Protein AF-A0A2M7KJL7-F1 (afdb_monomer)

Radius of gyration: 21.88 Å; Cα contacts (8 Å, |Δi|>4): 1008; chains: 1; bounding box: 49×42×66 Å

Sequence (367 aa):
MRLNDFRRVYSQQRVRSVSAILPTFFGYYDENDKYQGLMPAAVVFRETGPFLIEYAVAAATPDGAVSGAVHVWQVAHEDMTRVFTEVELEVTADLTLSTKRPAPLFFLRHHAFNPMAFMRFAYTGQDGKPVEGELTYKRTVVVNGVPLGEHPFACLYRASNALDQGLPCSDITGNAGFVLLDWDVKFGDPVIRPGCYAFCTGADDEPDGAYARDVALVPREPVSVLPAGSQINYSAVQMVWGDNSSDATVMEQERRRWALDPFAVVASIGEVESTAPPHVIAADGRVECEVSGGADWVPIRVSALDPGLPLHVRQFDAEGFHDLGPGALGEPWYNAWPTDDEEGKCGFTFLVKMPADGAPVKLAVWQ

Mean predicted aligned error: 9.24 Å

Foldseek 3Di:
DFDDDDWDDPPPPPFGPDWRQTKFQWWFQAQVRDIWGKDFDDKDWFDDDPAKTWIKTWIATPVRQKTDIKIWIWGDFDFWTKIKIKDKMFGAAKTFGHPVDLFRIFGIKGKTWGQFPLQKKWKQAQVRDIDIDGADLAWDWPFGLHAHHPQMKMWRAQGCSCVVVVDDDPQQWFTKMKTWADWAWFQDPDGFGWGWTWTWRHQPPPPDRITMTMITTGGSDDDRMRHGGTIGITMMMMIGGRDNVDDVVVRSVQSCQDHVFDFDKDWPAFDFPDSVQTEGEGDPQKTKMKTWGDAFKGKHKYKPHAPPDWKWKWKQDPVGIDTPDTDDDPDPFKDKGDDPPDDRMIMMIGIDTQDPVRDMMMMMMGD

Structure (mmCIF, N/CA/C/O backbone):
data_AF-A0A2M7KJL7-F1
#
_entry.id   AF-A0A2M7KJL7-F1
#
loop_
_atom_site.group_PDB
_atom_site.id
_atom_site.type_symbol
_atom_site.label_atom_id
_atom_site.label_alt_id
_atom_site.label_comp_id
_atom_site.label_asym_id
_atom_site.label_entity_id
_atom_site.label_seq_id
_atom_site.pdbx_PDB_ins_code
_atom_site.Cartn_x
_atom_site.Cartn_y
_atom_site.Cartn_z
_atom_site.occupancy
_atom_site.B_iso_or_equiv
_atom_site.auth_seq_id
_atom_site.auth_comp_id
_atom_site.auth_asym_id
_atom_site.auth_atom_id
_atom_site.pdbx_PDB_model_num
ATOM 1 N N . MET A 1 1 ? -0.261 -10.260 9.752 1.00 32.41 1 MET A N 1
ATOM 2 C CA . MET A 1 1 ? 1.026 -10.246 9.028 1.00 32.41 1 MET A CA 1
ATOM 3 C C . MET A 1 1 ? 1.769 -8.963 9.375 1.00 32.41 1 MET A C 1
ATOM 5 O O . MET A 1 1 ? 1.104 -7.975 9.650 1.00 32.41 1 MET A O 1
ATOM 9 N N . ARG A 1 2 ? 3.103 -9.001 9.470 1.00 40.16 2 ARG A N 1
ATOM 10 C CA . ARG A 1 2 ? 3.957 -7.902 9.947 1.00 40.16 2 ARG A CA 1
ATOM 11 C C . ARG A 1 2 ? 5.205 -7.854 9.060 1.00 40.16 2 ARG A C 1
ATOM 13 O O . ARG A 1 2 ? 5.932 -8.839 9.010 1.00 40.16 2 ARG A O 1
ATOM 20 N N . LEU A 1 3 ? 5.405 -6.753 8.345 1.00 36.97 3 LEU A N 1
ATOM 21 C CA . LEU A 1 3 ? 6.585 -6.488 7.523 1.00 36.97 3 LEU A CA 1
ATOM 22 C C . LEU A 1 3 ? 7.678 -5.887 8.416 1.00 36.97 3 LEU A C 1
ATOM 24 O O . LEU A 1 3 ? 7.476 -4.792 8.922 1.00 36.97 3 LEU A O 1
ATOM 28 N N . ASN A 1 4 ? 8.799 -6.590 8.605 1.00 36.66 4 ASN A N 1
ATOM 29 C CA . ASN A 1 4 ? 9.970 -6.215 9.426 1.00 36.66 4 ASN A CA 1
ATOM 30 C C . ASN A 1 4 ? 9.874 -6.542 10.932 1.00 36.66 4 ASN A C 1
ATOM 32 O O . ASN A 1 4 ? 9.482 -5.716 11.752 1.00 36.66 4 ASN A O 1
ATOM 36 N N . ASP A 1 5 ? 10.313 -7.747 11.319 1.00 32.62 5 ASP A N 1
ATOM 37 C CA . ASP A 1 5 ? 10.577 -8.119 12.720 1.00 32.62 5 ASP A CA 1
ATOM 38 C C . ASP A 1 5 ? 12.099 -8.195 12.945 1.00 32.62 5 ASP A C 1
ATOM 40 O O . ASP A 1 5 ? 12.723 -9.233 12.732 1.00 32.62 5 ASP A O 1
ATOM 44 N N . PHE A 1 6 ? 12.721 -7.086 13.354 1.00 33.91 6 PHE A N 1
ATOM 45 C CA . PHE A 1 6 ? 14.115 -7.078 13.813 1.00 33.91 6 PHE A CA 1
ATOM 46 C C . PHE A 1 6 ? 14.138 -6.955 15.335 1.00 33.91 6 PHE A C 1
ATOM 48 O O . PHE A 1 6 ? 14.008 -5.866 15.888 1.00 33.91 6 PHE A O 1
ATOM 55 N N . ARG A 1 7 ? 14.301 -8.078 16.043 1.00 32.88 7 ARG A N 1
ATOM 56 C CA . ARG A 1 7 ? 14.400 -8.080 17.511 1.00 32.88 7 ARG A CA 1
ATOM 57 C C . ARG A 1 7 ? 15.853 -8.028 17.959 1.00 32.88 7 ARG A C 1
ATOM 59 O O . ARG A 1 7 ? 16.608 -8.965 17.710 1.00 32.88 7 ARG A O 1
ATOM 66 N N . ARG A 1 8 ? 16.227 -7.000 18.725 1.00 36.25 8 ARG A N 1
ATOM 67 C CA . ARG A 1 8 ? 17.420 -7.031 19.585 1.00 36.25 8 ARG A CA 1
ATOM 68 C C . ARG A 1 8 ? 17.008 -6.914 21.048 1.00 36.25 8 ARG A C 1
ATOM 70 O O . ARG A 1 8 ? 16.233 -6.047 21.434 1.00 36.25 8 ARG A O 1
ATOM 77 N N . VAL A 1 9 ? 17.526 -7.823 21.870 1.00 32.59 9 VAL A N 1
ATOM 78 C CA . VAL A 1 9 ? 17.295 -7.847 23.317 1.00 32.59 9 VAL A CA 1
ATOM 79 C C . VAL A 1 9 ? 18.489 -7.188 24.000 1.00 32.59 9 VAL A C 1
ATOM 81 O O . VAL A 1 9 ? 19.568 -7.772 24.038 1.00 32.59 9 VAL A O 1
ATOM 84 N N . TYR A 1 10 ? 18.303 -6.001 24.580 1.00 37.19 10 TYR A N 1
ATOM 85 C CA . TYR A 1 10 ? 19.274 -5.432 25.516 1.00 37.19 10 TYR A CA 1
ATOM 86 C C . TYR A 1 10 ? 18.928 -5.893 26.934 1.00 37.19 10 TYR A C 1
ATOM 88 O O . TYR A 1 10 ? 18.092 -5.311 27.623 1.00 37.19 10 TYR A O 1
ATOM 96 N N . SER A 1 11 ? 19.577 -6.971 27.377 1.00 35.03 11 SER A N 1
ATOM 97 C CA . SER A 1 11 ? 19.323 -7.622 28.671 1.00 35.03 11 SER A CA 1
ATOM 98 C C . SER A 1 11 ? 19.628 -6.751 29.899 1.00 35.03 11 SER A C 1
ATOM 100 O O . SER A 1 11 ? 19.228 -7.109 31.003 1.00 35.03 11 SER A O 1
ATOM 102 N N . GLN A 1 12 ? 20.303 -5.609 29.729 1.00 36.19 12 GLN A N 1
ATOM 103 C CA . GLN A 1 12 ? 20.775 -4.775 30.839 1.00 36.19 12 GLN A CA 1
ATOM 104 C C . GLN A 1 12 ? 20.020 -3.452 31.030 1.00 36.19 12 GLN A C 1
ATOM 106 O O . GLN A 1 12 ? 20.094 -2.886 32.116 1.00 36.19 12 GLN A O 1
ATOM 111 N N . GLN A 1 13 ? 19.263 -2.968 30.038 1.00 40.38 13 GLN A N 1
ATOM 112 C CA . GLN A 1 13 ? 18.567 -1.672 30.133 1.00 40.38 13 GLN A CA 1
ATOM 113 C C . GLN A 1 13 ? 17.043 -1.783 30.262 1.00 40.38 13 GLN A C 1
ATOM 115 O O . GLN A 1 13 ? 16.384 -0.762 30.400 1.00 40.38 13 GLN A O 1
ATOM 120 N N . ARG A 1 14 ? 16.461 -2.994 30.230 1.00 40.56 14 ARG A N 1
ATOM 121 C CA . ARG A 1 14 ? 14.998 -3.249 30.232 1.00 40.56 14 ARG A CA 1
ATOM 122 C C . ARG A 1 14 ? 14.196 -2.547 29.118 1.00 40.56 14 ARG A C 1
ATOM 124 O O . ARG A 1 14 ? 13.014 -2.830 28.970 1.00 40.56 14 ARG A O 1
ATOM 131 N N . VAL A 1 15 ? 14.826 -1.723 28.283 1.00 37.09 15 VAL A N 1
ATOM 132 C CA . VAL A 1 15 ? 14.238 -1.131 27.081 1.00 37.09 15 VAL A CA 1
ATOM 133 C C . VAL A 1 15 ? 14.302 -2.157 25.952 1.00 37.09 15 VAL A C 1
ATOM 135 O O . VAL A 1 15 ? 15.378 -2.562 25.505 1.00 37.09 15 VAL A O 1
ATOM 138 N N . ARG A 1 16 ? 13.136 -2.604 25.485 1.00 36.91 16 ARG A N 1
ATOM 139 C CA . ARG A 1 16 ? 13.022 -3.412 24.268 1.00 36.91 16 ARG A CA 1
ATOM 140 C C . ARG A 1 16 ? 13.125 -2.481 23.059 1.00 36.91 16 ARG A C 1
ATOM 142 O O . ARG A 1 16 ? 12.100 -2.069 22.555 1.00 36.91 16 ARG A O 1
ATOM 149 N N . SER A 1 17 ? 14.322 -2.130 22.584 1.00 36.66 17 SER A N 1
ATOM 150 C CA . SER A 1 17 ? 14.453 -1.352 21.335 1.00 36.66 17 SER A CA 1
ATOM 151 C C . SER A 1 17 ? 14.037 -2.202 20.128 1.00 36.66 17 SER A C 1
ATOM 153 O O . SER A 1 17 ? 14.840 -2.957 19.586 1.00 36.66 17 SER A O 1
ATOM 155 N N . VAL A 1 18 ? 12.753 -2.142 19.768 1.00 41.00 18 VAL A N 1
ATOM 156 C CA . VAL A 1 18 ? 12.191 -2.649 18.514 1.00 41.00 18 VAL A CA 1
ATOM 157 C C . VAL A 1 18 ? 11.054 -1.709 18.125 1.00 41.00 18 VAL A C 1
ATOM 159 O O . VAL A 1 18 ? 9.926 -1.860 18.590 1.00 41.00 18 VAL A O 1
ATOM 162 N N . SER A 1 19 ? 11.335 -0.721 17.286 1.00 42.19 19 SER A N 1
ATOM 163 C CA . SER A 1 19 ? 10.278 0.054 16.638 1.00 42.19 19 SER A CA 1
ATOM 164 C C . SER A 1 19 ? 9.929 -0.638 15.329 1.00 42.19 19 SER A C 1
ATOM 166 O O . SER A 1 19 ? 10.406 -0.283 14.257 1.00 42.19 19 SER A O 1
ATOM 168 N N . ALA A 1 20 ? 9.131 -1.692 15.423 1.00 45.91 20 ALA A N 1
ATOM 169 C CA . ALA A 1 20 ? 8.477 -2.229 14.250 1.00 45.91 20 ALA A CA 1
ATOM 170 C C . ALA A 1 20 ? 7.174 -1.432 14.097 1.00 45.91 20 ALA A C 1
ATOM 172 O O . ALA A 1 20 ? 6.198 -1.719 14.794 1.00 45.91 20 ALA A O 1
ATOM 173 N N . ILE A 1 21 ? 7.161 -0.397 13.246 1.00 53.34 21 ILE A N 1
ATOM 174 C CA . ILE A 1 21 ? 5.886 0.164 12.791 1.00 53.34 21 ILE A CA 1
ATOM 175 C C . ILE A 1 21 ? 5.355 -0.808 11.759 1.00 53.34 21 ILE A C 1
ATOM 177 O O . ILE A 1 21 ? 5.734 -0.806 10.592 1.00 53.34 21 ILE A O 1
ATOM 181 N N . LEU A 1 22 ? 4.538 -1.719 12.258 1.00 59.78 22 LEU A N 1
ATOM 182 C CA . LEU A 1 22 ? 4.078 -2.848 11.487 1.00 59.78 22 LEU A CA 1
ATOM 183 C C . LEU A 1 22 ? 2.731 -2.483 10.899 1.00 59.78 22 LEU A C 1
ATOM 185 O O . LEU A 1 22 ? 1.774 -2.327 11.668 1.00 59.78 22 LEU A O 1
ATOM 189 N N . PRO A 1 23 ? 2.615 -2.375 9.572 1.00 69.25 23 PRO A N 1
ATOM 190 C CA . PRO A 1 23 ? 1.296 -2.359 8.988 1.00 69.25 23 PRO A CA 1
ATOM 191 C C . PRO A 1 23 ? 0.573 -3.641 9.361 1.00 69.25 23 PRO A C 1
ATOM 193 O O . PRO A 1 23 ? 1.055 -4.758 9.162 1.00 69.25 23 PRO A O 1
ATOM 196 N N . THR A 1 24 ? -0.592 -3.466 9.961 1.00 80.06 24 THR A N 1
ATOM 197 C CA . THR A 1 24 ? -1.596 -4.514 10.007 1.00 80.06 24 THR A CA 1
ATOM 198 C C . THR A 1 24 ? -2.547 -4.254 8.848 1.00 80.06 24 THR A C 1
ATOM 200 O O . THR A 1 24 ? -3.040 -3.141 8.731 1.00 80.06 24 THR A O 1
ATOM 203 N N . PHE A 1 25 ? -2.759 -5.262 8.006 1.00 87.19 25 PHE A N 1
ATOM 204 C CA . PHE A 1 25 ? -3.560 -5.167 6.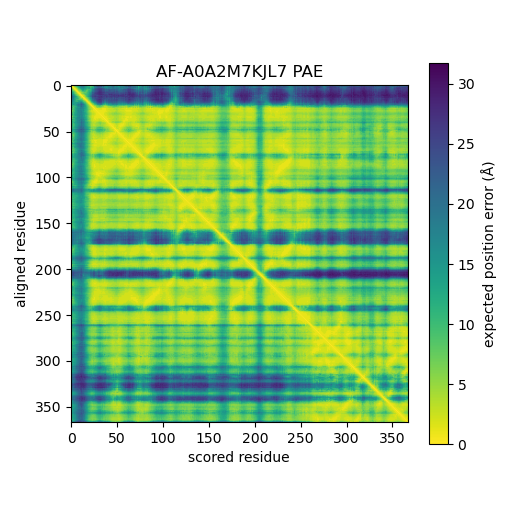776 1.00 87.19 25 PHE A CA 1
ATOM 205 C C . PHE A 1 25 ? -5.060 -5.324 6.989 1.00 87.19 25 PHE A C 1
ATOM 207 O O . PHE A 1 25 ? -5.865 -4.875 6.188 1.00 87.19 25 PHE A O 1
ATOM 214 N N . PHE A 1 26 ? -5.444 -6.014 8.055 1.00 92.56 26 PHE A N 1
ATOM 215 C CA . PHE A 1 26 ? -6.837 -6.160 8.425 1.00 92.56 26 PHE A CA 1
ATOM 216 C C . PHE A 1 26 ? -6.924 -6.735 9.832 1.00 92.56 26 PHE A C 1
ATOM 218 O O . PHE A 1 26 ? -6.102 -7.576 10.238 1.00 92.56 26 PHE A O 1
ATOM 225 N N . GLY A 1 27 ? -7.932 -6.299 10.571 1.00 92.31 27 GLY A N 1
ATOM 226 C CA . GLY A 1 27 ? -8.298 -6.927 11.822 1.00 92.31 27 GLY A CA 1
ATOM 227 C C . GLY A 1 27 ? -9.589 -6.378 12.396 1.00 92.31 27 GLY A C 1
ATOM 228 O O . GLY A 1 27 ? -10.032 -5.274 12.075 1.00 92.31 27 GLY A O 1
ATOM 229 N N . TYR A 1 28 ? -10.177 -7.163 13.287 1.00 93.75 28 TYR A N 1
ATOM 230 C CA . TYR A 1 28 ? -11.365 -6.766 14.015 1.00 93.75 28 TYR A CA 1
ATOM 231 C C . TYR A 1 28 ? -11.379 -7.287 15.447 1.00 93.75 28 TYR A C 1
ATOM 233 O O . TYR A 1 28 ? -10.589 -8.146 15.836 1.00 93.75 28 TYR A O 1
ATOM 241 N N . TYR A 1 29 ? -12.283 -6.737 16.245 1.00 93.94 29 TYR A N 1
ATOM 242 C CA . TYR A 1 29 ? -12.689 -7.276 17.531 1.00 93.94 29 TYR A CA 1
ATOM 243 C C . TYR A 1 29 ? -14.055 -7.932 17.363 1.00 93.94 29 TYR A C 1
ATOM 245 O O . TYR A 1 29 ? -15.008 -7.267 16.953 1.00 93.94 29 TYR A O 1
ATOM 253 N N . ASP A 1 30 ? -14.143 -9.222 17.673 1.00 94.88 30 ASP A N 1
ATOM 254 C CA . ASP A 1 30 ? -15.400 -9.972 17.617 1.00 94.88 30 ASP A CA 1
ATOM 255 C C . ASP A 1 30 ? -16.375 -9.553 18.735 1.00 94.88 30 ASP A C 1
ATOM 257 O O . ASP A 1 30 ? -16.053 -8.740 19.604 1.00 94.88 30 ASP A O 1
ATOM 261 N N . GLU A 1 31 ? -17.588 -10.106 18.737 1.00 95.38 31 GLU A N 1
ATOM 262 C CA . GLU A 1 31 ? -18.620 -9.839 19.752 1.00 95.38 31 GLU A CA 1
ATOM 263 C C . GLU A 1 31 ? -18.159 -10.064 21.207 1.00 95.38 31 GLU A C 1
ATOM 265 O O . GLU A 1 31 ? -18.690 -9.453 22.141 1.00 95.38 31 GLU A O 1
ATOM 270 N N . ASN A 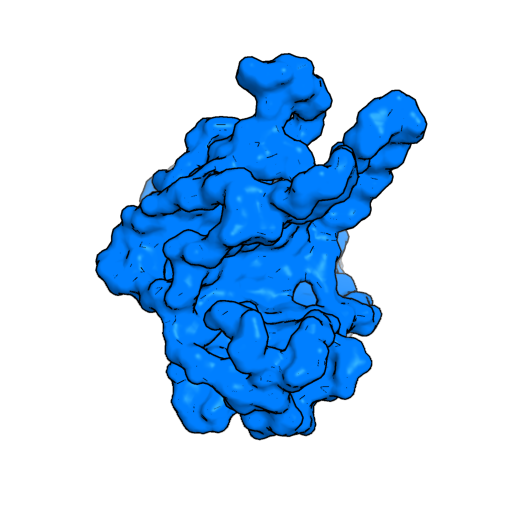1 32 ? -17.130 -10.894 21.409 1.00 94.38 32 ASN A N 1
ATOM 271 C CA . ASN A 1 32 ? -16.542 -11.193 22.712 1.00 94.38 32 ASN A CA 1
ATOM 272 C C . ASN A 1 32 ? -15.387 -10.244 23.074 1.00 94.38 32 ASN A C 1
ATOM 274 O O . ASN A 1 32 ? -14.759 -10.411 24.120 1.00 94.38 32 ASN A O 1
ATOM 278 N N . ASP A 1 33 ? -15.148 -9.211 22.262 1.00 92.56 33 ASP A N 1
ATOM 279 C CA . ASP A 1 33 ? -14.036 -8.263 22.363 1.00 92.56 33 ASP A CA 1
ATOM 280 C C . ASP A 1 33 ? -12.655 -8.919 22.202 1.00 92.56 33 ASP A C 1
ATOM 282 O O . ASP A 1 33 ? -11.641 -8.392 22.673 1.00 92.56 33 ASP A O 1
ATOM 286 N N . LYS A 1 34 ? -12.593 -10.071 21.525 1.00 92.75 34 LYS A N 1
ATOM 287 C CA . LYS A 1 34 ? -11.336 -10.737 21.197 1.00 92.75 34 LYS A CA 1
ATOM 288 C C . LYS A 1 34 ? -10.838 -10.249 19.840 1.00 92.75 34 LYS A C 1
ATOM 290 O O . LYS A 1 34 ? -11.580 -10.164 18.867 1.00 92.75 34 LYS A O 1
ATOM 295 N N . TYR A 1 35 ? -9.550 -9.920 19.793 1.00 90.81 35 TYR A N 1
ATOM 296 C CA . TYR A 1 35 ? -8.897 -9.450 18.579 1.00 90.81 35 TYR A CA 1
ATOM 297 C C . TYR A 1 35 ? -8.636 -10.598 17.593 1.00 90.81 35 TYR A C 1
ATOM 299 O O . TYR A 1 35 ? -8.010 -11.598 17.952 1.00 90.81 35 TYR A O 1
ATOM 307 N N . GLN A 1 36 ? -9.054 -10.399 16.347 1.00 93.31 36 GLN A N 1
ATOM 308 C CA . GLN A 1 36 ? -8.877 -11.285 15.203 1.00 93.31 36 GLN A CA 1
ATOM 309 C C . GLN A 1 36 ? -8.136 -10.499 14.116 1.00 93.31 36 GLN A C 1
ATOM 311 O O . GLN A 1 36 ? -8.703 -9.642 13.445 1.00 93.31 36 GLN A O 1
ATOM 316 N N . GLY A 1 37 ? -6.834 -10.734 13.977 1.00 91.12 37 GLY A N 1
ATOM 317 C CA . GLY A 1 37 ? -6.014 -10.111 12.936 1.00 91.12 37 GLY A CA 1
ATOM 318 C C . GLY A 1 37 ? -5.533 -11.143 11.930 1.00 91.12 37 GLY A C 1
ATOM 319 O O . GLY A 1 37 ? -5.339 -12.298 12.300 1.00 91.12 37 GLY A O 1
ATOM 320 N N . LEU A 1 38 ? -5.276 -10.727 10.689 1.00 90.38 38 LEU A N 1
ATOM 321 C CA . LEU A 1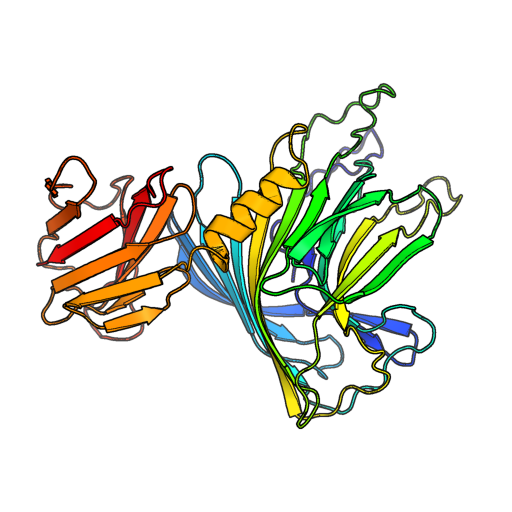 38 ? -4.744 -11.632 9.667 1.00 90.38 38 LEU A CA 1
ATOM 322 C C . LEU A 1 38 ? -3.459 -12.333 10.124 1.00 90.38 38 LEU A C 1
ATOM 324 O O . LEU A 1 38 ? -2.447 -11.688 10.436 1.00 90.38 38 LEU A O 1
ATOM 328 N N . MET A 1 39 ? -3.481 -13.657 10.083 1.00 88.38 39 MET A N 1
ATOM 329 C CA . MET A 1 39 ? -2.338 -14.528 10.305 1.00 88.38 39 MET A CA 1
ATOM 330 C C . MET A 1 39 ? -1.808 -15.005 8.950 1.00 88.38 39 MET A C 1
ATOM 332 O O . MET A 1 39 ? -2.604 -15.436 8.117 1.00 88.38 39 MET A O 1
ATOM 336 N N . PRO A 1 40 ? -0.490 -14.912 8.702 1.00 86.69 40 PRO A N 1
ATOM 337 C CA . PRO A 1 40 ? 0.087 -15.451 7.479 1.00 86.69 40 PRO A CA 1
ATOM 338 C C . PRO A 1 40 ? 0.007 -16.983 7.494 1.00 86.69 40 PRO A C 1
ATOM 340 O O . PRO A 1 40 ? 0.220 -17.606 8.537 1.00 86.69 40 PRO A O 1
ATOM 343 N N . ALA A 1 41 ? -0.272 -17.570 6.336 1.00 84.81 41 ALA A N 1
ATOM 344 C CA . ALA A 1 41 ? -0.237 -19.004 6.094 1.00 84.81 41 ALA A CA 1
ATOM 345 C C . ALA A 1 41 ? 0.932 -19.337 5.152 1.00 84.81 41 ALA A C 1
ATOM 347 O O . ALA A 1 41 ? 2.069 -19.456 5.606 1.00 84.81 41 ALA A O 1
ATOM 348 N N . ALA A 1 42 ? 0.671 -19.462 3.849 1.00 88.56 42 ALA A N 1
ATOM 349 C CA . ALA A 1 42 ? 1.696 -19.685 2.834 1.00 88.56 42 ALA A CA 1
ATOM 350 C C . ALA A 1 42 ? 2.261 -18.356 2.314 1.00 88.56 42 ALA A C 1
ATOM 352 O O . ALA A 1 42 ? 1.523 -17.385 2.153 1.00 88.56 42 ALA A O 1
ATOM 353 N N . VAL A 1 43 ? 3.562 -18.335 2.022 1.00 89.00 43 VAL A N 1
ATOM 354 C CA . VAL A 1 43 ? 4.249 -17.212 1.371 1.00 89.00 43 VAL A CA 1
ATOM 355 C C . VAL A 1 43 ? 4.826 -17.712 0.056 1.00 89.00 43 VAL A C 1
ATOM 357 O O . VAL A 1 43 ? 5.529 -18.724 0.044 1.00 89.00 43 VAL A O 1
ATOM 360 N N . VAL A 1 44 ? 4.538 -17.002 -1.030 1.00 87.69 44 VAL A N 1
ATOM 361 C CA . VAL A 1 44 ? 5.062 -17.286 -2.368 1.00 87.69 44 VAL A CA 1
ATOM 362 C C . VAL A 1 44 ? 5.873 -16.082 -2.817 1.00 87.69 44 VAL A C 1
ATOM 364 O O . VAL A 1 44 ? 5.322 -14.997 -2.981 1.00 87.69 44 VAL A O 1
ATOM 367 N N . PHE A 1 45 ? 7.178 -16.271 -2.993 1.00 84.56 45 PHE A N 1
ATOM 368 C CA . PHE A 1 45 ? 8.060 -15.261 -3.572 1.00 84.56 45 PHE A CA 1
ATOM 369 C C . PHE A 1 45 ? 8.053 -15.415 -5.088 1.00 84.56 45 PHE A C 1
ATOM 371 O O . PHE A 1 45 ? 8.347 -16.501 -5.583 1.00 84.56 45 PHE A O 1
ATOM 378 N N . ARG A 1 46 ? 7.719 -14.337 -5.797 1.00 80.31 46 ARG A N 1
ATOM 379 C CA . ARG A 1 46 ? 7.745 -14.283 -7.266 1.00 80.31 46 ARG A CA 1
ATOM 380 C C . ARG A 1 46 ? 9.047 -13.676 -7.769 1.00 80.31 46 ARG A C 1
ATOM 382 O O . ARG A 1 46 ? 9.634 -14.166 -8.724 1.00 80.31 46 ARG A O 1
ATOM 389 N N . GLU A 1 47 ? 9.544 -12.662 -7.066 1.00 78.12 47 GLU A N 1
ATOM 390 C CA . GLU A 1 47 ? 10.821 -12.033 -7.372 1.00 78.12 47 GLU A CA 1
ATOM 391 C C . GLU A 1 47 ? 11.586 -11.721 -6.086 1.00 78.12 47 GLU A C 1
ATOM 393 O O . GLU A 1 47 ? 11.044 -11.161 -5.133 1.00 78.12 47 GLU A O 1
ATOM 398 N N . THR A 1 48 ? 12.872 -12.068 -6.065 1.00 78.06 48 THR A N 1
ATOM 399 C CA . THR A 1 48 ? 13.800 -11.653 -5.011 1.00 78.06 48 THR A CA 1
ATOM 400 C C . THR A 1 48 ? 15.066 -11.120 -5.660 1.00 78.06 48 THR A C 1
ATOM 402 O O . THR A 1 48 ? 15.929 -11.894 -6.078 1.00 78.06 48 THR A O 1
ATOM 405 N N . GLY A 1 49 ? 15.164 -9.800 -5.759 1.00 70.38 49 GLY A N 1
ATOM 406 C CA . GLY A 1 49 ? 16.298 -9.112 -6.355 1.00 70.38 49 GLY A CA 1
ATOM 407 C C . GLY A 1 49 ? 16.782 -7.934 -5.512 1.00 70.38 49 GLY A C 1
ATOM 408 O O . GLY A 1 49 ? 16.165 -7.579 -4.509 1.00 70.38 49 GLY A O 1
ATOM 409 N N . PRO A 1 50 ? 17.891 -7.300 -5.920 1.00 67.81 50 PRO A N 1
ATOM 410 C CA . PRO A 1 50 ? 18.407 -6.104 -5.257 1.00 67.81 50 PRO A CA 1
ATOM 411 C C . PRO A 1 50 ? 17.480 -4.878 -5.378 1.00 67.81 50 PRO A C 1
ATOM 413 O O . PRO A 1 50 ? 17.600 -3.967 -4.564 1.00 67.81 50 PRO A O 1
ATOM 416 N N . PHE A 1 51 ? 16.568 -4.846 -6.361 1.00 73.69 51 PHE A N 1
ATOM 417 C CA . PHE A 1 51 ? 15.695 -3.689 -6.642 1.00 73.69 51 PHE A CA 1
ATOM 418 C C . PHE A 1 51 ? 14.244 -3.884 -6.218 1.00 73.69 51 PHE A C 1
ATOM 420 O O . PHE A 1 51 ? 13.547 -2.912 -5.928 1.00 73.69 51 PHE A O 1
ATOM 427 N N . LEU A 1 52 ? 13.796 -5.137 -6.213 1.00 79.44 52 LEU A N 1
ATOM 428 C CA . LEU A 1 52 ? 12.419 -5.507 -5.961 1.00 79.44 52 LEU A CA 1
ATOM 429 C C . LEU A 1 52 ? 12.375 -6.840 -5.219 1.00 79.44 52 LEU A C 1
ATOM 431 O O . LEU A 1 52 ? 13.041 -7.810 -5.591 1.00 79.44 52 LEU A O 1
ATOM 435 N N . ILE A 1 53 ? 11.550 -6.882 -4.181 1.00 83.38 53 ILE A N 1
ATOM 436 C CA . ILE A 1 53 ? 11.062 -8.128 -3.603 1.00 83.38 53 ILE A CA 1
ATOM 437 C C . ILE A 1 53 ? 9.554 -8.154 -3.822 1.00 83.38 53 ILE A C 1
ATOM 439 O O . ILE A 1 53 ? 8.845 -7.314 -3.269 1.00 83.38 53 ILE A O 1
ATOM 443 N N . GLU A 1 54 ? 9.078 -9.125 -4.596 1.00 86.12 54 GLU A N 1
ATOM 444 C CA . GLU A 1 54 ? 7.656 -9.396 -4.802 1.00 86.12 54 GLU A CA 1
ATOM 445 C C . GLU A 1 54 ? 7.281 -10.717 -4.143 1.00 86.12 54 GLU A C 1
ATOM 447 O O . GLU A 1 54 ? 7.877 -11.769 -4.408 1.00 86.12 54 GLU A O 1
ATOM 452 N N . TYR A 1 55 ? 6.245 -10.677 -3.314 1.00 87.94 55 TYR A N 1
ATOM 453 C CA . TYR A 1 55 ? 5.672 -11.881 -2.744 1.00 87.94 55 TYR A CA 1
ATOM 454 C C . TYR A 1 55 ? 4.194 -11.714 -2.417 1.00 87.94 55 TYR A C 1
ATOM 456 O O . TYR A 1 55 ? 3.723 -10.635 -2.064 1.00 87.94 55 TYR A O 1
ATOM 464 N N . ALA A 1 56 ? 3.476 -12.828 -2.483 1.00 89.94 56 ALA A N 1
ATOM 465 C CA . ALA A 1 56 ? 2.102 -12.937 -2.029 1.00 89.94 56 ALA A CA 1
ATOM 466 C C . ALA A 1 56 ? 2.054 -13.756 -0.740 1.00 89.94 56 ALA A C 1
ATOM 468 O O . ALA A 1 56 ? 2.751 -14.767 -0.590 1.00 89.94 56 ALA A O 1
ATOM 469 N N . VAL A 1 57 ? 1.217 -13.329 0.199 1.00 91.88 57 VAL A N 1
ATOM 470 C CA . VAL A 1 57 ? 0.982 -14.043 1.450 1.00 91.88 57 VAL A CA 1
ATOM 471 C C . VAL A 1 57 ? -0.480 -14.414 1.545 1.00 91.88 57 VAL A C 1
ATOM 473 O O . VAL A 1 57 ? -1.333 -13.546 1.722 1.00 91.88 57 VAL A O 1
ATOM 476 N N . ALA A 1 58 ? -0.760 -15.713 1.492 1.00 91.94 58 ALA A N 1
ATOM 477 C CA . ALA A 1 58 ? -2.065 -16.223 1.870 1.00 91.94 58 ALA A CA 1
ATOM 478 C C . ALA A 1 58 ? -2.287 -15.925 3.356 1.00 91.94 58 ALA A C 1
ATOM 480 O O . ALA A 1 58 ? -1.414 -16.192 4.191 1.00 91.94 58 ALA A O 1
ATOM 481 N N . ALA A 1 59 ? -3.440 -15.366 3.697 1.00 92.56 59 ALA A N 1
ATOM 482 C CA . ALA A 1 59 ? -3.736 -14.929 5.048 1.00 92.56 59 ALA A CA 1
ATOM 483 C C . ALA A 1 59 ? -5.167 -15.280 5.447 1.00 92.56 59 ALA A C 1
ATOM 485 O O . ALA A 1 59 ? -6.079 -15.267 4.626 1.00 92.56 59 ALA A O 1
ATOM 486 N N . ALA A 1 60 ? -5.359 -15.573 6.731 1.00 94.50 60 ALA A N 1
ATOM 487 C CA . ALA A 1 60 ? -6.677 -15.798 7.310 1.00 94.50 60 ALA A CA 1
ATOM 488 C C . ALA A 1 60 ? -6.732 -15.298 8.753 1.00 94.50 60 ALA A C 1
ATOM 490 O O . ALA A 1 60 ? -5.708 -15.233 9.441 1.00 94.50 60 ALA A O 1
ATOM 491 N N . THR A 1 61 ? -7.916 -14.940 9.235 1.00 94.56 61 THR A N 1
ATOM 492 C CA . THR A 1 61 ? -8.120 -14.676 10.661 1.00 94.56 61 THR A CA 1
ATOM 493 C C . THR A 1 61 ? -8.106 -15.984 11.463 1.00 94.56 61 THR A C 1
ATOM 495 O O . THR A 1 61 ? -8.415 -17.045 10.921 1.00 94.56 61 THR A O 1
ATOM 498 N N . PRO A 1 62 ? -7.732 -15.960 12.758 1.00 93.12 62 PRO A N 1
ATOM 499 C CA . PRO A 1 62 ? -7.625 -17.174 13.573 1.00 93.12 62 PRO A CA 1
ATOM 500 C C . PRO A 1 62 ? -8.931 -17.963 13.726 1.00 93.12 62 PRO A C 1
ATOM 502 O O . PRO A 1 62 ? -8.895 -19.158 14.002 1.00 93.12 62 PRO A O 1
ATOM 505 N N . ASP A 1 63 ? -10.070 -17.290 13.599 1.00 93.94 63 ASP A N 1
ATOM 506 C CA . ASP A 1 63 ? -11.409 -17.882 13.611 1.00 93.94 63 ASP A CA 1
ATOM 507 C C . ASP A 1 63 ? -11.865 -18.390 12.230 1.00 93.94 63 ASP A C 1
ATOM 509 O O . ASP A 1 63 ? -12.922 -19.008 12.134 1.00 93.94 63 ASP A O 1
ATOM 513 N N . GLY A 1 64 ? -11.070 -18.170 11.177 1.00 93.62 64 GLY A N 1
ATOM 514 C CA . GLY A 1 64 ? -11.348 -18.605 9.809 1.00 93.62 64 GLY A CA 1
ATOM 515 C C . GLY A 1 64 ? -12.436 -17.809 9.087 1.00 93.62 64 GLY A C 1
ATOM 516 O O . GLY A 1 64 ? -12.827 -18.208 7.993 1.00 93.62 64 GLY A O 1
ATOM 517 N N . ALA A 1 65 ? -12.925 -16.714 9.674 1.00 95.56 65 ALA A N 1
ATOM 518 C CA . ALA A 1 65 ? -14.058 -15.961 9.141 1.00 95.56 65 ALA A CA 1
ATOM 519 C C . ALA A 1 65 ? -13.684 -14.953 8.043 1.00 95.56 65 ALA A C 1
ATOM 521 O O . ALA A 1 65 ? -14.557 -14.479 7.321 1.00 95.56 65 ALA A O 1
ATOM 522 N N . VAL A 1 66 ? -12.398 -14.623 7.902 1.00 96.25 66 VAL A N 1
ATOM 523 C CA . VAL A 1 66 ? -11.873 -13.823 6.791 1.00 96.25 66 VAL A CA 1
ATOM 524 C C . VAL A 1 66 ? -10.612 -14.482 6.257 1.00 96.25 66 VAL A C 1
ATOM 526 O O . VAL A 1 66 ? -9.737 -14.870 7.035 1.00 96.25 66 VAL A O 1
ATOM 529 N N . SER A 1 67 ? -10.496 -14.591 4.937 1.00 96.38 67 SER A N 1
ATOM 530 C CA . SER A 1 67 ? -9.314 -15.152 4.278 1.00 96.38 67 SER A CA 1
ATOM 531 C C . SER A 1 67 ? -9.075 -14.547 2.903 1.00 96.38 67 SER A C 1
ATOM 533 O O . SER A 1 67 ? -10.001 -14.038 2.285 1.00 96.38 67 SER A O 1
ATOM 535 N N . GLY A 1 68 ? -7.845 -14.646 2.414 1.00 95.81 68 GLY A N 1
ATOM 536 C CA . GLY A 1 68 ? -7.476 -14.207 1.075 1.00 95.81 68 GLY A CA 1
ATOM 537 C C . GLY A 1 68 ? -5.967 -14.073 0.938 1.00 95.81 68 GLY A C 1
ATOM 538 O O . GLY A 1 68 ? -5.218 -14.883 1.498 1.00 95.81 68 GLY A O 1
ATOM 539 N N . ALA A 1 69 ? -5.522 -13.045 0.226 1.00 94.44 69 ALA A N 1
ATOM 540 C CA . ALA A 1 69 ? -4.118 -12.790 -0.040 1.00 94.44 69 ALA A CA 1
ATOM 541 C C . ALA A 1 69 ? -3.738 -11.331 0.224 1.00 94.44 69 ALA A C 1
ATOM 543 O O . ALA A 1 69 ? -4.537 -10.402 0.120 1.00 94.44 69 ALA A O 1
ATOM 544 N N . VAL A 1 70 ? -2.473 -11.140 0.582 1.00 93.19 70 VAL A N 1
ATOM 545 C CA . VAL A 1 70 ? -1.829 -9.832 0.592 1.00 93.19 70 VAL A CA 1
ATOM 546 C C . VAL A 1 70 ? -0.615 -9.912 -0.313 1.00 93.19 70 VAL A C 1
ATOM 548 O O . VAL A 1 70 ? 0.326 -10.658 -0.026 1.00 93.19 70 VAL A O 1
ATOM 551 N N . HIS A 1 71 ? -0.646 -9.148 -1.391 1.00 91.69 71 HIS A N 1
ATOM 552 C CA . HIS A 1 71 ? 0.450 -9.000 -2.331 1.00 91.69 71 HIS A CA 1
ATOM 553 C C . HIS A 1 71 ? 1.314 -7.827 -1.897 1.00 91.69 71 HIS A C 1
ATOM 555 O O . HIS A 1 71 ? 0.811 -6.801 -1.435 1.00 91.69 71 HIS A O 1
ATOM 561 N N . VAL A 1 72 ? 2.628 -8.012 -1.962 1.00 89.50 72 VAL A N 1
ATOM 562 C CA . VAL A 1 72 ? 3.595 -7.055 -1.444 1.00 89.50 72 VAL A CA 1
ATOM 563 C C . VAL A 1 72 ? 4.737 -6.890 -2.427 1.00 89.50 72 VAL A C 1
ATOM 565 O O . VAL A 1 72 ? 5.386 -7.866 -2.802 1.00 89.50 72 VAL A O 1
ATOM 568 N N . TRP A 1 73 ? 5.038 -5.632 -2.735 1.00 87.31 73 TRP A N 1
ATOM 569 C CA . TRP A 1 73 ? 6.221 -5.221 -3.475 1.00 87.31 73 TRP A CA 1
ATOM 570 C C . TRP A 1 73 ? 7.045 -4.276 -2.608 1.00 87.31 73 TRP A C 1
ATOM 572 O O . TRP A 1 73 ? 6.594 -3.193 -2.228 1.00 87.31 73 TRP A O 1
ATOM 582 N N . GLN A 1 74 ? 8.261 -4.694 -2.274 1.00 84.88 74 GLN A N 1
ATOM 583 C CA . GLN A 1 74 ? 9.239 -3.852 -1.594 1.00 84.88 74 GLN A CA 1
ATOM 584 C C . GLN A 1 74 ? 10.231 -3.333 -2.622 1.00 84.88 74 GLN A C 1
ATOM 586 O O . GLN A 1 74 ? 10.937 -4.122 -3.249 1.00 84.88 74 GLN A O 1
ATOM 591 N N . VAL A 1 75 ? 10.270 -2.015 -2.777 1.00 77.12 75 VAL A N 1
ATOM 592 C CA . VAL A 1 75 ? 11.063 -1.345 -3.805 1.00 77.12 75 VAL A CA 1
ATOM 593 C C . VAL A 1 75 ? 12.280 -0.680 -3.172 1.00 77.12 75 VAL A C 1
ATOM 595 O O . VAL A 1 75 ? 12.194 -0.108 -2.081 1.00 77.12 75 VAL A O 1
ATOM 598 N N . ALA A 1 76 ? 13.425 -0.760 -3.850 1.00 69.62 76 ALA A N 1
ATOM 599 C CA . ALA A 1 76 ? 14.622 -0.029 -3.459 1.00 69.62 76 ALA A CA 1
ATOM 600 C C . ALA A 1 76 ? 14.453 1.479 -3.709 1.00 69.62 76 ALA A C 1
ATOM 602 O O . ALA A 1 76 ? 14.104 1.901 -4.806 1.00 69.62 76 ALA A O 1
ATOM 603 N N . HIS A 1 77 ? 14.754 2.284 -2.696 1.00 67.75 77 HIS A N 1
ATOM 604 C CA . HIS A 1 77 ? 14.667 3.743 -2.733 1.00 67.75 77 HIS A CA 1
ATOM 605 C C . HIS A 1 77 ? 15.823 4.348 -1.934 1.00 67.75 77 HIS A C 1
ATOM 607 O O . HIS A 1 77 ? 16.285 3.748 -0.958 1.00 67.75 77 HIS A O 1
ATOM 613 N N . GLU A 1 78 ? 16.296 5.523 -2.348 1.00 67.56 78 GLU A N 1
ATOM 614 C CA . GLU A 1 78 ? 17.450 6.192 -1.728 1.00 67.56 78 GLU A CA 1
ATOM 615 C C . GLU A 1 78 ? 17.081 6.899 -0.415 1.00 67.56 78 GLU A C 1
ATOM 617 O O . GLU A 1 78 ? 17.926 7.055 0.468 1.00 67.56 78 GLU A O 1
ATOM 622 N N . ASP A 1 79 ? 15.827 7.337 -0.292 1.00 66.81 79 ASP A N 1
ATOM 623 C CA . ASP A 1 79 ? 15.361 8.279 0.728 1.00 66.81 79 ASP A CA 1
ATOM 624 C C . ASP A 1 79 ? 14.463 7.648 1.806 1.00 66.81 79 ASP A C 1
ATOM 626 O O . ASP A 1 79 ? 14.597 7.945 2.995 1.00 66.81 79 ASP A O 1
ATOM 630 N N . MET A 1 80 ? 13.538 6.780 1.407 1.00 73.50 80 MET A N 1
ATOM 631 C CA . MET A 1 80 ? 12.553 6.154 2.288 1.00 73.50 80 MET A CA 1
ATOM 632 C C . MET A 1 80 ? 12.203 4.757 1.797 1.00 73.50 80 MET A C 1
ATOM 634 O O . MET A 1 80 ? 12.146 4.504 0.601 1.00 73.50 80 MET A O 1
ATOM 638 N N . THR A 1 81 ? 11.881 3.841 2.705 1.00 78.19 81 THR A N 1
ATOM 639 C CA . THR A 1 81 ? 11.347 2.542 2.284 1.00 78.19 81 THR A CA 1
ATOM 640 C C . THR A 1 81 ? 9.907 2.722 1.822 1.00 78.19 81 THR A C 1
ATOM 642 O O . THR A 1 81 ? 9.077 3.152 2.623 1.00 78.19 81 THR A O 1
ATOM 645 N N . ARG A 1 82 ? 9.610 2.359 0.569 1.00 82.31 82 ARG A N 1
ATOM 646 C CA . ARG A 1 82 ? 8.242 2.269 0.045 1.00 82.31 82 ARG A CA 1
ATOM 647 C C . ARG A 1 82 ? 7.862 0.803 -0.141 1.00 82.31 82 ARG A C 1
ATOM 649 O O . ARG A 1 82 ? 8.628 0.008 -0.687 1.00 82.31 82 ARG A O 1
ATOM 656 N N . VAL A 1 83 ? 6.682 0.445 0.348 1.00 86.81 83 VAL A N 1
ATOM 657 C CA . VAL A 1 83 ? 6.109 -0.896 0.246 1.00 86.81 83 VAL A CA 1
ATOM 658 C C . VAL A 1 83 ? 4.725 -0.766 -0.365 1.00 86.81 83 VAL A C 1
ATOM 660 O O . VAL A 1 83 ? 3.814 -0.236 0.270 1.00 86.81 83 VAL A O 1
ATOM 663 N N . PHE A 1 84 ? 4.574 -1.244 -1.593 1.00 88.19 84 PHE A N 1
ATOM 664 C CA . PHE A 1 84 ? 3.280 -1.323 -2.256 1.00 88.19 84 PHE A CA 1
ATOM 665 C C . PHE A 1 84 ? 2.593 -2.591 -1.795 1.00 88.19 84 PHE A C 1
ATOM 667 O O . PHE A 1 84 ? 3.226 -3.645 -1.676 1.00 88.19 84 PHE A O 1
ATOM 674 N N . THR A 1 85 ? 1.309 -2.480 -1.497 1.00 90.81 85 THR A N 1
ATOM 675 C CA . THR A 1 85 ? 0.528 -3.609 -1.021 1.00 90.81 85 THR A CA 1
ATOM 676 C C . THR A 1 85 ? -0.844 -3.605 -1.641 1.00 90.81 85 THR A C 1
ATOM 678 O O . THR A 1 85 ? -1.525 -2.585 -1.572 1.00 90.81 85 THR A O 1
ATOM 681 N N . GLU A 1 86 ? -1.253 -4.759 -2.143 1.00 92.94 86 GLU A N 1
ATOM 682 C CA . GLU A 1 86 ? -2.626 -5.045 -2.535 1.00 92.94 86 GLU A CA 1
ATOM 683 C C . GLU A 1 86 ? -3.187 -6.092 -1.584 1.00 92.94 86 GLU A C 1
ATOM 685 O O . GLU A 1 86 ? -2.517 -7.059 -1.211 1.00 92.94 86 GLU A O 1
ATOM 690 N N . VAL A 1 87 ? -4.405 -5.856 -1.126 1.00 94.44 87 VAL A N 1
ATOM 691 C CA . VAL A 1 87 ? -5.102 -6.724 -0.188 1.00 94.44 87 VAL A CA 1
ATOM 692 C C . VAL A 1 87 ? -6.390 -7.158 -0.839 1.00 94.44 87 VAL A C 1
ATOM 694 O O . VAL A 1 87 ? -7.189 -6.306 -1.208 1.00 94.44 87 VAL A O 1
ATOM 697 N N . GLU A 1 88 ? -6.581 -8.470 -0.918 1.00 96.31 88 GLU A N 1
ATOM 698 C CA . GLU A 1 88 ? -7.783 -9.106 -1.441 1.00 96.31 88 GLU A CA 1
ATOM 699 C C . GLU A 1 88 ? -8.265 -10.123 -0.415 1.00 96.31 88 GLU A C 1
ATOM 701 O O . GLU A 1 88 ? -7.612 -11.144 -0.176 1.00 96.31 88 GLU A O 1
ATOM 706 N N . LEU A 1 89 ? -9.382 -9.834 0.249 1.00 96.81 89 LEU A N 1
ATOM 707 C CA . LEU A 1 89 ? -9.950 -10.717 1.265 1.00 96.81 89 LEU A CA 1
ATOM 708 C C . LEU A 1 89 ? -11.444 -10.905 1.045 1.00 96.81 89 LEU A C 1
ATOM 710 O O . LEU A 1 89 ? -12.165 -9.976 0.681 1.00 96.81 89 LEU A O 1
ATOM 714 N N . GLU A 1 90 ? -11.913 -12.090 1.404 1.00 96.81 90 GLU A N 1
ATOM 715 C CA . GLU A 1 90 ? -13.322 -12.438 1.461 1.00 96.81 90 GLU A CA 1
ATOM 716 C C . GLU A 1 90 ? -13.716 -12.799 2.893 1.00 96.81 90 GLU A C 1
ATOM 718 O O . GLU A 1 90 ? -12.986 -13.476 3.627 1.00 96.81 90 GLU A O 1
ATOM 723 N N . VAL A 1 91 ? -14.906 -12.350 3.282 1.00 96.56 91 VAL A N 1
ATOM 724 C CA . VAL A 1 91 ? -15.555 -12.754 4.527 1.00 96.56 91 VAL A CA 1
ATOM 725 C C . VAL A 1 91 ? -16.316 -14.051 4.284 1.00 96.56 91 VAL A C 1
ATOM 727 O O . VAL A 1 91 ? -17.286 -14.086 3.534 1.00 96.56 91 VAL A O 1
ATOM 730 N N . THR A 1 92 ? -15.901 -15.127 4.936 1.00 95.62 92 THR A N 1
ATOM 731 C CA . THR A 1 92 ? -16.417 -16.483 4.696 1.00 95.62 92 THR A CA 1
ATOM 732 C C . THR A 1 92 ? -17.636 -16.822 5.559 1.00 95.62 92 THR A C 1
ATOM 734 O O . THR A 1 92 ? -18.361 -17.771 5.259 1.00 95.62 92 THR A O 1
ATOM 737 N N . ALA A 1 93 ? -17.881 -16.055 6.625 1.00 93.75 93 ALA A N 1
ATOM 738 C CA . ALA A 1 93 ? -19.001 -16.237 7.544 1.00 93.75 93 ALA A CA 1
ATOM 739 C C . ALA A 1 93 ? -19.489 -14.895 8.108 1.00 93.75 93 ALA A C 1
ATOM 741 O O . ALA A 1 93 ? -18.699 -13.968 8.263 1.00 93.75 93 ALA A O 1
ATOM 742 N N . ASP A 1 94 ? -20.777 -14.806 8.457 1.00 94.25 94 ASP A N 1
ATOM 743 C CA . ASP A 1 94 ? -21.330 -13.621 9.119 1.00 94.25 94 ASP A CA 1
ATOM 744 C C . ASP A 1 94 ? -20.600 -13.354 10.442 1.00 94.25 94 ASP A C 1
ATOM 746 O O . ASP A 1 94 ? -20.484 -14.230 11.304 1.00 94.25 94 ASP A O 1
ATOM 750 N N . LEU A 1 95 ? -20.139 -12.118 10.612 1.00 94.62 95 LEU A N 1
ATOM 751 C CA . LEU A 1 95 ? -19.331 -11.690 11.745 1.00 94.62 95 LEU A CA 1
ATOM 752 C C . LEU A 1 95 ? -20.033 -10.596 12.538 1.00 94.62 95 LEU A C 1
ATOM 754 O O . LEU A 1 95 ? -20.257 -9.499 12.031 1.00 94.62 95 LEU A O 1
ATOM 758 N N . THR A 1 96 ? -20.306 -10.854 13.814 1.00 95.88 96 THR A N 1
ATOM 759 C CA . THR A 1 96 ? -20.741 -9.818 14.759 1.00 95.88 96 THR A CA 1
ATOM 760 C C . THR A 1 96 ? -19.520 -9.137 15.374 1.00 95.88 96 THR A C 1
ATOM 762 O O . THR A 1 96 ? -18.640 -9.794 15.935 1.00 95.88 96 THR A O 1
ATOM 765 N N . LEU A 1 97 ? -19.472 -7.808 15.292 1.00 95.56 97 LEU A N 1
ATOM 766 C CA . LEU A 1 97 ? -18.358 -6.993 15.775 1.00 95.56 97 LEU A CA 1
ATOM 767 C C . LEU A 1 97 ? -18.593 -6.478 17.202 1.00 95.56 97 LEU A C 1
ATOM 769 O O . LEU A 1 97 ? -19.727 -6.252 17.631 1.00 95.56 97 LEU A O 1
ATOM 773 N N . SER A 1 98 ? -17.502 -6.250 17.938 1.00 94.50 98 SER A N 1
ATOM 774 C CA . SER A 1 98 ? -17.538 -5.702 19.299 1.00 94.50 98 SER A CA 1
ATOM 775 C C . SER A 1 98 ? -18.250 -4.350 19.338 1.00 94.50 98 SER A C 1
ATOM 777 O O . SER A 1 98 ? -17.852 -3.395 18.675 1.00 94.50 98 SER A O 1
ATOM 779 N N . THR A 1 99 ? -19.241 -4.218 20.216 1.00 90.38 99 THR A N 1
ATOM 780 C CA . THR A 1 99 ? -19.889 -2.932 20.528 1.00 90.38 99 THR A CA 1
ATOM 781 C C . THR A 1 99 ? -19.167 -2.157 21.634 1.00 90.38 99 THR A C 1
ATOM 783 O O . THR A 1 99 ? -19.540 -1.031 21.959 1.00 90.38 99 THR A O 1
ATOM 786 N N . LYS A 1 100 ? -18.118 -2.744 22.230 1.00 88.06 100 LYS A N 1
ATOM 787 C CA . LYS A 1 100 ? -17.348 -2.152 23.338 1.00 88.06 100 LYS A CA 1
ATOM 788 C C . LYS A 1 100 ? -16.214 -1.245 22.852 1.00 88.06 100 LYS A C 1
ATOM 790 O O . LYS A 1 100 ? -15.582 -0.564 23.662 1.00 88.06 100 LYS A O 1
ATOM 795 N N . ARG A 1 101 ? -15.917 -1.260 21.548 1.00 83.12 101 ARG A N 1
ATOM 796 C CA . ARG A 1 101 ? -14.792 -0.545 20.935 1.00 83.12 101 ARG A CA 1
ATOM 797 C C . ARG A 1 101 ? -15.306 0.564 20.016 1.00 83.12 101 ARG A C 1
ATOM 799 O O . ARG A 1 101 ? -16.219 0.316 19.240 1.00 83.12 101 ARG A O 1
ATOM 806 N N . PRO A 1 102 ? -14.701 1.764 20.048 1.00 81.94 102 PRO A N 1
ATOM 807 C CA . PRO A 1 102 ? -15.077 2.854 19.145 1.00 81.94 102 PRO A CA 1
ATOM 808 C C . PRO A 1 102 ? -14.856 2.547 17.656 1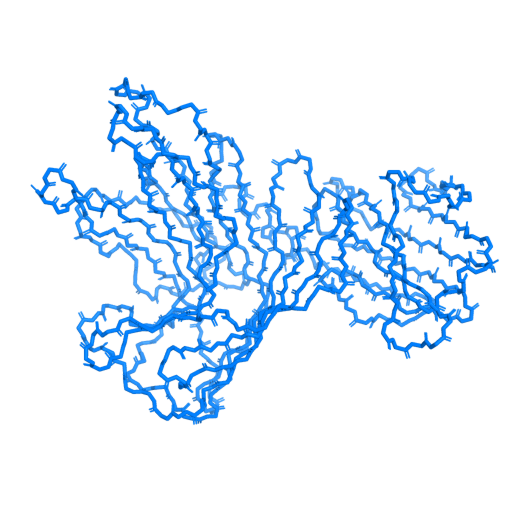.00 81.94 102 PRO A C 1
ATOM 810 O O . PRO A 1 102 ? -15.629 3.028 16.834 1.00 81.94 102 PRO A O 1
ATOM 813 N N . ALA A 1 103 ? -13.836 1.742 17.334 1.00 86.12 103 ALA A N 1
ATOM 814 C CA . ALA A 1 103 ? -13.548 1.234 15.994 1.00 86.12 103 ALA A CA 1
ATOM 815 C C . ALA A 1 103 ? -13.197 -0.264 16.083 1.00 86.12 103 ALA A C 1
ATOM 817 O O . ALA A 1 103 ? -12.036 -0.615 16.311 1.00 86.12 103 ALA A O 1
ATOM 818 N N . PRO A 1 104 ? -14.192 -1.164 15.998 1.00 89.38 104 PRO A N 1
ATOM 819 C CA . PRO A 1 104 ? -13.970 -2.599 16.134 1.00 89.38 104 PRO A CA 1
ATOM 820 C C . PRO A 1 104 ? -13.421 -3.246 14.860 1.00 89.38 104 PRO A C 1
ATOM 822 O O . PRO A 1 104 ? -13.016 -4.394 14.937 1.00 89.38 104 PRO A O 1
ATOM 825 N N . LEU A 1 105 ? -13.401 -2.546 13.723 1.00 92.69 105 LEU A N 1
ATOM 826 C CA . LEU A 1 105 ? -12.927 -3.034 12.428 1.00 92.69 105 LEU A CA 1
ATOM 827 C C . LEU A 1 105 ? -11.937 -2.035 11.832 1.00 92.69 105 LEU A C 1
ATOM 829 O O . LEU A 1 105 ? -12.206 -0.833 11.824 1.00 92.69 105 LEU A O 1
ATOM 833 N N . PHE A 1 106 ? -10.822 -2.534 11.313 1.00 92.31 106 PHE A N 1
ATOM 834 C CA . PHE A 1 106 ? -9.829 -1.735 10.610 1.00 92.31 106 PHE A CA 1
ATOM 835 C C . PHE A 1 106 ? -9.203 -2.514 9.455 1.00 92.31 106 PHE A C 1
ATOM 837 O O . PHE A 1 106 ? -9.103 -3.742 9.482 1.00 92.31 106 PHE A O 1
ATOM 844 N N . PHE A 1 107 ? -8.753 -1.766 8.457 1.00 92.12 107 PHE A N 1
ATOM 845 C CA . PHE A 1 107 ? -8.136 -2.285 7.244 1.00 92.12 107 PHE A CA 1
ATOM 846 C C . PHE A 1 107 ? -6.630 -2.086 7.380 1.00 92.12 107 PHE A C 1
ATOM 848 O O . PHE A 1 107 ? -5.975 -2.870 8.055 1.00 92.12 107 PHE A O 1
ATOM 855 N N . LEU A 1 108 ? -6.087 -0.958 6.935 1.00 90.00 108 LEU A N 1
ATOM 856 C CA . LEU A 1 108 ? -4.685 -0.628 7.165 1.00 90.00 108 LEU A CA 1
ATOM 857 C C . LEU A 1 108 ? -4.480 0.092 8.503 1.00 90.00 108 LEU A C 1
ATOM 859 O O . LEU A 1 108 ? -5.120 1.105 8.773 1.00 90.00 108 LEU A O 1
ATOM 863 N N . ARG A 1 109 ? -3.557 -0.394 9.334 1.00 86.75 109 ARG A N 1
ATOM 864 C CA . ARG A 1 109 ? -3.185 0.232 10.611 1.00 86.75 109 ARG A CA 1
ATOM 865 C C . ARG A 1 109 ? -1.676 0.276 10.782 1.00 86.75 109 ARG A C 1
ATOM 867 O O . ARG A 1 109 ? -1.049 -0.782 10.855 1.00 86.75 109 ARG A O 1
ATOM 874 N N . HIS A 1 110 ? -1.122 1.470 10.978 1.00 84.56 110 HIS A N 1
ATOM 875 C CA . HIS A 1 110 ? 0.210 1.620 11.558 1.00 84.56 110 HIS A CA 1
ATOM 876 C C . HIS A 1 110 ? 0.086 1.682 13.072 1.00 84.56 110 HIS A C 1
ATOM 878 O O . HIS A 1 110 ? -0.519 2.597 13.629 1.00 84.56 110 HIS A O 1
ATOM 884 N N . HIS A 1 111 ? 0.651 0.668 13.717 1.00 77.31 111 HIS A N 1
ATOM 885 C CA . HIS A 1 111 ? 0.671 0.532 15.162 1.00 77.31 111 HIS A CA 1
ATOM 886 C C . HIS A 1 111 ? 2.109 0.705 15.646 1.00 77.31 111 HIS A C 1
ATOM 888 O O . HIS A 1 111 ? 2.983 -0.089 15.284 1.00 77.31 111 HIS A O 1
ATOM 894 N N . ALA A 1 112 ? 2.355 1.737 16.448 1.00 72.75 112 ALA A N 1
ATOM 895 C CA . ALA A 1 112 ? 3.662 2.004 17.031 1.00 72.75 112 ALA A CA 1
ATOM 896 C C . ALA A 1 112 ? 3.696 1.525 18.489 1.00 72.75 112 ALA A C 1
ATOM 898 O O . ALA A 1 112 ? 2.999 2.073 19.340 1.00 72.75 112 ALA A O 1
ATOM 899 N N . PHE A 1 113 ? 4.528 0.517 18.763 1.00 63.72 113 PHE A N 1
ATOM 900 C CA . PHE A 1 113 ? 4.967 0.151 20.114 1.00 63.72 113 PHE A CA 1
ATOM 901 C C . PHE A 1 113 ? 6.287 0.897 20.420 1.00 63.72 113 PHE A C 1
ATOM 903 O O . PHE A 1 113 ? 6.978 1.245 19.463 1.00 63.72 113 PHE A O 1
ATOM 910 N N . ASN A 1 114 ? 6.699 1.029 21.698 1.00 58.78 114 ASN A N 1
ATOM 911 C CA . ASN A 1 114 ? 8.062 1.442 22.154 1.00 58.78 114 ASN A CA 1
ATOM 912 C C . ASN A 1 114 ? 8.239 2.958 22.530 1.00 58.78 114 ASN A C 1
ATOM 914 O O . ASN A 1 114 ? 7.270 3.699 22.385 1.00 58.78 114 ASN A O 1
ATOM 918 N N . PRO A 1 115 ? 9.390 3.471 23.076 1.00 51.06 115 PRO A N 1
ATOM 919 C CA . PRO A 1 115 ? 9.484 4.797 23.714 1.00 51.06 115 PRO A CA 1
ATOM 920 C C . PRO A 1 115 ? 9.449 5.965 22.722 1.00 51.06 115 PRO A C 1
ATOM 922 O O . PRO A 1 115 ? 9.568 7.117 23.135 1.00 51.06 115 PRO A O 1
ATOM 925 N N . MET A 1 116 ? 9.304 5.690 21.423 1.00 56.78 116 MET A N 1
ATOM 926 C CA . MET A 1 116 ? 9.045 6.722 20.430 1.00 56.78 116 MET A CA 1
ATOM 927 C C . MET A 1 116 ? 7.617 7.223 20.618 1.00 56.78 116 MET A C 1
ATOM 929 O O . MET A 1 116 ? 6.645 6.624 20.155 1.00 56.78 116 MET A O 1
ATOM 933 N N . ALA A 1 117 ? 7.486 8.337 21.330 1.00 67.19 117 ALA A N 1
ATOM 934 C CA . ALA A 1 117 ? 6.206 8.989 21.515 1.00 67.19 117 ALA A CA 1
ATOM 935 C C . ALA A 1 117 ? 5.855 9.736 20.222 1.00 67.19 117 ALA A C 1
ATOM 937 O O . ALA A 1 117 ? 6.190 10.912 20.065 1.00 67.19 117 ALA A O 1
ATOM 938 N N . PHE A 1 118 ? 5.202 9.048 19.280 1.00 75.88 118 PHE A N 1
ATOM 939 C CA . PHE A 1 118 ? 4.543 9.686 18.139 1.00 75.88 118 PHE A CA 1
ATOM 940 C C . PHE A 1 118 ? 3.421 10.575 18.657 1.00 75.88 118 PHE A C 1
ATOM 942 O O . PHE A 1 118 ? 2.302 10.121 18.918 1.00 75.88 118 PHE A O 1
ATOM 949 N N . MET A 1 119 ? 3.753 11.843 18.882 1.00 79.44 119 MET A N 1
ATOM 950 C CA . MET A 1 119 ? 2.828 12.814 19.455 1.00 79.44 119 MET A CA 1
ATOM 951 C C . MET A 1 119 ? 1.957 13.451 18.390 1.00 79.44 119 MET A C 1
ATOM 953 O O . MET A 1 119 ? 0.840 13.833 18.707 1.00 79.44 119 MET A O 1
ATOM 957 N N . ARG A 1 120 ? 2.423 13.535 17.143 1.00 86.25 120 ARG A N 1
ATOM 958 C CA . ARG A 1 120 ? 1.652 14.128 16.055 1.00 86.25 120 ARG A CA 1
ATOM 959 C C . ARG A 1 120 ? 1.240 13.079 15.042 1.00 86.25 120 ARG A C 1
ATOM 961 O O . ARG A 1 120 ? 1.905 12.066 14.837 1.00 86.25 120 ARG A O 1
ATOM 968 N N . PHE A 1 121 ? 0.114 13.356 14.417 1.00 90.81 121 PHE A N 1
ATOM 969 C CA . PHE A 1 121 ? -0.381 12.594 13.291 1.00 90.81 121 PHE A CA 1
ATOM 970 C C . PHE A 1 121 ? -1.025 13.551 12.299 1.00 90.81 121 PHE A C 1
ATOM 972 O O . PHE A 1 121 ? -1.454 14.648 12.669 1.00 90.81 121 PHE A O 1
ATOM 979 N N . ALA A 1 122 ? -1.076 13.140 11.042 1.00 93.88 122 ALA A N 1
ATOM 980 C CA . ALA A 1 122 ? -1.803 13.854 10.010 1.00 93.88 122 ALA A CA 1
ATOM 981 C C . ALA A 1 122 ? -2.559 12.879 9.120 1.00 93.88 122 ALA A C 1
ATOM 983 O O . ALA A 1 122 ? -2.208 11.703 9.031 1.00 93.88 122 ALA A O 1
ATOM 984 N N . TYR A 1 123 ? -3.607 13.378 8.479 1.00 95.44 123 TYR A N 1
ATOM 985 C CA . TYR A 1 123 ? -4.386 12.641 7.494 1.00 95.44 123 TYR A CA 1
ATOM 986 C C . TYR A 1 123 ? -4.994 13.590 6.459 1.00 95.44 123 TYR A C 1
ATOM 988 O O . TYR A 1 123 ? -5.105 14.793 6.698 1.00 95.44 123 TYR A O 1
ATOM 996 N N . THR A 1 124 ? -5.418 13.059 5.315 1.00 96.25 124 THR A N 1
ATOM 997 C CA . THR A 1 124 ? -6.167 13.830 4.311 1.00 96.25 124 THR A CA 1
ATOM 998 C C . THR A 1 124 ? -7.631 13.974 4.725 1.00 96.25 124 THR A C 1
ATOM 1000 O O . THR A 1 124 ? -8.378 12.998 4.739 1.00 96.25 124 THR A O 1
ATOM 1003 N N . GLY A 1 125 ? -8.073 15.188 5.041 1.00 95.12 125 GLY A N 1
ATOM 1004 C CA . GLY A 1 125 ? -9.475 15.474 5.333 1.00 95.12 125 GLY A CA 1
ATOM 1005 C C . GLY A 1 125 ? -10.396 15.257 4.127 1.00 95.12 125 GLY A C 1
ATOM 1006 O O . GLY A 1 125 ? -9.952 15.130 2.986 1.00 95.12 125 GLY A O 1
ATOM 1007 N N . GLN A 1 126 ? -11.709 15.254 4.373 1.00 94.56 126 GLN A N 1
ATOM 1008 C CA . GLN A 1 126 ? -12.727 15.099 3.324 1.00 94.56 126 GLN A CA 1
ATOM 1009 C C . GLN A 1 126 ? -12.642 16.170 2.221 1.00 94.56 126 GLN A C 1
ATOM 1011 O O . GLN A 1 126 ? -13.043 15.921 1.089 1.00 94.56 126 GLN A O 1
ATOM 1016 N N . ASP A 1 127 ? -12.128 17.360 2.537 1.00 94.12 127 ASP A N 1
ATOM 1017 C CA . ASP A 1 127 ? -11.906 18.445 1.575 1.00 94.12 127 ASP A CA 1
ATOM 1018 C C . ASP A 1 127 ? -10.596 18.294 0.777 1.00 94.12 127 ASP A C 1
ATOM 1020 O O . ASP A 1 127 ? -10.221 19.197 0.029 1.00 94.12 127 ASP A O 1
ATOM 1024 N N . GLY A 1 128 ? -9.893 17.170 0.947 1.00 91.88 128 GLY A N 1
ATOM 1025 C CA . GLY A 1 128 ? -8.630 16.868 0.287 1.00 91.88 128 GLY A CA 1
ATOM 1026 C C . GLY A 1 128 ? -7.418 17.568 0.900 1.00 91.88 128 GLY A C 1
ATOM 1027 O O . GLY A 1 128 ? -6.334 17.464 0.330 1.00 91.88 128 GLY A O 1
ATOM 1028 N N . LYS A 1 129 ? -7.569 18.288 2.023 1.00 93.69 129 LYS A N 1
ATOM 1029 C CA . LYS A 1 129 ? -6.466 19.018 2.664 1.00 93.69 129 LYS A CA 1
ATOM 1030 C C . LYS A 1 129 ? -5.871 18.246 3.842 1.00 93.69 129 LYS A C 1
ATOM 1032 O O . LYS A 1 129 ? -6.601 17.535 4.534 1.00 93.69 129 LYS A O 1
ATOM 1037 N N . PRO A 1 130 ? -4.568 18.416 4.128 1.00 94.56 130 PRO A N 1
ATOM 1038 C CA . PRO A 1 130 ? -3.963 17.870 5.335 1.00 94.56 130 PRO A CA 1
ATOM 1039 C C . PRO A 1 130 ? -4.635 18.411 6.602 1.00 94.56 130 PRO A C 1
ATOM 1041 O O . PRO A 1 130 ? -4.770 19.623 6.782 1.00 94.56 130 PRO A O 1
ATOM 1044 N N . VAL A 1 131 ? -5.015 17.505 7.499 1.00 95.88 131 VAL A N 1
ATOM 1045 C CA . VAL A 1 131 ? -5.443 17.807 8.864 1.00 95.88 131 VAL A CA 1
ATOM 1046 C C . VAL A 1 131 ? -4.423 17.211 9.813 1.00 95.88 131 VAL A C 1
ATOM 1048 O O . VAL A 1 131 ? -4.089 16.033 9.714 1.00 95.88 131 VAL A O 1
ATOM 1051 N N . GLU A 1 132 ? -3.952 18.021 10.752 1.00 94.38 132 GLU A N 1
ATOM 1052 C CA . GLU A 1 132 ? -2.996 17.601 11.768 1.00 94.38 132 GLU A CA 1
ATOM 1053 C C . GLU A 1 132 ? -3.661 17.509 13.139 1.00 94.38 132 GLU A C 1
ATOM 1055 O O . GLU A 1 132 ? -4.579 18.267 13.462 1.00 94.38 132 GLU A O 1
ATOM 1060 N N . GLY A 1 133 ? -3.163 16.604 13.972 1.00 91.62 133 GLY A N 1
ATOM 1061 C CA . GLY A 1 133 ? -3.603 16.471 15.350 1.00 91.62 133 GLY A CA 1
ATOM 1062 C C . GLY A 1 133 ? -2.486 16.019 16.275 1.00 91.62 133 GLY A C 1
ATOM 1063 O O . GLY A 1 133 ? -1.384 15.660 15.852 1.00 91.62 133 GLY A O 1
ATOM 1064 N N . GLU A 1 134 ? -2.797 16.036 17.567 1.00 87.81 134 GLU A N 1
ATOM 1065 C CA . GLU A 1 134 ? -1.899 15.579 18.616 1.00 87.81 134 GLU A CA 1
ATOM 1066 C C . GLU A 1 134 ? -2.535 14.421 19.386 1.00 87.81 134 GLU A C 1
ATOM 1068 O O . GLU A 1 134 ? -3.700 14.461 19.784 1.00 87.81 134 GLU A O 1
ATOM 1073 N N . LEU A 1 135 ? -1.755 13.370 19.594 1.00 81.88 135 LEU A N 1
ATOM 1074 C CA . LEU A 1 135 ? -2.088 12.249 20.450 1.00 81.88 135 LEU A CA 1
ATOM 1075 C C . LEU A 1 135 ? -1.466 12.513 21.834 1.00 81.88 135 LEU A C 1
ATOM 1077 O O . LEU A 1 135 ? -0.298 12.883 21.953 1.00 81.88 135 LEU A O 1
ATOM 1081 N N . THR A 1 136 ? -2.234 12.307 22.904 1.00 75.62 136 THR A N 1
ATOM 1082 C CA . THR A 1 136 ? -1.775 12.543 24.289 1.00 75.62 136 THR A CA 1
ATOM 1083 C C . THR A 1 136 ? -1.316 11.253 24.966 1.00 75.62 136 THR A C 1
ATOM 1085 O O . THR A 1 136 ? -1.664 10.160 24.530 1.00 75.62 136 THR A O 1
ATOM 1088 N N . TYR A 1 137 ? -0.577 11.343 26.073 1.00 73.50 137 TYR A N 1
ATOM 1089 C CA . TYR A 1 137 ? -0.187 10.169 26.874 1.00 73.50 137 TYR A CA 1
ATOM 1090 C C . TYR A 1 137 ? -1.358 9.464 27.577 1.00 73.50 137 TYR A C 1
ATOM 1092 O O . TYR A 1 137 ? -1.170 8.394 28.149 1.00 73.50 137 TYR A O 1
ATOM 1100 N N . LYS A 1 138 ? -2.564 10.040 27.542 1.00 74.06 138 LYS A N 1
ATOM 1101 C CA . LYS A 1 138 ? -3.763 9.437 28.123 1.00 74.06 138 LYS A CA 1
ATOM 1102 C C . LYS A 1 138 ? -4.451 8.536 27.115 1.00 74.06 138 LYS A C 1
ATOM 1104 O O . LYS A 1 138 ? -4.515 8.867 25.929 1.00 74.06 138 LYS A O 1
ATOM 1109 N N . ARG A 1 139 ? -5.078 7.473 27.618 1.00 77.19 139 ARG A N 1
ATOM 1110 C CA . ARG A 1 139 ? -5.946 6.610 26.820 1.00 77.19 139 ARG A CA 1
ATOM 1111 C C . ARG A 1 139 ? -7.078 7.423 26.198 1.00 77.19 139 ARG A C 1
ATOM 1113 O O . ARG A 1 139 ? -8.003 7.824 26.897 1.00 77.19 139 ARG A O 1
ATOM 1120 N N . THR A 1 140 ? -6.983 7.694 24.901 1.00 81.50 140 THR A N 1
ATOM 1121 C CA . THR A 1 140 ? -7.893 8.608 24.199 1.00 81.50 140 THR A CA 1
ATOM 1122 C C . THR A 1 140 ? -8.029 8.200 22.744 1.00 81.50 140 THR A C 1
ATOM 1124 O O . THR A 1 140 ? -7.028 7.954 22.072 1.00 81.50 140 THR A O 1
ATOM 1127 N N . VAL A 1 141 ? -9.265 8.182 22.247 1.00 86.12 141 VAL A N 1
ATOM 1128 C CA . VAL A 1 141 ? -9.551 8.220 20.809 1.00 86.12 141 VAL A CA 1
ATOM 1129 C C . VAL A 1 141 ? -9.671 9.687 20.414 1.00 86.12 141 VAL A C 1
ATOM 1131 O O . VAL A 1 141 ? -10.566 10.373 20.903 1.00 86.12 141 VAL A O 1
ATOM 1134 N N . VAL A 1 142 ? -8.750 10.174 19.586 1.00 89.19 142 VAL A N 1
ATOM 1135 C CA . VAL A 1 142 ? -8.726 11.578 19.137 1.00 89.19 142 VAL A CA 1
ATOM 1136 C C . VAL A 1 142 ? -9.522 11.743 17.845 1.00 89.19 142 VAL A C 1
ATOM 1138 O O . VAL A 1 142 ? -10.197 12.751 17.659 1.00 89.19 142 VAL A O 1
ATOM 1141 N N . VAL A 1 143 ? -9.489 10.731 16.976 1.00 91.81 143 VAL A N 1
ATOM 1142 C CA . VAL A 1 143 ? -10.235 10.688 15.712 1.00 91.81 143 VAL A CA 1
ATOM 1143 C C . VAL A 1 143 ? -10.925 9.333 15.608 1.00 91.81 143 VAL A C 1
ATOM 1145 O O . VAL A 1 143 ? -10.289 8.309 15.855 1.00 91.81 143 VAL A O 1
ATOM 1148 N N . ASN A 1 144 ? -12.215 9.322 15.260 1.00 91.56 144 ASN A N 1
ATOM 1149 C CA . ASN A 1 144 ? -12.988 8.094 15.083 1.00 91.56 144 ASN A CA 1
ATOM 1150 C C . ASN A 1 144 ? -13.912 8.172 13.865 1.00 91.56 144 ASN A C 1
ATOM 1152 O O . ASN A 1 144 ? -14.901 8.903 13.906 1.00 91.56 144 ASN A O 1
ATOM 1156 N N . GLY A 1 145 ? -13.595 7.429 12.803 1.00 89.69 145 GLY A N 1
ATOM 1157 C CA . GLY A 1 145 ? -14.429 7.342 11.601 1.00 89.69 145 GLY A CA 1
ATOM 1158 C C . GLY A 1 145 ? -14.567 8.665 10.843 1.00 89.69 145 GLY A C 1
ATOM 1159 O O . GLY A 1 145 ? -15.553 8.865 10.136 1.00 89.69 145 GLY A O 1
ATOM 1160 N N . VAL A 1 146 ? -13.615 9.598 10.994 1.00 93.88 146 VAL A N 1
ATOM 1161 C CA . VAL A 1 146 ? -13.697 10.892 10.296 1.00 93.88 146 VAL A CA 1
ATOM 1162 C C . VAL A 1 146 ? -13.568 10.659 8.789 1.00 93.88 146 VAL A C 1
ATOM 1164 O O . VAL A 1 146 ? -12.626 9.976 8.385 1.00 93.88 146 VAL A O 1
ATOM 1167 N N . PRO A 1 147 ? -14.471 11.213 7.956 1.00 93.44 147 PRO A N 1
ATOM 1168 C CA . PRO A 1 147 ? -14.425 11.010 6.516 1.00 93.44 147 PRO A CA 1
ATOM 1169 C C . PRO A 1 147 ? -13.111 11.480 5.896 1.00 93.44 147 PRO A C 1
ATOM 1171 O O . PRO A 1 147 ? -12.620 12.572 6.192 1.00 93.44 147 PRO A O 1
ATOM 1174 N N . LEU A 1 148 ? -12.598 10.659 4.991 1.00 95.12 148 LEU A N 1
ATOM 1175 C CA . LEU A 1 148 ? -11.403 10.927 4.208 1.00 95.12 148 LEU A CA 1
ATOM 1176 C C . LEU A 1 148 ? -11.768 11.423 2.798 1.00 95.12 148 LEU A C 1
ATOM 1178 O O . LEU A 1 148 ? -12.889 11.203 2.327 1.00 95.12 148 LEU A O 1
ATOM 1182 N N . GLY A 1 149 ? -10.843 12.143 2.160 1.00 90.50 149 GLY A N 1
ATOM 1183 C CA . GLY A 1 149 ? -10.952 12.567 0.758 1.00 90.50 149 GLY A CA 1
ATOM 1184 C C . GLY A 1 149 ? -10.604 11.447 -0.231 1.00 90.50 149 GLY A C 1
ATOM 1185 O O . GLY A 1 149 ? -10.454 10.291 0.159 1.00 90.50 149 GLY A O 1
ATOM 1186 N N . GLU A 1 150 ? -10.457 11.796 -1.509 1.00 90.69 150 GLU A N 1
ATOM 1187 C CA . GLU A 1 150 ? -9.941 10.878 -2.535 1.00 90.69 150 GLU A CA 1
ATOM 1188 C C . GLU A 1 150 ? -8.446 10.595 -2.322 1.00 90.69 150 GLU A C 1
ATOM 1190 O O . GLU A 1 150 ? -7.676 11.493 -1.957 1.00 90.69 150 GLU A O 1
ATOM 1195 N N . HIS A 1 151 ? -8.061 9.333 -2.538 1.00 91.88 151 HIS A N 1
ATOM 1196 C CA . HIS A 1 151 ? -6.710 8.801 -2.336 1.00 91.88 151 HIS A CA 1
ATOM 1197 C C . HIS A 1 151 ? -6.052 9.226 -1.012 1.00 91.88 151 HIS A C 1
ATOM 1199 O O . HIS A 1 151 ? -4.998 9.865 -1.011 1.00 91.88 151 HIS A O 1
ATOM 1205 N N . PRO A 1 152 ? -6.688 8.977 0.142 1.00 94.69 152 PRO A N 1
ATOM 1206 C CA . PRO A 1 152 ? -6.262 9.589 1.387 1.00 94.69 152 PRO A CA 1
ATOM 1207 C C . PRO A 1 152 ? -4.901 9.086 1.856 1.00 94.69 152 PRO A C 1
ATOM 1209 O O . PRO A 1 152 ? -4.566 7.910 1.723 1.00 94.69 152 PRO A O 1
ATOM 1212 N N . PHE A 1 153 ? -4.155 9.976 2.503 1.00 94.25 153 PHE A N 1
ATOM 1213 C CA . PHE A 1 153 ? -2.960 9.627 3.251 1.00 94.25 153 PHE A CA 1
ATOM 1214 C C . PHE A 1 153 ? -3.222 9.677 4.759 1.00 94.25 153 PHE A C 1
ATOM 1216 O O . PHE A 1 153 ? -4.095 10.419 5.224 1.00 94.25 153 PHE A O 1
ATOM 1223 N N . ALA A 1 154 ? -2.423 8.942 5.534 1.00 92.81 154 ALA A N 1
ATOM 1224 C CA . ALA A 1 154 ? -2.252 9.196 6.962 1.00 92.81 154 ALA A CA 1
ATOM 1225 C C . ALA A 1 154 ? -0.816 8.907 7.417 1.00 92.81 154 ALA A C 1
ATOM 1227 O O . ALA A 1 154 ? -0.168 8.009 6.888 1.00 92.81 154 ALA A O 1
ATOM 1228 N N . CYS A 1 155 ? -0.322 9.642 8.414 1.00 89.56 155 CYS A N 1
ATOM 1229 C CA . CYS A 1 155 ? 0.991 9.396 9.006 1.00 89.56 155 CYS A CA 1
ATOM 1230 C C . CYS A 1 155 ? 1.049 9.675 10.503 1.00 89.56 155 CYS A C 1
ATOM 1232 O O . CYS A 1 155 ? 0.328 10.518 11.041 1.00 89.56 155 CYS A O 1
ATOM 1234 N N . LEU A 1 156 ? 1.978 8.980 11.152 1.00 86.19 156 LEU A N 1
ATOM 1235 C CA . LEU A 1 156 ? 2.502 9.300 12.469 1.00 86.19 156 LEU A CA 1
ATOM 1236 C C . LEU A 1 156 ? 3.855 9.969 12.258 1.00 86.19 156 LEU A C 1
ATOM 1238 O O . LEU A 1 156 ? 4.768 9.357 11.705 1.00 86.19 156 LEU A O 1
ATOM 1242 N N . TYR A 1 157 ? 3.982 11.217 12.694 1.00 80.19 157 TYR A N 1
ATOM 1243 C CA . TYR A 1 157 ? 5.213 11.981 12.538 1.00 80.19 157 TYR A CA 1
ATOM 1244 C C . TYR A 1 157 ? 5.589 12.670 13.840 1.00 80.19 157 TYR A C 1
ATOM 1246 O O . TYR A 1 157 ? 4.771 12.819 14.754 1.00 80.19 157 TYR A O 1
ATOM 1254 N N . ARG A 1 158 ? 6.853 13.085 13.933 1.00 74.44 158 ARG A N 1
ATOM 1255 C CA . ARG A 1 158 ? 7.441 13.623 15.162 1.00 74.44 158 ARG A CA 1
ATOM 1256 C C . ARG A 1 158 ? 7.369 12.593 16.293 1.00 74.44 158 ARG A C 1
ATOM 1258 O O . ARG A 1 158 ? 6.635 12.750 17.274 1.00 74.44 158 ARG A O 1
ATOM 1265 N N . ALA A 1 159 ? 8.187 11.556 16.164 1.00 68.69 159 ALA A N 1
ATOM 1266 C CA . ALA A 1 159 ? 8.595 10.753 17.302 1.00 68.69 159 ALA A CA 1
ATOM 1267 C C . ALA A 1 159 ? 9.421 11.627 18.259 1.00 68.69 159 ALA A C 1
ATOM 1269 O O . ALA A 1 159 ? 10.538 12.043 17.951 1.00 68.69 159 ALA A O 1
ATOM 1270 N N . SER A 1 160 ? 8.890 11.930 19.446 1.00 58.06 160 SER A N 1
ATOM 1271 C CA . SER A 1 160 ? 9.776 12.324 20.534 1.00 58.06 160 SER A CA 1
ATOM 1272 C C . SER A 1 160 ? 10.492 11.050 20.959 1.00 58.06 160 SER A C 1
ATOM 1274 O O . SER A 1 160 ? 9.934 10.232 21.684 1.00 58.06 160 SER A O 1
ATOM 1276 N N . ASN A 1 161 ? 11.737 10.876 20.521 1.00 56.31 161 ASN A N 1
ATOM 1277 C CA . ASN A 1 161 ? 12.615 9.806 21.013 1.00 56.31 161 ASN A CA 1
ATOM 1278 C C . ASN A 1 161 ? 12.971 9.993 22.501 1.00 56.31 161 ASN A C 1
ATOM 1280 O O . ASN A 1 161 ? 13.911 9.373 22.990 1.00 56.31 161 ASN A O 1
ATOM 1284 N N . ALA A 1 162 ? 12.306 10.932 23.190 1.00 51.00 162 ALA A N 1
ATOM 1285 C CA . ALA A 1 162 ? 12.666 11.446 24.498 1.00 51.00 162 ALA A CA 1
ATOM 1286 C C . ALA A 1 162 ? 14.157 11.845 24.595 1.00 51.00 162 ALA A C 1
ATOM 1288 O O . ALA A 1 162 ? 14.714 11.918 25.688 1.00 51.00 162 ALA A O 1
ATOM 1289 N N . LEU A 1 163 ? 14.791 12.168 23.457 1.00 49.81 163 LEU A N 1
ATOM 1290 C CA . LEU A 1 163 ? 16.158 12.699 23.384 1.00 49.81 163 LEU A CA 1
ATOM 1291 C C . LEU A 1 163 ? 16.255 14.026 24.143 1.00 49.81 163 LEU A C 1
ATOM 1293 O O . LEU A 1 163 ? 17.179 14.219 24.928 1.00 49.81 163 LEU A O 1
ATOM 1297 N N . ASP A 1 164 ? 15.232 14.876 24.010 1.00 48.78 164 ASP A N 1
ATOM 1298 C CA . ASP A 1 164 ? 15.070 16.111 24.792 1.00 48.78 164 ASP A CA 1
ATOM 1299 C C . ASP A 1 164 ? 14.918 15.846 26.304 1.00 48.78 164 ASP A C 1
ATOM 1301 O O . ASP A 1 164 ? 15.082 16.748 27.121 1.00 48.78 164 ASP A O 1
ATOM 1305 N N . GLN A 1 165 ? 14.605 14.604 26.686 1.00 48.94 165 GLN A N 1
ATOM 1306 C CA . GLN A 1 165 ? 14.486 14.131 28.067 1.00 48.94 165 GLN A CA 1
ATOM 1307 C C . GLN A 1 165 ? 15.679 13.243 28.480 1.00 48.94 165 GLN A C 1
ATOM 1309 O O . GLN A 1 165 ? 15.653 12.633 29.547 1.00 48.94 165 GLN A O 1
ATOM 1314 N N . GLY A 1 166 ? 16.735 13.172 27.657 1.00 47.94 166 GLY A N 1
ATOM 1315 C CA . GLY A 1 166 ? 17.972 12.447 27.954 1.00 47.94 166 GLY A CA 1
ATOM 1316 C C . GLY A 1 166 ? 17.890 10.924 27.823 1.00 47.94 166 GLY A C 1
ATOM 1317 O O . GLY A 1 166 ? 18.803 10.239 28.285 1.00 47.94 166 GLY A O 1
ATOM 1318 N N . LEU A 1 167 ? 16.832 10.375 27.214 1.00 48.94 167 LEU A N 1
ATOM 1319 C CA . LEU A 1 167 ? 16.741 8.939 26.949 1.00 48.94 167 LEU A CA 1
ATOM 1320 C C . LEU A 1 167 ? 17.546 8.590 25.683 1.00 48.94 167 LEU A C 1
ATOM 1322 O O . LEU A 1 167 ? 17.246 9.106 24.604 1.00 48.94 167 LEU A O 1
ATOM 1326 N N . PRO A 1 168 ? 18.584 7.735 25.780 1.00 44.25 168 PRO A N 1
ATOM 1327 C CA . PRO A 1 168 ? 19.366 7.337 24.621 1.00 44.25 168 PRO A CA 1
ATOM 1328 C C . PRO A 1 168 ? 18.534 6.389 23.756 1.00 44.25 168 PRO A C 1
ATOM 1330 O O . PRO A 1 168 ? 18.333 5.227 24.101 1.00 44.25 168 PRO A O 1
ATOM 1333 N N . CYS A 1 169 ? 18.065 6.878 22.613 1.00 48.78 169 CYS A N 1
ATOM 1334 C CA . CYS A 1 169 ? 17.549 6.035 21.544 1.00 48.78 169 CYS A CA 1
ATOM 1335 C C . CYS A 1 169 ? 18.479 6.203 20.339 1.00 48.78 169 CYS A C 1
ATOM 1337 O O . CYS A 1 169 ? 18.434 7.218 19.647 1.00 48.78 169 CYS A O 1
ATOM 1339 N N . SER A 1 170 ? 19.384 5.241 20.146 1.00 43.34 170 SER A N 1
ATOM 1340 C CA . SER A 1 170 ? 20.322 5.204 19.013 1.00 43.34 170 SER A CA 1
ATOM 1341 C C . SER A 1 170 ? 19.664 4.787 17.699 1.00 43.34 170 SER A C 1
ATOM 1343 O O . SER A 1 170 ? 20.280 4.911 16.645 1.00 43.34 170 SER A O 1
ATOM 1345 N N . ASP A 1 171 ? 18.427 4.297 17.766 1.00 47.47 171 ASP A N 1
ATOM 1346 C CA . ASP A 1 171 ? 17.735 3.660 16.656 1.00 47.47 171 ASP A CA 1
ATOM 1347 C C . ASP A 1 171 ? 16.607 4.595 16.197 1.00 47.47 171 ASP A C 1
ATOM 1349 O O . ASP A 1 171 ? 15.430 4.380 16.500 1.00 47.47 171 ASP A O 1
ATOM 1353 N N . ILE A 1 172 ? 16.969 5.684 15.504 1.00 50.66 172 ILE A N 1
ATOM 1354 C CA . ILE A 1 172 ? 15.981 6.501 14.786 1.00 50.66 172 ILE A CA 1
ATOM 1355 C C . ILE A 1 172 ? 15.306 5.564 13.788 1.00 50.66 172 ILE A C 1
ATOM 1357 O O . ILE A 1 172 ? 15.926 5.052 12.859 1.00 50.66 172 ILE A O 1
ATOM 1361 N N . THR A 1 173 ? 14.042 5.278 14.047 1.00 56.12 173 THR A N 1
ATOM 1362 C CA . THR A 1 173 ? 13.214 4.373 13.259 1.00 56.12 173 THR A CA 1
ATOM 1363 C C . THR A 1 173 ? 12.099 5.221 12.692 1.00 56.12 173 THR A C 1
ATOM 1365 O O . THR A 1 173 ? 11.531 6.059 13.391 1.00 56.12 173 THR A O 1
ATOM 1368 N N . GLY A 1 174 ? 11.905 5.110 11.384 1.00 66.69 174 GLY A N 1
ATOM 1369 C CA . GLY A 1 174 ? 11.310 6.199 10.640 1.00 66.69 174 GLY A CA 1
ATOM 1370 C C . GLY A 1 174 ? 9.863 6.534 10.993 1.00 66.69 174 GLY A C 1
ATOM 1371 O O . GLY A 1 174 ? 9.133 5.711 11.542 1.00 66.69 174 GLY A O 1
ATOM 1372 N N . ASN A 1 175 ? 9.439 7.750 10.660 1.00 77.88 175 ASN A N 1
ATOM 1373 C CA . ASN A 1 175 ? 8.039 8.154 10.744 1.00 77.88 175 ASN A CA 1
ATOM 1374 C C . ASN A 1 175 ? 7.246 7.343 9.718 1.00 77.88 175 ASN A C 1
ATOM 1376 O O . ASN A 1 175 ? 7.680 7.231 8.578 1.00 77.88 175 ASN A O 1
ATOM 1380 N N . ALA A 1 176 ? 6.139 6.721 10.116 1.00 82.50 176 ALA A N 1
ATOM 1381 C CA . ALA A 1 176 ? 5.377 5.861 9.216 1.00 82.50 176 ALA A CA 1
ATOM 1382 C C . ALA A 1 176 ? 4.159 6.578 8.660 1.00 82.50 176 ALA A C 1
ATOM 1384 O O . ALA A 1 176 ? 3.491 7.343 9.362 1.00 82.50 176 ALA A O 1
ATOM 1385 N N . GLY A 1 177 ? 3.811 6.239 7.431 1.00 88.19 177 GLY A N 1
ATOM 1386 C CA . GLY A 1 177 ? 2.560 6.647 6.831 1.00 88.19 177 GLY A CA 1
ATOM 1387 C C . GLY A 1 177 ? 2.186 5.776 5.651 1.00 88.19 177 GLY A C 1
ATOM 1388 O O . GLY A 1 177 ? 2.952 4.922 5.212 1.00 88.19 177 GLY A O 1
ATOM 1389 N N . PHE A 1 178 ? 0.988 6.006 5.144 1.00 91.94 178 PHE A N 1
ATOM 1390 C CA . PHE A 1 178 ? 0.497 5.356 3.944 1.00 91.94 178 PHE A CA 1
ATOM 1391 C C . PHE A 1 178 ? -0.271 6.340 3.076 1.00 91.94 178 PHE A C 1
ATOM 1393 O O . PHE A 1 178 ? -0.864 7.296 3.581 1.00 91.94 178 PHE A O 1
ATOM 1400 N N . VAL A 1 179 ? -0.304 6.050 1.782 1.00 93.12 179 VAL A N 1
ATOM 1401 C CA . VAL A 1 179 ? -1.235 6.606 0.803 1.00 93.12 179 VAL A CA 1
ATOM 1402 C C . VAL A 1 179 ? -2.116 5.459 0.326 1.00 93.12 179 VAL A C 1
ATOM 1404 O O . VAL A 1 179 ? -1.605 4.428 -0.110 1.00 93.12 179 VAL A O 1
ATOM 1407 N N . LEU A 1 180 ? -3.432 5.621 0.430 1.00 93.81 180 LEU A N 1
ATOM 1408 C CA . LEU A 1 180 ? -4.395 4.680 -0.129 1.00 93.81 180 LEU A CA 1
ATOM 1409 C C . LEU A 1 180 ? -4.563 4.984 -1.621 1.00 93.81 180 LEU A C 1
ATOM 1411 O O . LEU A 1 180 ? -4.951 6.099 -1.975 1.00 93.81 180 LEU A O 1
ATOM 1415 N N . LEU A 1 181 ? -4.244 4.010 -2.470 1.00 91.12 181 LEU A N 1
ATOM 1416 C CA . LEU A 1 181 ? -4.309 4.151 -3.922 1.00 91.12 181 LEU A CA 1
ATOM 1417 C C . LEU A 1 181 ? -5.702 3.770 -4.414 1.00 91.12 181 LEU A C 1
ATOM 1419 O O . LEU A 1 181 ? -6.412 4.633 -4.910 1.00 91.12 181 LEU A O 1
ATOM 1423 N N . ASP A 1 182 ? -6.146 2.545 -4.148 1.00 91.00 182 ASP A N 1
ATOM 1424 C CA . ASP A 1 182 ? -7.471 2.068 -4.539 1.00 91.00 182 ASP A CA 1
ATOM 1425 C C . ASP A 1 182 ? -8.257 1.542 -3.348 1.00 91.00 182 ASP A C 1
ATOM 1427 O O . ASP A 1 182 ? -7.709 1.096 -2.335 1.00 91.00 182 ASP A O 1
ATOM 1431 N N . TRP A 1 183 ? -9.580 1.597 -3.478 1.00 93.25 183 TRP A N 1
ATOM 1432 C CA . TRP A 1 183 ? -10.496 1.167 -2.437 1.00 93.25 183 TRP A CA 1
ATOM 1433 C C . TRP A 1 183 ? -11.792 0.611 -3.021 1.00 93.25 183 TRP A C 1
ATOM 1435 O O . TRP A 1 183 ? -12.629 1.350 -3.542 1.00 93.25 183 TRP A O 1
ATOM 1445 N N . ASP A 1 184 ? -11.984 -0.692 -2.850 1.00 94.19 184 ASP A N 1
ATOM 1446 C CA . ASP A 1 184 ? -13.203 -1.417 -3.183 1.00 94.19 184 ASP A CA 1
ATOM 1447 C C . ASP A 1 184 ? -13.563 -2.391 -2.051 1.00 94.19 184 ASP A C 1
ATOM 1449 O O . ASP A 1 184 ? -13.398 -3.608 -2.134 1.00 94.19 184 ASP A O 1
ATOM 1453 N N . VAL A 1 185 ? -14.044 -1.828 -0.942 1.00 93.06 185 VAL A N 1
ATOM 1454 C CA . VAL A 1 185 ? -14.539 -2.601 0.202 1.00 93.06 185 VAL A CA 1
ATOM 1455 C C . VAL A 1 185 ? -16.062 -2.596 0.203 1.00 93.06 185 VAL A C 1
ATOM 1457 O O . VAL A 1 185 ? -16.677 -1.535 0.317 1.00 93.06 185 VAL A O 1
ATOM 1460 N N . LYS A 1 186 ? -16.677 -3.778 0.124 1.00 92.19 186 LYS A N 1
ATOM 1461 C CA . LYS A 1 186 ? -18.125 -3.969 -0.030 1.00 92.19 186 LYS A CA 1
ATOM 1462 C C . LYS A 1 186 ? -18.696 -4.884 1.046 1.00 92.19 186 LYS A C 1
ATOM 1464 O O . LYS A 1 186 ? -18.232 -6.012 1.199 1.00 92.19 186 LYS A O 1
ATOM 1469 N N . PHE A 1 187 ? -19.744 -4.428 1.738 1.00 88.81 187 PHE A N 1
ATOM 1470 C CA . PHE A 1 187 ? -20.500 -5.238 2.708 1.00 88.81 187 PHE A CA 1
ATOM 1471 C C . PHE A 1 187 ? -21.887 -5.552 2.147 1.00 88.81 187 PHE A C 1
ATOM 1473 O O . PHE A 1 187 ? -22.853 -4.841 2.421 1.00 88.81 187 PHE A O 1
ATOM 1480 N N . GLY A 1 188 ? -21.972 -6.589 1.311 1.00 79.81 188 GLY A N 1
ATOM 1481 C CA . GLY A 1 188 ? -23.103 -6.786 0.399 1.00 79.81 188 GLY A CA 1
ATOM 1482 C C . GLY A 1 188 ? -23.006 -5.834 -0.800 1.00 79.81 188 GLY A C 1
ATOM 1483 O O . GLY A 1 188 ? -21.940 -5.702 -1.394 1.00 79.81 188 GLY A O 1
ATOM 1484 N N . ASP A 1 189 ? -24.099 -5.147 -1.136 1.00 72.19 189 ASP A N 1
ATOM 1485 C CA . ASP A 1 189 ? -24.154 -4.212 -2.272 1.00 72.19 189 ASP A CA 1
ATOM 1486 C C . ASP A 1 189 ? -23.434 -2.851 -2.072 1.00 72.19 189 ASP A C 1
ATOM 1488 O O . ASP A 1 189 ? -22.910 -2.316 -3.055 1.00 72.19 189 ASP A O 1
ATOM 1492 N N . PRO A 1 190 ? -23.396 -2.219 -0.875 1.00 84.25 190 PRO A N 1
ATOM 1493 C CA . PRO A 1 190 ? -22.772 -0.904 -0.722 1.00 84.25 190 PRO A CA 1
ATOM 1494 C C . PRO A 1 190 ? -21.245 -0.968 -0.577 1.00 84.25 190 PRO A C 1
ATOM 1496 O O . PRO A 1 190 ? -20.709 -1.740 0.221 1.00 84.25 190 PRO A O 1
ATOM 1499 N N . VAL A 1 191 ? -20.556 -0.049 -1.267 1.00 83.12 191 VAL A N 1
ATOM 1500 C CA . VAL A 1 191 ? -19.148 0.279 -0.997 1.00 83.12 191 VAL A CA 1
ATOM 1501 C C . VAL A 1 191 ? -19.060 1.081 0.302 1.00 83.12 191 VAL A C 1
ATOM 1503 O O . VAL A 1 191 ? -19.689 2.133 0.453 1.00 83.12 191 VAL A O 1
ATOM 1506 N N . ILE A 1 192 ? -18.258 0.591 1.239 1.00 90.00 192 ILE A N 1
ATOM 1507 C CA . ILE A 1 192 ? -17.964 1.240 2.515 1.00 90.00 192 ILE A CA 1
ATOM 1508 C C . ILE A 1 192 ? -16.962 2.350 2.276 1.00 90.00 192 ILE A C 1
ATOM 1510 O O . ILE A 1 192 ? -15.996 2.151 1.558 1.00 90.00 192 ILE A O 1
ATOM 1514 N N . ARG A 1 193 ? -17.151 3.525 2.875 1.00 91.31 193 ARG A N 1
ATOM 1515 C CA . ARG A 1 193 ? -16.184 4.618 2.718 1.00 91.31 193 ARG A CA 1
ATOM 1516 C C . ARG A 1 193 ? -15.101 4.541 3.793 1.00 91.31 193 ARG A C 1
ATOM 1518 O O . ARG A 1 193 ? -15.434 4.275 4.953 1.00 91.31 193 ARG A O 1
ATOM 1525 N N . PRO A 1 194 ? -13.833 4.817 3.450 1.00 94.19 194 PRO A N 1
ATOM 1526 C CA . PRO A 1 194 ? -12.766 4.838 4.433 1.00 94.19 194 PRO A CA 1
ATOM 1527 C C . PRO A 1 194 ? -12.899 6.070 5.339 1.00 94.19 194 PRO A C 1
ATOM 1529 O O . PRO A 1 194 ? -13.251 7.174 4.910 1.00 94.19 194 PRO A O 1
ATOM 1532 N N . GLY A 1 195 ? -12.607 5.866 6.616 1.00 95.12 195 GLY A N 1
ATOM 1533 C CA . GLY A 1 195 ? -12.500 6.893 7.637 1.00 95.12 195 GLY A CA 1
ATOM 1534 C C . GLY A 1 195 ? -11.171 6.790 8.377 1.00 95.12 195 GLY A C 1
ATOM 1535 O O . GLY A 1 195 ? -10.546 5.731 8.432 1.00 95.12 195 GLY A O 1
ATOM 1536 N N . CYS A 1 196 ? -10.741 7.905 8.959 1.00 95.19 196 CYS A N 1
ATOM 1537 C CA . CYS A 1 196 ? -9.550 7.958 9.795 1.00 95.19 196 CYS A CA 1
ATOM 1538 C C . CYS A 1 196 ? -9.879 7.552 11.233 1.00 95.19 196 CYS A C 1
ATOM 1540 O O . CYS A 1 196 ? -10.904 7.953 11.796 1.00 95.19 196 CYS A O 1
ATOM 1542 N N . TYR A 1 197 ? -8.966 6.814 11.849 1.00 92.69 197 TYR A N 1
ATOM 1543 C CA . TYR A 1 197 ? -8.949 6.532 13.273 1.00 92.69 197 TYR A CA 1
ATOM 1544 C C . TYR A 1 197 ? -7.575 6.864 13.841 1.00 92.69 197 TYR A C 1
ATOM 1546 O O . TYR A 1 197 ? -6.562 6.426 13.300 1.00 92.69 197 TYR A O 1
ATOM 1554 N N . ALA A 1 198 ? -7.546 7.620 14.938 1.00 90.62 198 ALA A N 1
ATOM 1555 C CA . ALA A 1 198 ? -6.322 7.971 15.648 1.00 90.62 198 ALA A CA 1
ATOM 1556 C C . ALA A 1 198 ? -6.519 7.762 17.152 1.00 90.62 198 ALA A C 1
ATOM 1558 O O . ALA A 1 198 ? -7.421 8.350 17.764 1.00 90.62 198 ALA A O 1
ATOM 1559 N N . PHE A 1 199 ? -5.679 6.921 17.752 1.00 84.50 199 PHE A N 1
ATOM 1560 C CA . PHE A 1 199 ? -5.858 6.454 19.125 1.00 84.50 199 PHE A CA 1
ATOM 1561 C C . PHE A 1 199 ? -4.539 6.300 19.880 1.00 84.50 199 PHE A C 1
ATOM 1563 O O . PHE A 1 199 ? -3.490 6.019 19.305 1.00 84.50 199 PHE A O 1
ATOM 1570 N N . CYS A 1 200 ? -4.620 6.472 21.198 1.00 79.12 200 CYS A N 1
ATOM 1571 C CA . CYS A 1 200 ? -3.570 6.152 22.153 1.00 79.12 200 CYS A CA 1
ATOM 1572 C C . CYS A 1 200 ? -4.128 5.198 23.217 1.00 79.12 200 CYS A C 1
ATOM 1574 O O . CYS A 1 200 ? -5.157 5.510 23.825 1.00 79.12 200 CYS A O 1
ATOM 1576 N N . THR A 1 201 ? -3.440 4.085 23.498 1.00 63.75 201 THR A N 1
ATOM 1577 C CA . THR A 1 201 ? -3.810 3.157 24.590 1.00 63.75 201 THR A CA 1
ATOM 1578 C C . THR A 1 201 ? -3.631 3.755 25.980 1.00 63.75 201 THR A C 1
ATOM 1580 O O . THR A 1 201 ? -4.263 3.275 26.915 1.00 63.75 201 THR A O 1
ATOM 1583 N N . GLY A 1 202 ? -2.862 4.842 26.094 1.00 54.41 202 GLY A N 1
ATOM 1584 C CA . GLY A 1 202 ? -2.422 5.423 27.357 1.00 54.41 202 GLY A CA 1
ATOM 1585 C C . GLY A 1 202 ? -1.214 4.689 27.941 1.00 54.41 202 GLY A C 1
ATOM 1586 O O . GLY A 1 202 ? -0.961 3.537 27.598 1.00 54.41 202 GLY A O 1
ATOM 1587 N N . ALA A 1 203 ? -0.470 5.358 28.824 1.00 47.66 203 ALA A N 1
ATOM 1588 C CA . ALA A 1 203 ? 0.271 4.626 29.844 1.00 47.66 203 ALA A CA 1
ATOM 1589 C C . ALA A 1 203 ? -0.787 3.980 30.739 1.00 47.66 203 ALA A C 1
ATOM 1591 O O . ALA A 1 203 ? -1.527 4.707 31.402 1.00 47.66 203 ALA A O 1
ATOM 1592 N N . ASP A 1 204 ? -0.916 2.657 30.757 1.00 43.44 204 ASP A N 1
ATOM 1593 C CA . ASP A 1 204 ? -1.447 2.072 31.983 1.00 43.44 204 ASP A CA 1
ATOM 1594 C C . ASP A 1 204 ? -0.447 2.476 33.078 1.00 43.44 204 ASP A C 1
ATOM 1596 O O . ASP A 1 204 ? 0.756 2.321 32.870 1.00 43.44 204 ASP A O 1
ATOM 1600 N N . ASP A 1 205 ? -0.910 3.040 34.200 1.00 39.16 205 ASP A N 1
ATOM 1601 C CA . ASP A 1 205 ? -0.081 3.513 35.332 1.00 39.16 205 ASP A CA 1
ATOM 1602 C C . ASP A 1 205 ? 0.765 2.390 35.988 1.00 39.16 205 ASP A C 1
ATOM 1604 O O . ASP A 1 205 ? 1.332 2.552 37.071 1.00 39.16 205 ASP A O 1
ATOM 1608 N N . GLU A 1 206 ? 0.852 1.223 35.351 1.00 40.62 206 GLU A N 1
ATOM 1609 C CA . GLU A 1 206 ? 1.797 0.184 35.693 1.00 40.62 206 GLU A CA 1
ATOM 1610 C C . GLU A 1 206 ? 3.221 0.604 35.283 1.00 40.62 206 GLU A C 1
ATOM 1612 O O . GLU A 1 206 ? 3.422 1.166 34.203 1.00 40.62 206 GLU A O 1
ATOM 1617 N N . PRO A 1 207 ? 4.245 0.286 36.097 1.00 38.88 207 PRO A N 1
ATOM 1618 C CA . PRO A 1 207 ? 5.654 0.580 35.807 1.00 38.88 207 PRO A CA 1
ATOM 1619 C C . PRO A 1 207 ? 6.180 0.065 34.450 1.00 38.88 207 PRO A C 1
ATOM 1621 O O . PRO A 1 207 ? 7.283 0.436 34.057 1.00 38.88 207 PRO A O 1
ATOM 1624 N N . ASP A 1 208 ? 5.390 -0.757 33.748 1.00 43.34 208 ASP A N 1
ATOM 1625 C CA . ASP A 1 208 ? 5.671 -1.414 32.469 1.00 43.34 208 ASP A CA 1
ATOM 1626 C C . ASP A 1 208 ? 4.569 -1.163 31.400 1.00 43.34 208 ASP A C 1
ATOM 1628 O O . ASP A 1 208 ? 4.438 -1.938 30.449 1.00 43.34 208 ASP A O 1
ATOM 1632 N N . GLY A 1 209 ? 3.749 -0.110 31.547 1.00 45.03 209 GLY A N 1
ATOM 1633 C CA . GLY A 1 209 ? 2.595 0.169 30.681 1.00 45.03 209 GLY A CA 1
ATOM 1634 C C . GLY A 1 209 ? 2.922 0.188 29.179 1.00 45.03 209 GLY A C 1
ATOM 1635 O O . GLY A 1 209 ? 3.832 0.882 28.720 1.00 45.03 209 GLY A O 1
ATOM 1636 N N . ALA A 1 210 ? 2.163 -0.576 28.389 1.00 52.62 210 ALA A N 1
ATOM 1637 C CA . ALA A 1 210 ? 2.324 -0.644 26.940 1.00 52.62 210 ALA A CA 1
ATOM 1638 C C . ALA A 1 210 ? 1.785 0.632 26.267 1.00 52.62 210 ALA A C 1
ATOM 1640 O O . ALA A 1 210 ? 0.584 0.773 26.027 1.00 52.62 210 ALA A O 1
ATOM 1641 N N . TYR A 1 211 ? 2.686 1.554 25.926 1.00 62.34 211 TYR A N 1
ATOM 1642 C CA . TYR A 1 211 ? 2.369 2.701 25.078 1.00 62.34 211 TYR A CA 1
ATOM 1643 C C . TYR A 1 211 ? 2.149 2.230 23.641 1.00 62.34 211 TYR A C 1
ATOM 1645 O O . TYR A 1 211 ? 3.069 1.700 23.013 1.00 62.34 211 TYR A O 1
ATOM 1653 N N . ALA A 1 212 ? 0.942 2.443 23.127 1.00 71.81 212 ALA A N 1
ATOM 1654 C CA . ALA A 1 212 ? 0.629 2.249 21.725 1.00 71.81 212 ALA A CA 1
ATOM 1655 C C . ALA A 1 212 ? -0.087 3.467 21.142 1.00 71.81 212 ALA A C 1
ATOM 1657 O O . ALA A 1 212 ? -0.978 4.057 21.767 1.00 71.81 212 ALA A O 1
ATOM 1658 N N . ARG A 1 213 ? 0.340 3.838 19.936 1.00 80.81 213 ARG A N 1
ATOM 1659 C CA . ARG A 1 213 ? -0.218 4.919 19.123 1.00 80.81 213 ARG A CA 1
ATOM 1660 C C . ARG A 1 213 ? -0.580 4.352 17.764 1.00 80.81 213 ARG A C 1
ATOM 1662 O O . ARG A 1 213 ? 0.266 3.741 17.107 1.00 80.81 213 ARG A O 1
ATOM 1669 N N . ASP A 1 214 ? -1.814 4.614 17.356 1.00 83.50 214 ASP A N 1
ATOM 1670 C CA . ASP A 1 214 ? -2.389 4.035 16.152 1.00 83.50 214 ASP A CA 1
ATOM 1671 C C . ASP A 1 214 ? -2.893 5.146 15.246 1.00 83.50 214 ASP A C 1
ATOM 1673 O O . ASP A 1 214 ? -3.609 6.044 15.700 1.00 83.50 214 ASP A O 1
ATOM 1677 N N . VAL A 1 215 ? -2.573 5.024 13.961 1.00 89.62 215 VAL A N 1
ATOM 1678 C CA . VAL A 1 215 ? -3.366 5.615 12.885 1.00 89.62 215 VAL A CA 1
ATOM 1679 C C . VAL A 1 215 ? -3.858 4.487 11.985 1.00 89.62 215 VAL A C 1
ATOM 1681 O O . VAL A 1 215 ? -3.087 3.594 11.616 1.00 89.62 215 VAL A O 1
ATOM 1684 N N . ALA A 1 216 ? -5.156 4.473 11.694 1.00 91.12 216 ALA A N 1
ATOM 1685 C CA . ALA A 1 216 ? -5.785 3.394 10.947 1.00 91.12 216 ALA A CA 1
ATOM 1686 C C . ALA A 1 216 ? -6.868 3.886 9.988 1.00 91.12 216 ALA A C 1
ATOM 1688 O O . ALA A 1 216 ? -7.532 4.894 10.239 1.00 91.12 216 ALA A O 1
ATOM 1689 N N . LEU A 1 217 ? -7.074 3.102 8.933 1.00 94.00 217 LEU A N 1
ATOM 1690 C CA . LEU A 1 217 ? -8.273 3.119 8.113 1.00 94.00 217 LEU A CA 1
ATOM 1691 C C . LEU A 1 217 ? -9.344 2.253 8.768 1.00 94.00 217 LEU A C 1
ATOM 1693 O O . LEU A 1 217 ? -9.130 1.072 9.050 1.00 94.00 217 LEU A O 1
ATOM 1697 N N . VAL A 1 218 ? -10.508 2.850 8.982 1.00 94.12 218 VAL A N 1
ATOM 1698 C CA . VAL A 1 218 ? -11.696 2.214 9.561 1.00 94.12 218 VAL A CA 1
ATOM 1699 C C . VAL A 1 218 ? -12.907 2.513 8.679 1.00 94.12 218 VAL A C 1
ATOM 1701 O O . VAL A 1 218 ? -12.840 3.421 7.850 1.00 94.12 218 VAL A O 1
ATOM 1704 N N . PRO A 1 219 ? -14.033 1.804 8.833 1.00 93.31 219 PRO A N 1
ATOM 1705 C CA . PRO A 1 219 ? -15.287 2.246 8.241 1.00 93.31 219 PRO A CA 1
ATOM 1706 C C . PRO A 1 219 ? -15.654 3.649 8.739 1.00 93.31 219 PRO A C 1
ATOM 1708 O O . PRO A 1 219 ? -15.597 3.927 9.939 1.00 93.31 219 PRO A O 1
ATOM 1711 N N . ARG A 1 220 ? -16.038 4.540 7.823 1.00 91.50 220 ARG A N 1
ATOM 1712 C CA . ARG A 1 220 ? -16.582 5.858 8.176 1.00 91.50 220 ARG A CA 1
ATOM 1713 C C . ARG A 1 220 ? -17.866 5.714 8.998 1.00 91.50 220 ARG A C 1
ATOM 1715 O O . ARG A 1 220 ? -18.039 6.379 10.017 1.00 91.50 220 ARG A O 1
ATOM 1722 N N . GLU A 1 221 ? -18.775 4.861 8.544 1.00 87.25 221 GLU A N 1
ATOM 1723 C CA . GLU A 1 221 ? -19.999 4.519 9.257 1.00 87.25 221 GLU A CA 1
ATOM 1724 C C . GLU A 1 221 ? -19.764 3.328 10.203 1.00 87.25 221 GLU A C 1
ATOM 1726 O O . GLU A 1 221 ? -19.073 2.384 9.822 1.00 87.25 221 GLU A O 1
ATOM 1731 N N . PRO A 1 222 ? -20.343 3.315 11.420 1.00 85.31 222 PRO A N 1
ATOM 1732 C CA . PRO A 1 222 ? -20.236 2.171 12.318 1.00 85.31 222 PRO A CA 1
ATOM 1733 C C . PRO A 1 222 ? -20.776 0.888 11.687 1.00 85.31 222 PRO A C 1
ATOM 1735 O O . PRO A 1 222 ? -21.869 0.869 11.121 1.00 85.31 222 PRO A O 1
ATOM 1738 N N . VAL A 1 223 ? -20.032 -0.200 11.860 1.00 89.81 223 VAL A N 1
ATOM 1739 C CA . VAL A 1 223 ? -20.388 -1.530 11.361 1.00 89.81 223 VAL A CA 1
ATOM 1740 C C . VAL A 1 223 ? -20.490 -2.447 12.569 1.00 89.81 223 VAL A C 1
ATOM 1742 O O . VAL A 1 223 ? -19.539 -2.574 13.336 1.00 89.81 223 VAL A O 1
ATOM 1745 N N . SER A 1 224 ? -21.661 -3.048 12.771 1.00 90.44 224 SER A N 1
ATOM 1746 C CA . SER A 1 224 ? -21.901 -4.014 13.852 1.00 90.44 224 SER A CA 1
ATOM 1747 C C . SER A 1 224 ? -21.908 -5.456 13.361 1.00 90.44 224 SER A C 1
ATOM 1749 O O . SER A 1 224 ? -21.691 -6.368 14.153 1.00 90.44 224 SER A O 1
ATOM 1751 N N . VAL A 1 225 ? -22.177 -5.656 12.070 1.00 92.38 225 VAL A N 1
ATOM 1752 C CA . VAL A 1 225 ? -22.174 -6.961 11.415 1.00 92.38 225 VAL A CA 1
ATOM 1753 C C . VAL A 1 225 ? -21.448 -6.830 10.086 1.00 92.38 225 VAL A C 1
ATOM 1755 O O . VAL A 1 225 ? -21.715 -5.897 9.330 1.00 92.38 225 VAL A O 1
ATOM 1758 N N . LEU A 1 226 ? -20.547 -7.766 9.823 1.00 92.56 226 LEU A N 1
ATOM 1759 C CA . LEU A 1 226 ? -19.846 -7.930 8.563 1.00 92.56 226 LEU A CA 1
ATOM 1760 C C . LEU A 1 226 ? -20.376 -9.216 7.895 1.00 92.56 226 LEU A C 1
ATOM 1762 O O . LEU A 1 226 ? -20.075 -10.304 8.385 1.00 92.56 226 LEU A O 1
ATOM 1766 N N . PRO A 1 227 ? -21.222 -9.115 6.852 1.00 93.88 227 PRO A N 1
ATOM 1767 C CA . PRO A 1 227 ? -21.867 -10.280 6.245 1.00 93.88 227 PRO A CA 1
ATOM 1768 C C . PRO A 1 227 ? -20.892 -11.197 5.500 1.00 93.88 227 PRO A C 1
ATOM 1770 O O . PRO A 1 227 ? -19.919 -10.720 4.907 1.00 93.88 227 PRO A O 1
ATOM 1773 N N . ALA A 1 228 ? -21.207 -12.488 5.438 1.00 95.31 228 ALA A N 1
ATOM 1774 C CA . ALA A 1 228 ? -20.557 -13.436 4.541 1.00 95.31 228 ALA A CA 1
ATOM 1775 C C . ALA A 1 228 ? -20.664 -12.977 3.074 1.00 95.31 228 ALA A C 1
ATOM 1777 O O . ALA A 1 228 ? -21.664 -12.390 2.656 1.00 95.31 228 ALA A O 1
ATOM 1778 N N . GLY A 1 229 ? -19.620 -13.244 2.292 1.00 94.62 229 GLY A N 1
ATOM 1779 C CA . GLY A 1 229 ? -19.470 -12.803 0.905 1.00 94.62 229 GLY A CA 1
ATOM 1780 C C . GLY A 1 229 ? -19.007 -11.351 0.744 1.00 94.62 229 GLY A C 1
ATOM 1781 O O . GLY A 1 229 ? -18.780 -10.915 -0.385 1.00 94.62 229 GLY A O 1
ATOM 1782 N N . SER A 1 230 ? -18.844 -10.596 1.839 1.00 95.44 230 SER A N 1
ATOM 1783 C CA . SER A 1 230 ? -18.246 -9.257 1.789 1.00 95.44 230 SER A CA 1
ATOM 1784 C C . SER A 1 230 ? -16.831 -9.319 1.215 1.00 95.44 230 SER A C 1
ATOM 1786 O O . SER A 1 230 ? -16.048 -10.199 1.575 1.00 95.44 230 SER A O 1
ATOM 1788 N N . GLN A 1 231 ? -16.513 -8.357 0.353 1.00 95.69 231 GLN A N 1
ATOM 1789 C CA . GLN A 1 231 ? -15.234 -8.263 -0.349 1.00 95.69 231 GLN A CA 1
ATOM 1790 C C . GLN A 1 231 ? -14.435 -7.093 0.213 1.00 95.69 231 GLN A C 1
ATOM 1792 O O . GLN A 1 231 ? -14.977 -6.006 0.428 1.00 95.69 231 GLN A O 1
ATOM 1797 N N . ILE A 1 232 ? -13.153 -7.311 0.474 1.00 95.56 232 ILE A N 1
ATOM 1798 C CA . ILE A 1 232 ? -12.247 -6.304 1.016 1.00 95.56 232 ILE A CA 1
ATOM 1799 C C . ILE A 1 232 ? -11.060 -6.220 0.069 1.00 95.56 232 ILE A C 1
ATOM 1801 O O . ILE A 1 232 ? -10.093 -6.965 0.225 1.00 95.56 232 ILE A O 1
ATOM 1805 N N . ASN A 1 233 ? -11.156 -5.300 -0.890 1.00 95.44 233 ASN A N 1
ATOM 1806 C CA . ASN A 1 233 ? -10.107 -5.053 -1.863 1.00 95.44 233 ASN A CA 1
ATOM 1807 C C . ASN A 1 233 ? -9.585 -3.630 -1.699 1.00 95.44 233 ASN A C 1
ATOM 1809 O O . ASN A 1 233 ? -10.361 -2.670 -1.697 1.00 95.44 233 ASN A O 1
ATOM 1813 N N . TYR A 1 234 ? -8.279 -3.475 -1.526 1.00 94.50 234 TYR A N 1
ATOM 1814 C CA . TYR A 1 234 ? -7.655 -2.158 -1.515 1.00 94.50 234 TYR A CA 1
ATOM 1815 C C . TYR A 1 234 ? -6.167 -2.247 -1.847 1.00 94.50 234 TYR A C 1
ATOM 1817 O O . TYR A 1 234 ? -5.520 -3.263 -1.584 1.00 94.50 234 TYR A O 1
ATOM 1825 N N . SER A 1 235 ? -5.614 -1.149 -2.350 1.00 92.69 235 SER A N 1
ATOM 1826 C CA . SER A 1 235 ? -4.185 -1.005 -2.623 1.00 92.69 235 SER A CA 1
ATOM 1827 C C . SER A 1 235 ? -3.633 0.221 -1.891 1.00 92.69 235 SER A C 1
ATOM 1829 O O . SER A 1 235 ? -4.320 1.224 -1.682 1.00 92.69 235 SER A O 1
ATOM 1831 N N . ALA A 1 236 ? -2.393 0.143 -1.419 1.00 92.25 236 ALA A N 1
ATOM 1832 C CA . ALA A 1 236 ? -1.751 1.234 -0.694 1.00 92.25 236 ALA A CA 1
ATOM 1833 C C . ALA A 1 236 ? -0.240 1.239 -0.911 1.00 92.25 236 ALA A C 1
ATOM 1835 O O . ALA A 1 236 ? 0.378 0.180 -1.030 1.00 92.25 236 ALA A O 1
ATOM 1836 N N . VAL A 1 237 ? 0.357 2.429 -0.859 1.00 89.44 237 VAL A N 1
ATOM 1837 C CA . VAL A 1 237 ? 1.805 2.586 -0.684 1.00 89.44 237 VAL A CA 1
ATOM 1838 C C . VAL A 1 237 ? 2.074 2.957 0.756 1.00 89.44 237 VAL A C 1
ATOM 1840 O O . VAL A 1 237 ? 1.524 3.925 1.278 1.00 89.44 237 VAL A O 1
ATOM 1843 N N . GLN A 1 238 ? 2.925 2.182 1.404 1.00 88.81 238 GLN A N 1
ATOM 1844 C CA . GLN A 1 238 ? 3.320 2.385 2.784 1.00 88.81 238 GLN A CA 1
ATOM 1845 C C . GLN A 1 238 ? 4.757 2.855 2.829 1.00 88.81 238 GLN A C 1
ATOM 1847 O O . GLN A 1 238 ? 5.604 2.359 2.090 1.00 88.81 238 GLN A O 1
ATOM 1852 N N . MET A 1 239 ? 5.029 3.806 3.703 1.00 84.00 239 MET A N 1
ATOM 1853 C CA . MET A 1 239 ? 6.276 4.545 3.714 1.00 84.00 239 MET A CA 1
ATOM 1854 C C . MET A 1 239 ? 6.817 4.655 5.132 1.00 84.00 239 MET A C 1
ATOM 1856 O O . MET A 1 239 ? 6.063 4.830 6.094 1.00 84.00 239 MET A O 1
ATOM 1860 N N . VAL A 1 240 ? 8.140 4.561 5.255 1.00 78.81 240 VAL A N 1
ATOM 1861 C CA . VAL A 1 240 ? 8.863 4.763 6.515 1.00 78.81 240 VAL A CA 1
ATOM 1862 C C . VAL A 1 240 ? 10.023 5.736 6.288 1.00 78.81 240 VAL A C 1
ATOM 1864 O O . VAL A 1 240 ? 10.961 5.429 5.552 1.00 78.81 240 VAL A O 1
ATOM 1867 N N . TRP A 1 241 ? 9.961 6.899 6.943 1.00 74.12 241 TRP A N 1
ATOM 1868 C CA . TRP A 1 241 ? 10.889 8.029 6.793 1.00 74.12 241 TRP A CA 1
ATOM 1869 C C . TRP A 1 241 ? 11.959 8.091 7.865 1.00 74.12 241 TRP A C 1
ATOM 1871 O O . TRP A 1 241 ? 11.645 8.381 9.013 1.00 74.12 241 TRP A O 1
ATOM 1881 N N . GLY A 1 242 ? 13.226 7.927 7.501 1.00 58.81 242 GLY A N 1
ATOM 1882 C CA . GLY A 1 242 ? 14.332 7.781 8.452 1.00 58.81 242 GLY A CA 1
ATOM 1883 C C . GLY A 1 242 ? 14.736 9.001 9.298 1.00 58.81 242 GLY A C 1
ATOM 1884 O O . GLY A 1 242 ? 15.711 8.877 10.036 1.00 58.81 242 GLY A O 1
ATOM 1885 N N . ASP A 1 243 ? 14.059 10.155 9.236 1.00 60.06 243 ASP A N 1
ATOM 1886 C CA . ASP A 1 243 ? 14.483 11.355 9.975 1.00 60.06 243 ASP A CA 1
ATOM 1887 C C . ASP A 1 243 ? 13.357 12.130 10.683 1.00 60.06 243 ASP A C 1
ATOM 1889 O O . ASP A 1 243 ? 12.170 11.951 10.426 1.00 60.06 243 ASP A O 1
ATOM 1893 N N . ASN A 1 244 ? 13.751 13.017 11.604 1.00 58.88 244 ASN A N 1
ATOM 1894 C CA . ASN A 1 244 ? 12.847 13.839 12.418 1.00 58.88 244 ASN A CA 1
ATOM 1895 C C . ASN A 1 244 ? 12.323 15.097 11.701 1.00 58.88 244 ASN A C 1
ATOM 1897 O O . ASN A 1 244 ? 11.597 15.877 12.319 1.00 58.88 244 ASN A O 1
ATOM 1901 N N . SER A 1 245 ? 12.716 15.330 10.446 1.00 60.34 245 SER A N 1
ATOM 1902 C CA . SER A 1 245 ? 12.255 16.475 9.654 1.00 60.34 245 SER A CA 1
ATOM 1903 C C . SER A 1 245 ? 10.905 16.220 8.982 1.00 60.34 245 SER A C 1
ATOM 1905 O O . SER A 1 245 ? 10.270 17.166 8.523 1.00 60.34 245 SER A O 1
ATOM 1907 N N . SER A 1 246 ? 10.432 14.969 8.974 1.00 70.25 246 SER A N 1
ATOM 1908 C CA . SER A 1 246 ? 9.152 14.620 8.365 1.00 70.25 246 SER A CA 1
ATOM 1909 C C . SER A 1 246 ? 7.969 15.308 9.056 1.00 70.25 246 SER A C 1
ATOM 1911 O O . SER A 1 246 ? 7.834 15.273 10.287 1.00 70.25 246 SER A O 1
ATOM 1913 N N . ASP A 1 247 ? 7.060 15.835 8.249 1.00 79.62 247 ASP A N 1
ATOM 1914 C CA . ASP A 1 247 ? 5.763 16.347 8.664 1.00 79.62 247 ASP A CA 1
ATOM 1915 C C . ASP A 1 247 ? 4.669 15.938 7.661 1.00 79.62 247 ASP A C 1
ATOM 1917 O O . ASP A 1 247 ? 4.883 15.106 6.774 1.00 79.62 247 ASP A O 1
ATOM 1921 N N . ALA A 1 248 ? 3.474 16.513 7.802 1.00 87.50 248 ALA A N 1
ATOM 1922 C CA . ALA A 1 248 ? 2.360 16.247 6.899 1.00 87.50 248 ALA A CA 1
ATOM 1923 C C . ALA A 1 248 ? 2.652 16.624 5.433 1.00 87.50 248 ALA A C 1
ATOM 1925 O O . ALA A 1 248 ? 2.021 16.076 4.530 1.00 87.50 248 ALA A O 1
ATOM 1926 N N . THR A 1 249 ? 3.593 17.540 5.172 1.00 89.12 249 THR A N 1
ATOM 1927 C CA . THR A 1 249 ? 3.920 17.977 3.808 1.00 89.12 249 THR A CA 1
ATOM 1928 C C . THR A 1 249 ? 4.604 16.877 3.012 1.00 89.12 249 THR A C 1
ATOM 1930 O O . THR A 1 249 ? 4.336 16.744 1.821 1.00 89.12 249 THR A O 1
ATOM 1933 N N . VAL A 1 250 ? 5.418 16.045 3.665 1.00 85.62 250 VAL A N 1
ATOM 1934 C CA . VAL A 1 250 ? 6.106 14.929 3.007 1.00 85.62 250 VAL A CA 1
ATOM 1935 C C . VAL A 1 250 ? 5.103 13.863 2.562 1.00 85.62 250 VAL A C 1
ATOM 1937 O O . VAL A 1 250 ? 5.146 13.411 1.421 1.00 85.62 250 VAL A O 1
ATOM 1940 N N . MET A 1 251 ? 4.124 13.531 3.410 1.00 87.88 251 MET A N 1
ATOM 1941 C CA . MET A 1 251 ? 3.029 12.639 3.010 1.00 87.88 251 MET A CA 1
ATOM 1942 C C . MET A 1 251 ? 2.172 13.213 1.888 1.00 87.88 251 MET A C 1
ATOM 1944 O O . MET A 1 251 ? 1.757 12.475 1.003 1.00 87.88 251 MET A O 1
ATOM 1948 N N . GLU A 1 252 ? 1.875 14.511 1.925 1.00 91.56 252 GLU A N 1
ATOM 1949 C CA . GLU A 1 252 ? 1.086 15.150 0.872 1.00 91.56 252 GLU A CA 1
ATOM 1950 C C . GLU A 1 252 ? 1.840 15.153 -0.468 1.00 91.56 252 GLU A C 1
ATOM 1952 O O . GLU A 1 252 ? 1.222 14.992 -1.521 1.00 91.56 252 GLU A O 1
ATOM 1957 N N . GLN A 1 253 ? 3.172 15.281 -0.446 1.00 88.81 253 GLN A N 1
ATOM 1958 C CA . GLN A 1 253 ? 4.009 15.117 -1.638 1.00 88.81 253 GLN A CA 1
ATOM 1959 C C . GLN A 1 253 ? 3.934 13.692 -2.182 1.00 88.81 253 GLN A C 1
ATOM 1961 O O . GLN A 1 253 ? 3.732 13.518 -3.381 1.00 88.81 253 GLN A O 1
ATOM 1966 N N . GLU A 1 254 ? 4.040 12.675 -1.328 1.00 88.00 254 GLU A N 1
ATOM 1967 C CA . GLU A 1 254 ? 3.896 11.289 -1.777 1.00 88.00 254 GLU A CA 1
ATOM 1968 C C . GLU A 1 254 ? 2.471 10.988 -2.266 1.00 88.00 254 GLU A C 1
ATOM 1970 O O . GLU A 1 254 ? 2.315 10.358 -3.308 1.00 88.00 254 GLU A O 1
ATOM 1975 N N . ARG A 1 255 ? 1.424 11.501 -1.602 1.00 91.06 255 ARG A N 1
ATOM 1976 C CA . ARG A 1 255 ? 0.040 11.395 -2.097 1.00 91.06 255 ARG A CA 1
ATOM 1977 C C . ARG A 1 255 ? -0.081 11.981 -3.496 1.00 91.06 255 ARG A C 1
ATOM 1979 O O . ARG A 1 255 ? -0.694 11.373 -4.369 1.00 91.06 255 ARG A O 1
ATOM 1986 N N . ARG A 1 256 ? 0.517 13.153 -3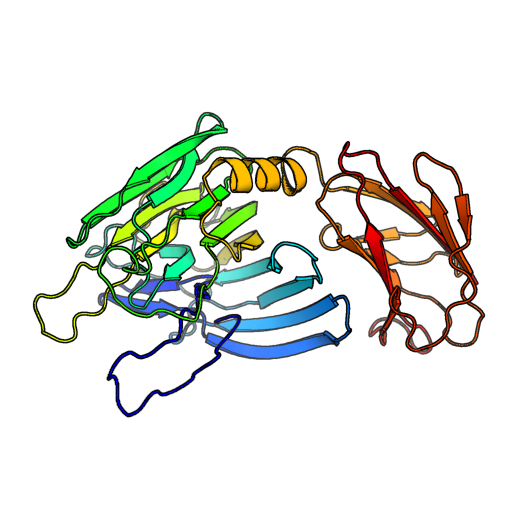.719 1.00 89.69 256 ARG A N 1
ATOM 1987 C CA . ARG A 1 256 ? 0.537 13.776 -5.038 1.00 89.69 256 ARG A CA 1
ATOM 1988 C C . ARG A 1 256 ? 1.228 12.878 -6.063 1.00 89.69 256 ARG A C 1
ATOM 1990 O O . ARG A 1 256 ? 0.613 12.585 -7.074 1.00 89.69 256 ARG A O 1
ATOM 1997 N N . ARG A 1 257 ? 2.437 12.396 -5.773 1.00 85.94 257 ARG A N 1
ATOM 1998 C CA . ARG A 1 257 ? 3.247 11.592 -6.704 1.00 85.94 257 ARG A CA 1
ATOM 1999 C C . ARG A 1 257 ? 2.635 10.241 -7.063 1.00 85.94 257 ARG A C 1
ATOM 2001 O O . ARG A 1 257 ? 2.771 9.812 -8.200 1.00 85.94 257 ARG A O 1
ATOM 2008 N N . TRP A 1 258 ? 2.017 9.557 -6.103 1.00 86.06 258 TRP A N 1
ATOM 2009 C CA . TRP A 1 258 ? 1.526 8.192 -6.316 1.00 86.06 258 TRP A CA 1
ATOM 2010 C C . TRP A 1 258 ? 0.047 8.114 -6.669 1.00 86.06 258 TRP A C 1
ATOM 2012 O O . TRP A 1 258 ? -0.361 7.122 -7.264 1.00 86.06 25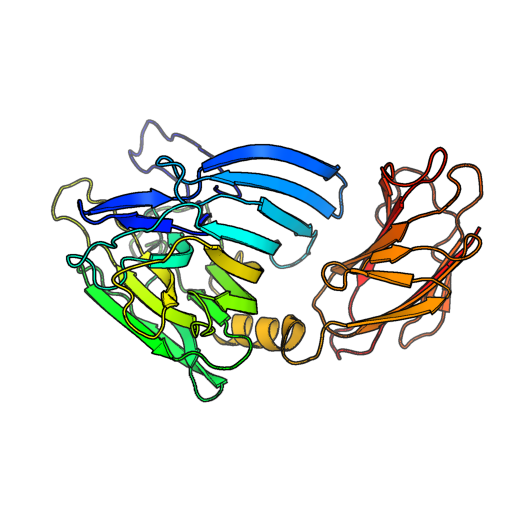8 TRP A O 1
ATOM 2022 N N . ALA A 1 259 ? -0.754 9.117 -6.298 1.00 87.31 259 ALA A N 1
ATOM 2023 C CA . ALA A 1 259 ? -2.204 9.009 -6.408 1.00 87.31 259 ALA A CA 1
ATOM 2024 C C . ALA A 1 259 ? -2.898 10.173 -7.129 1.00 87.31 259 ALA A C 1
ATOM 2026 O O . ALA A 1 259 ? -3.914 9.946 -7.775 1.00 87.31 259 ALA A O 1
ATOM 2027 N N . LEU A 1 260 ? -2.394 11.412 -7.036 1.00 87.06 260 LEU A N 1
ATOM 2028 C CA . LEU A 1 260 ? -3.037 12.554 -7.716 1.00 87.06 260 LEU A CA 1
ATOM 2029 C C . LEU A 1 260 ? -2.464 12.835 -9.100 1.00 87.06 260 LEU A C 1
ATOM 2031 O O . LEU A 1 260 ? -3.217 13.153 -10.018 1.00 87.06 260 LEU A O 1
ATOM 2035 N N . ASP A 1 261 ? -1.146 12.751 -9.231 1.00 82.62 261 ASP A N 1
ATOM 2036 C CA . ASP A 1 261 ? -0.458 12.741 -10.509 1.00 82.62 261 ASP A CA 1
ATOM 2037 C C . ASP A 1 261 ? -0.448 11.264 -10.921 1.00 82.62 261 ASP A C 1
ATOM 2039 O O . ASP A 1 261 ? 0.286 10.485 -10.310 1.00 82.62 261 ASP A O 1
ATOM 2043 N N . PRO A 1 262 ? -1.338 10.835 -11.838 1.00 66.69 262 PRO A N 1
ATOM 2044 C CA . PRO A 1 262 ? -1.650 9.426 -12.013 1.00 66.69 262 PRO A CA 1
ATOM 2045 C C . PRO A 1 262 ? -0.383 8.660 -12.365 1.00 66.69 262 PRO A C 1
ATOM 2047 O O . PRO A 1 262 ? 0.202 8.849 -13.438 1.00 66.69 262 PRO A O 1
ATOM 2050 N N . PHE A 1 263 ? 0.031 7.800 -11.435 1.00 79.50 263 PHE A N 1
ATOM 2051 C CA . PHE A 1 263 ? 1.051 6.817 -11.714 1.00 79.50 263 PHE A CA 1
ATOM 2052 C C . PHE A 1 263 ? 0.498 5.890 -12.790 1.00 79.50 263 PHE A C 1
ATOM 2054 O O . PHE A 1 263 ? -0.506 5.209 -12.580 1.00 79.50 263 PHE A O 1
ATOM 2061 N N . ALA A 1 264 ? 1.090 5.945 -13.975 1.00 85.19 264 ALA A N 1
ATOM 2062 C CA . ALA A 1 264 ? 0.536 5.295 -15.146 1.00 85.19 264 ALA A CA 1
ATOM 2063 C C . ALA A 1 264 ? 1.640 4.668 -15.977 1.00 85.19 264 ALA A C 1
ATOM 2065 O O . ALA A 1 264 ? 2.765 5.164 -16.039 1.00 85.19 264 ALA A O 1
ATOM 2066 N N . VAL A 1 265 ? 1.270 3.577 -16.635 1.00 90.56 265 VAL A N 1
ATOM 2067 C CA . VAL A 1 265 ? 2.123 2.824 -17.544 1.00 90.56 265 VAL A CA 1
ATOM 2068 C C . VAL A 1 265 ? 1.353 2.675 -18.837 1.00 90.56 265 VAL A C 1
ATOM 2070 O O . VAL A 1 265 ? 0.232 2.168 -18.843 1.00 90.56 265 VAL A O 1
ATOM 2073 N N . VAL A 1 266 ? 1.943 3.126 -19.936 1.00 93.50 266 VAL A N 1
ATOM 2074 C CA . VAL A 1 266 ? 1.356 3.000 -21.268 1.00 93.50 266 VAL A CA 1
ATOM 2075 C C . VAL A 1 266 ? 2.347 2.264 -22.149 1.00 93.50 266 VAL A C 1
ATOM 2077 O O . VAL A 1 266 ? 3.443 2.760 -22.389 1.00 93.50 266 VAL A O 1
ATOM 2080 N N . ALA A 1 267 ? 1.969 1.088 -22.644 1.00 95.00 267 ALA A N 1
ATOM 2081 C CA . ALA A 1 267 ? 2.764 0.351 -23.618 1.00 95.00 267 ALA A CA 1
ATOM 2082 C C . ALA A 1 267 ? 2.348 0.735 -25.047 1.00 95.00 267 ALA A C 1
ATOM 2084 O O . ALA A 1 267 ? 1.174 0.649 -25.404 1.00 95.00 267 ALA A O 1
ATOM 2085 N N . SER A 1 268 ? 3.308 1.157 -25.874 1.00 95.75 268 SER A N 1
ATOM 2086 C CA . SER A 1 268 ? 3.133 1.274 -27.329 1.00 95.75 268 SER A CA 1
ATOM 2087 C C . SER A 1 268 ? 3.481 -0.025 -28.057 1.00 95.75 268 SER A C 1
ATOM 2089 O O . SER A 1 268 ? 2.985 -0.254 -29.160 1.00 95.75 268 SER A O 1
ATOM 2091 N N . ILE A 1 269 ? 4.316 -0.874 -27.448 1.00 95.75 269 ILE A N 1
ATOM 2092 C CA . ILE A 1 269 ? 4.601 -2.249 -27.875 1.00 95.75 269 ILE A CA 1
ATOM 2093 C C . ILE A 1 269 ? 4.607 -3.137 -26.626 1.00 95.75 269 ILE A C 1
ATOM 2095 O O . ILE A 1 269 ? 5.299 -2.817 -25.658 1.00 95.75 269 ILE A O 1
ATOM 2099 N N . GLY A 1 270 ? 3.871 -4.249 -26.674 1.00 94.56 270 GLY A N 1
ATOM 2100 C CA . GLY A 1 270 ? 3.605 -5.119 -25.525 1.00 94.56 270 GLY A CA 1
ATOM 2101 C C . GLY A 1 270 ? 2.224 -4.879 -24.905 1.00 94.56 270 GLY A C 1
ATOM 2102 O O . GLY A 1 270 ? 1.450 -4.057 -25.399 1.00 94.56 270 GLY A O 1
ATOM 2103 N N . GLU A 1 271 ? 1.923 -5.600 -23.828 1.00 95.44 271 GLU A N 1
ATOM 2104 C CA . GLU A 1 271 ? 0.670 -5.502 -23.064 1.00 95.44 271 GLU A CA 1
ATOM 2105 C C . GLU A 1 271 ? 0.961 -5.124 -21.608 1.00 95.44 271 GLU A C 1
ATOM 2107 O O . GLU A 1 271 ?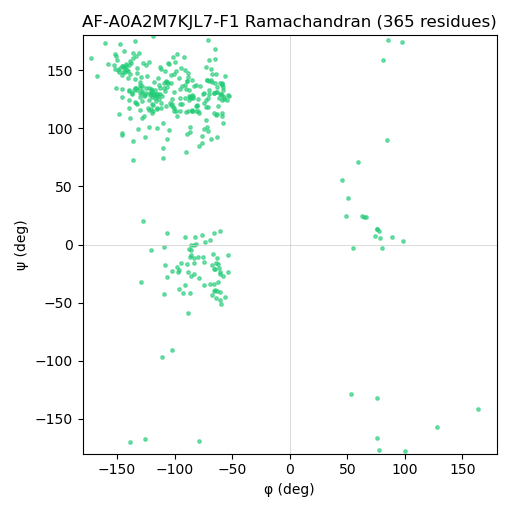 1.875 -5.674 -21.002 1.00 95.44 271 GLU A O 1
ATOM 2112 N N . VAL A 1 272 ? 0.220 -4.166 -21.042 1.00 94.12 272 VAL A N 1
ATOM 2113 C CA . VAL A 1 272 ? 0.368 -3.782 -19.628 1.00 94.12 272 VAL A CA 1
ATOM 2114 C C . VAL A 1 272 ? -0.377 -4.796 -18.761 1.00 94.12 272 VAL A C 1
ATOM 2116 O O . VAL A 1 272 ? -1.600 -4.856 -18.820 1.00 94.12 272 VAL A O 1
ATOM 2119 N N . GLU A 1 273 ? 0.360 -5.542 -17.943 1.00 89.06 273 GLU A N 1
ATOM 2120 C CA . GLU A 1 273 ? -0.175 -6.525 -16.989 1.00 89.06 273 GLU A CA 1
ATOM 2121 C C . GLU A 1 273 ? -0.529 -5.863 -15.648 1.00 89.06 273 GLU A C 1
ATOM 2123 O O . GLU A 1 273 ? -1.562 -6.143 -15.050 1.00 89.06 273 GLU A O 1
ATOM 2128 N N . SER A 1 274 ? 0.325 -4.951 -15.170 1.00 83.50 274 SER A N 1
ATOM 2129 C CA . SER A 1 274 ? 0.146 -4.253 -13.891 1.00 83.50 274 SER A CA 1
ATOM 2130 C C . SER A 1 274 ? 0.660 -2.821 -13.969 1.00 83.50 274 SER A C 1
ATOM 2132 O O . SER A 1 274 ? 1.655 -2.532 -14.639 1.00 83.50 274 SER A O 1
ATOM 2134 N N . THR A 1 275 ? 0.000 -1.916 -13.247 1.00 79.88 275 THR A N 1
ATOM 2135 C CA . THR A 1 275 ? 0.413 -0.515 -13.117 1.00 79.88 275 THR A CA 1
ATOM 2136 C C . THR A 1 275 ? 1.195 -0.231 -11.841 1.00 79.88 275 THR A C 1
ATOM 2138 O O . THR A 1 275 ? 1.895 0.772 -11.818 1.00 79.88 275 THR A O 1
ATOM 2141 N N . ALA A 1 276 ? 1.131 -1.070 -10.799 1.00 74.69 276 ALA A N 1
ATOM 2142 C CA . ALA A 1 276 ? 1.772 -0.798 -9.508 1.00 74.69 276 ALA A CA 1
ATOM 2143 C C . ALA A 1 276 ? 2.306 -2.077 -8.817 1.00 74.69 276 ALA A C 1
ATOM 2145 O O . ALA A 1 276 ? 1.568 -2.725 -8.084 1.00 74.69 276 ALA A O 1
ATOM 2146 N N . PRO A 1 277 ? 3.602 -2.417 -8.974 1.00 78.81 277 PRO A N 1
ATOM 2147 C CA . PRO A 1 277 ? 4.581 -1.774 -9.844 1.00 78.81 277 PRO A CA 1
ATOM 2148 C C . PRO A 1 277 ? 4.295 -2.044 -11.337 1.00 78.81 277 PRO A C 1
ATOM 2150 O O . PRO A 1 277 ? 3.624 -3.028 -11.667 1.00 78.81 277 PRO A O 1
ATOM 2153 N N . PRO A 1 278 ? 4.819 -1.198 -12.243 1.00 86.75 278 PRO A N 1
ATOM 2154 C CA . PRO A 1 278 ? 4.705 -1.367 -13.687 1.00 86.75 278 PRO A CA 1
ATOM 2155 C C . PRO A 1 278 ? 5.174 -2.740 -14.162 1.00 86.75 278 PRO A C 1
ATOM 2157 O O . PRO A 1 278 ? 6.304 -3.143 -13.881 1.00 86.75 278 PRO A O 1
ATOM 2160 N N . HIS A 1 279 ? 4.341 -3.430 -14.937 1.00 89.00 279 HIS A N 1
ATOM 2161 C CA . HIS A 1 279 ? 4.685 -4.686 -15.598 1.00 89.00 279 HIS A CA 1
ATOM 2162 C C . HIS A 1 279 ? 4.114 -4.713 -17.014 1.00 89.00 279 HIS A C 1
ATOM 2164 O O . HIS A 1 279 ? 2.916 -4.526 -17.208 1.00 89.00 279 HIS A O 1
ATOM 2170 N N . VAL A 1 280 ? 4.986 -4.933 -17.999 1.00 93.56 280 VAL A N 1
ATOM 2171 C CA . VAL A 1 280 ? 4.633 -5.060 -19.416 1.00 93.56 280 VAL A CA 1
ATOM 2172 C C . VAL A 1 280 ? 5.081 -6.419 -19.962 1.00 93.56 280 VAL A C 1
ATOM 2174 O O . VAL A 1 280 ? 6.235 -6.813 -19.805 1.00 93.56 280 VAL A O 1
ATOM 2177 N N . ILE A 1 281 ? 4.189 -7.140 -20.631 1.00 93.38 281 ILE A N 1
ATOM 2178 C CA . ILE A 1 281 ? 4.491 -8.384 -21.344 1.00 93.38 281 ILE A CA 1
ATOM 2179 C C . ILE A 1 281 ? 5.024 -8.030 -22.737 1.00 93.38 281 ILE A C 1
ATOM 2181 O O . ILE A 1 281 ? 4.401 -7.254 -23.467 1.00 93.38 281 ILE A O 1
ATOM 2185 N N . ALA A 1 282 ? 6.184 -8.576 -23.111 1.00 93.62 282 ALA A N 1
ATOM 2186 C CA . ALA A 1 282 ? 6.804 -8.307 -24.405 1.00 93.62 282 ALA A CA 1
ATOM 2187 C C . ALA A 1 282 ? 6.002 -8.883 -25.579 1.00 93.62 282 ALA A C 1
ATOM 2189 O O . ALA A 1 282 ? 5.545 -10.023 -25.539 1.00 93.62 282 ALA A O 1
ATOM 2190 N N . ALA A 1 283 ? 5.918 -8.120 -26.671 1.00 94.31 283 ALA A N 1
ATOM 2191 C CA . ALA A 1 283 ? 5.399 -8.585 -27.953 1.00 94.31 283 ALA A CA 1
ATOM 2192 C C . ALA A 1 283 ? 6.573 -8.861 -28.901 1.00 94.31 283 ALA A C 1
ATOM 2194 O O . ALA A 1 283 ? 7.376 -7.966 -29.167 1.00 94.31 283 ALA A O 1
ATOM 2195 N N . ASP A 1 284 ? 6.695 -10.100 -29.385 1.00 91.06 284 ASP A N 1
ATOM 2196 C CA . ASP A 1 284 ? 7.772 -10.539 -30.289 1.00 91.06 284 ASP A CA 1
ATOM 2197 C C . ASP A 1 284 ? 9.187 -10.174 -29.790 1.00 91.06 284 ASP A C 1
ATOM 2199 O O . ASP A 1 284 ? 10.049 -9.744 -30.554 1.00 91.06 284 ASP A O 1
ATOM 2203 N N . GLY A 1 285 ? 9.423 -10.315 -28.480 1.00 90.38 285 GLY A N 1
ATOM 2204 C CA . GLY A 1 285 ? 10.714 -10.000 -27.858 1.00 90.38 285 GLY A CA 1
ATOM 2205 C C . GLY A 1 285 ? 10.988 -8.504 -27.680 1.00 90.38 285 GLY A C 1
ATOM 2206 O O . GLY A 1 285 ? 12.125 -8.134 -27.394 1.00 90.38 285 GLY A O 1
ATOM 2207 N N . ARG A 1 286 ? 9.977 -7.636 -27.840 1.00 93.50 286 ARG A N 1
ATOM 2208 C CA . ARG A 1 286 ? 10.103 -6.179 -27.710 1.00 93.50 286 ARG A CA 1
ATOM 2209 C C . ARG A 1 286 ? 9.060 -5.577 -26.769 1.00 93.50 286 ARG A C 1
ATOM 2211 O O . ARG A 1 286 ? 7.898 -5.975 -26.758 1.00 93.50 286 ARG A O 1
ATOM 2218 N N . VAL A 1 287 ? 9.482 -4.553 -26.034 1.00 94.31 287 VAL A N 1
ATOM 2219 C CA . VAL A 1 287 ? 8.634 -3.636 -25.269 1.00 94.31 287 VAL A CA 1
ATOM 2220 C C . VAL A 1 287 ? 9.007 -2.203 -25.602 1.00 94.31 287 VAL A C 1
ATOM 2222 O O . VAL A 1 287 ? 10.184 -1.860 -25.704 1.00 94.31 287 VAL A O 1
ATOM 2225 N N . GLU A 1 288 ? 7.991 -1.360 -25.721 1.00 94.75 288 GLU A N 1
ATOM 2226 C CA . GLU A 1 288 ? 8.123 0.087 -25.611 1.00 94.75 288 GLU A CA 1
ATOM 2227 C C . GLU A 1 288 ? 7.021 0.585 -24.692 1.00 94.75 288 GLU A C 1
ATOM 2229 O O . GLU A 1 288 ? 5.840 0.371 -24.971 1.00 94.75 288 GLU A O 1
ATOM 2234 N N . CYS A 1 289 ? 7.402 1.235 -23.599 1.00 93.88 289 CYS A N 1
ATOM 2235 C CA . CYS A 1 289 ? 6.455 1.801 -22.657 1.00 93.88 289 CYS A CA 1
ATOM 2236 C C . CYS A 1 289 ? 6.886 3.178 -22.158 1.00 93.88 289 CYS A C 1
ATOM 2238 O O . CYS A 1 289 ? 8.057 3.554 -22.209 1.00 93.88 289 CYS A O 1
ATOM 2240 N N . GLU A 1 290 ? 5.904 3.936 -21.691 1.00 93.00 290 GLU A N 1
ATOM 2241 C CA . GLU A 1 290 ? 6.059 5.204 -20.997 1.00 93.00 290 GLU A CA 1
ATOM 2242 C C . GLU A 1 290 ? 5.503 5.052 -19.579 1.00 93.00 290 GLU A C 1
ATOM 2244 O O . GLU A 1 290 ? 4.412 4.507 -19.398 1.00 93.00 290 GLU A O 1
ATOM 2249 N N . VAL A 1 291 ? 6.257 5.523 -18.587 1.00 90.31 291 VAL A N 1
ATOM 2250 C CA . VAL A 1 291 ? 5.850 5.581 -17.182 1.00 90.31 291 VAL A CA 1
ATOM 2251 C C . VAL A 1 291 ? 5.786 7.038 -16.745 1.00 90.31 291 VAL A C 1
ATOM 2253 O O . VAL A 1 291 ? 6.748 7.786 -16.926 1.00 90.31 291 VAL A O 1
ATOM 2256 N N . SER A 1 292 ? 4.663 7.445 -16.160 1.00 88.75 292 SER A N 1
ATOM 2257 C CA . SER A 1 292 ? 4.449 8.780 -15.590 1.00 88.75 292 SER A CA 1
ATOM 2258 C C . SER A 1 292 ? 4.070 8.693 -14.115 1.00 88.75 292 SER A C 1
ATOM 2260 O O . SER A 1 292 ? 3.531 7.678 -13.684 1.00 88.75 292 SER A O 1
ATOM 2262 N N . GLY A 1 293 ? 4.304 9.767 -13.354 1.00 85.06 293 GLY A N 1
ATOM 2263 C CA . GLY A 1 293 ? 4.051 9.804 -11.908 1.00 85.06 293 GLY A CA 1
ATOM 2264 C C . GLY A 1 293 ? 5.105 9.042 -11.094 1.00 85.06 293 GLY A C 1
ATOM 2265 O O . GLY A 1 293 ? 6.167 8.688 -11.596 1.00 85.06 293 GLY A O 1
ATOM 2266 N N . GLY A 1 294 ? 4.818 8.785 -9.822 1.00 84.19 294 GLY A N 1
ATOM 2267 C CA . GLY A 1 294 ? 5.733 8.100 -8.910 1.00 84.19 294 GLY A CA 1
ATOM 2268 C C . GLY A 1 294 ? 6.864 8.982 -8.369 1.00 84.19 294 GLY A C 1
ATOM 2269 O O . GLY A 1 294 ? 6.909 10.197 -8.577 1.00 84.19 294 GLY A O 1
ATOM 2270 N N . ALA A 1 295 ? 7.759 8.368 -7.594 1.00 80.56 295 ALA A N 1
ATOM 2271 C CA . ALA A 1 295 ? 8.832 9.054 -6.881 1.00 80.56 295 ALA A CA 1
ATOM 2272 C C . ALA A 1 295 ? 10.137 8.252 -6.910 1.00 80.56 295 ALA A C 1
ATOM 2274 O O . ALA A 1 295 ? 10.113 7.036 -6.727 1.00 80.56 295 ALA A O 1
ATOM 2275 N N . ASP A 1 296 ? 11.262 8.965 -7.022 1.00 80.19 296 ASP A N 1
ATOM 2276 C CA . ASP A 1 296 ? 12.614 8.401 -6.946 1.00 80.19 296 ASP A CA 1
ATOM 2277 C C . ASP A 1 296 ? 12.805 7.236 -7.936 1.00 80.19 296 ASP A C 1
ATOM 2279 O O . ASP A 1 296 ? 12.526 7.396 -9.124 1.00 80.19 296 ASP A O 1
ATOM 2283 N N . TRP A 1 297 ? 13.284 6.082 -7.484 1.00 80.06 297 TRP A N 1
ATOM 2284 C CA . TRP A 1 297 ? 13.474 4.910 -8.319 1.00 80.06 297 TRP A CA 1
ATOM 2285 C C . TRP A 1 297 ? 12.201 4.069 -8.430 1.00 80.06 297 TRP A C 1
ATOM 2287 O O . TRP A 1 297 ? 11.633 3.640 -7.429 1.00 80.06 297 TRP A O 1
ATOM 2297 N N . VAL A 1 298 ? 11.777 3.788 -9.660 1.00 82.56 298 VAL A N 1
ATOM 2298 C CA . VAL A 1 298 ? 10.624 2.937 -9.971 1.00 82.56 298 VAL A CA 1
ATOM 2299 C C . VAL A 1 298 ? 11.102 1.668 -10.684 1.00 82.56 298 VAL A C 1
ATOM 2301 O O . VAL A 1 298 ? 11.821 1.768 -11.682 1.00 82.56 298 VAL A O 1
ATOM 2304 N N . PRO A 1 299 ? 10.715 0.469 -10.211 1.00 84.06 299 PRO A N 1
ATOM 2305 C CA . PRO A 1 299 ? 11.001 -0.777 -10.897 1.00 84.06 299 PRO A CA 1
ATOM 2306 C C . PRO A 1 299 ? 9.995 -0.971 -12.033 1.00 84.06 299 PRO A C 1
ATOM 2308 O O . PRO A 1 299 ? 8.787 -0.970 -11.806 1.00 84.06 299 PRO A O 1
ATOM 2311 N N . ILE A 1 300 ? 10.493 -1.168 -13.250 1.00 87.31 300 ILE A N 1
ATOM 2312 C CA . ILE A 1 300 ? 9.692 -1.522 -14.423 1.00 87.31 300 ILE A CA 1
ATOM 2313 C C . ILE A 1 300 ? 9.971 -2.979 -14.768 1.00 87.31 300 ILE A C 1
ATOM 2315 O O . ILE A 1 300 ? 11.108 -3.344 -15.071 1.00 87.31 300 ILE A O 1
ATOM 2319 N N . ARG A 1 301 ? 8.931 -3.810 -14.726 1.00 89.38 301 ARG A N 1
ATOM 2320 C CA . ARG A 1 301 ? 9.004 -5.242 -15.021 1.00 89.38 301 ARG A CA 1
ATOM 2321 C C . ARG A 1 301 ? 8.666 -5.492 -16.487 1.00 89.38 301 ARG A C 1
ATOM 2323 O O . ARG A 1 301 ? 7.693 -4.949 -17.009 1.00 89.38 301 ARG A O 1
ATOM 2330 N N . VAL A 1 302 ? 9.445 -6.347 -17.137 1.00 90.00 302 VAL A N 1
ATOM 2331 C CA . VAL A 1 302 ? 9.204 -6.829 -18.499 1.00 90.00 302 VAL A CA 1
ATOM 2332 C C . VAL A 1 302 ? 9.293 -8.348 -18.524 1.00 90.00 302 VAL A C 1
ATOM 2334 O O . VAL A 1 302 ? 10.299 -8.893 -18.083 1.00 90.00 302 VAL A O 1
ATOM 2337 N N . SER A 1 303 ? 8.279 -9.042 -19.041 1.00 90.75 303 SER A N 1
ATOM 2338 C CA . SER A 1 303 ? 8.266 -10.513 -19.155 1.00 90.75 303 SER A CA 1
ATOM 2339 C C . SER A 1 303 ? 8.151 -11.002 -20.603 1.00 90.75 303 SER A C 1
ATOM 2341 O O . SER A 1 303 ? 8.085 -10.199 -21.533 1.00 90.75 303 SER A O 1
ATOM 2343 N N . ALA A 1 304 ? 8.153 -12.330 -20.789 1.00 89.31 304 ALA A N 1
ATOM 2344 C CA . ALA A 1 304 ? 8.086 -13.028 -22.082 1.00 89.31 304 ALA A CA 1
ATOM 2345 C C . ALA A 1 304 ? 9.318 -12.841 -23.001 1.00 89.31 304 ALA A C 1
ATOM 2347 O O . ALA A 1 304 ? 9.258 -13.049 -24.221 1.00 89.31 304 ALA A O 1
ATOM 2348 N N . LEU A 1 305 ? 10.475 -12.522 -22.413 1.00 87.81 305 LEU A N 1
ATOM 2349 C CA . LEU A 1 305 ? 11.757 -12.396 -23.112 1.00 87.81 305 LEU A CA 1
ATOM 2350 C C . LEU A 1 305 ? 12.525 -13.732 -23.130 1.00 87.81 305 LEU A C 1
ATOM 2352 O O . LEU A 1 305 ? 12.362 -14.567 -22.244 1.00 87.81 305 LEU A O 1
ATOM 2356 N N . ASP A 1 306 ? 13.331 -13.965 -24.168 1.00 84.44 306 ASP A N 1
ATOM 2357 C CA . ASP A 1 306 ? 14.165 -15.163 -24.339 1.00 84.44 306 ASP A CA 1
ATOM 2358 C C . ASP A 1 306 ? 15.514 -14.997 -23.605 1.00 84.44 306 ASP A C 1
ATOM 2360 O O . ASP A 1 306 ? 16.319 -14.149 -23.995 1.00 84.44 306 ASP A O 1
ATOM 2364 N N . PRO A 1 307 ? 15.829 -15.794 -22.571 1.00 76.56 307 PRO A N 1
ATOM 2365 C CA . PRO A 1 307 ? 17.075 -15.657 -21.811 1.00 76.56 307 PRO A CA 1
ATOM 2366 C C . PRO A 1 307 ? 18.347 -15.930 -22.635 1.00 76.56 307 PRO A C 1
ATOM 2368 O O . PRO A 1 307 ? 19.445 -15.603 -22.185 1.00 76.56 307 PRO A O 1
ATOM 2371 N N . GLY A 1 308 ? 18.229 -16.565 -23.807 1.00 75.25 308 GLY A N 1
ATOM 2372 C CA . GLY A 1 308 ? 19.340 -16.888 -24.700 1.00 75.25 308 GLY A CA 1
ATOM 2373 C C . GLY A 1 308 ? 19.725 -15.773 -25.676 1.00 75.25 308 GLY A C 1
ATOM 2374 O O . GLY A 1 308 ? 20.759 -15.894 -26.339 1.00 75.25 308 GLY A O 1
ATOM 2375 N N . LEU A 1 309 ? 18.929 -14.703 -25.775 1.00 77.38 309 LEU A N 1
ATOM 2376 C CA . LEU A 1 309 ? 19.167 -13.581 -26.685 1.00 77.38 309 LEU A CA 1
ATOM 2377 C C . LEU A 1 309 ? 19.739 -12.355 -25.954 1.00 77.38 309 LEU A C 1
ATOM 2379 O O . LEU A 1 309 ? 19.397 -12.104 -24.795 1.00 77.38 309 LEU A O 1
ATOM 2383 N N . PRO A 1 310 ? 20.621 -11.572 -26.608 1.00 78.25 310 PRO A N 1
ATOM 2384 C CA . PRO A 1 310 ? 21.180 -10.368 -26.012 1.00 78.25 310 PRO A CA 1
ATOM 2385 C C . PRO A 1 310 ? 20.082 -9.333 -25.764 1.00 78.25 310 PRO A C 1
ATOM 2387 O O . PRO A 1 310 ? 19.299 -9.008 -26.648 1.00 78.25 310 PRO A O 1
ATOM 2390 N N . LEU A 1 311 ? 20.061 -8.787 -24.554 1.00 82.38 311 LEU A N 1
ATOM 2391 C CA . LEU A 1 311 ? 19.111 -7.757 -24.170 1.00 82.38 311 LEU A CA 1
ATOM 2392 C C . LEU A 1 311 ? 19.643 -6.375 -24.546 1.00 82.38 311 LEU A C 1
ATOM 2394 O O . LEU A 1 311 ? 20.741 -5.998 -24.129 1.00 82.38 311 LEU A O 1
ATOM 2398 N N . HIS A 1 312 ? 18.842 -5.602 -25.266 1.00 83.56 312 HIS A N 1
ATOM 2399 C CA . HIS A 1 312 ? 19.113 -4.203 -25.554 1.00 83.56 312 HIS A CA 1
ATOM 2400 C C . HIS A 1 312 ? 18.097 -3.308 -24.847 1.00 83.56 312 HIS A C 1
ATOM 2402 O O . HIS A 1 312 ? 16.891 -3.525 -24.967 1.00 83.56 312 HIS A O 1
ATOM 2408 N N . VAL A 1 313 ? 18.585 -2.297 -24.121 1.00 81.69 313 VAL A N 1
ATOM 2409 C CA . VAL A 1 313 ? 17.744 -1.399 -23.321 1.00 81.69 313 VAL A CA 1
ATOM 2410 C C . VAL A 1 313 ? 18.078 0.057 -23.616 1.00 81.69 313 VAL A C 1
ATOM 2412 O O . VAL A 1 313 ? 19.243 0.465 -23.576 1.00 81.69 313 VAL A O 1
ATOM 2415 N N . ARG A 1 314 ? 17.035 0.846 -23.877 1.00 83.94 314 ARG A N 1
ATOM 2416 C CA . ARG A 1 314 ? 17.100 2.302 -24.005 1.00 83.94 314 ARG A CA 1
ATOM 2417 C C . ARG A 1 314 ? 16.167 2.970 -23.023 1.00 83.94 314 ARG A C 1
ATOM 2419 O O . ARG A 1 314 ? 14.991 2.621 -22.953 1.00 83.94 314 ARG A O 1
ATOM 2426 N N . GLN A 1 315 ? 16.685 3.995 -22.363 1.00 81.25 315 GLN A N 1
ATOM 2427 C CA . GLN A 1 315 ? 15.889 4.944 -21.603 1.00 81.25 315 GLN A CA 1
ATOM 2428 C C . GLN A 1 315 ? 15.816 6.267 -22.369 1.00 81.25 315 GLN A C 1
ATOM 2430 O O . GLN A 1 315 ? 16.807 6.704 -22.955 1.00 81.25 315 GLN A O 1
ATOM 2435 N N . PHE A 1 316 ? 14.643 6.896 -22.379 1.00 77.12 316 PHE A N 1
ATOM 2436 C CA . PHE A 1 316 ? 14.452 8.247 -22.895 1.00 77.12 316 PHE A CA 1
ATOM 2437 C C . PHE A 1 316 ? 14.027 9.178 -21.765 1.00 77.12 316 PHE A C 1
ATOM 2439 O O . PHE A 1 316 ? 13.001 8.943 -21.121 1.00 77.12 316 PHE A O 1
ATOM 2446 N N . ASP A 1 317 ? 14.799 10.240 -21.574 1.00 71.62 317 ASP A N 1
ATOM 2447 C CA . ASP A 1 317 ? 14.498 11.340 -20.663 1.00 71.62 317 ASP A CA 1
ATOM 2448 C C . ASP A 1 317 ? 14.538 12.691 -21.404 1.00 71.62 317 ASP A C 1
ATOM 2450 O O . ASP A 1 317 ? 14.543 12.751 -22.637 1.00 71.62 317 ASP A O 1
ATOM 2454 N N . ALA A 1 318 ? 14.541 13.795 -20.654 1.00 64.06 318 ALA A N 1
ATOM 2455 C CA . ALA A 1 318 ? 14.588 15.145 -21.212 1.00 64.06 318 ALA A CA 1
ATOM 2456 C C . ALA A 1 318 ? 15.860 15.442 -22.039 1.00 64.06 318 ALA A C 1
ATOM 2458 O O . ALA A 1 318 ? 15.850 16.371 -22.849 1.00 64.06 318 ALA A O 1
ATOM 2459 N N . GLU A 1 319 ? 16.942 14.678 -21.857 1.00 64.44 319 GLU A N 1
ATOM 2460 C CA . GLU A 1 319 ? 18.229 14.855 -22.539 1.00 64.44 319 GLU A CA 1
ATOM 2461 C C . GLU A 1 319 ? 18.359 13.987 -23.803 1.00 64.44 319 GLU A C 1
ATOM 2463 O O . GLU A 1 319 ? 19.198 14.268 -24.664 1.00 64.44 319 GLU A O 1
ATOM 2468 N N . GLY A 1 320 ? 17.495 12.981 -23.967 1.00 71.19 320 GLY A N 1
ATOM 2469 C CA . GLY A 1 320 ? 17.407 12.149 -25.164 1.00 71.19 320 GLY A CA 1
ATOM 2470 C C . GLY A 1 320 ? 17.457 10.652 -24.867 1.00 71.19 320 GLY A C 1
ATOM 2471 O O . GLY A 1 320 ? 17.103 10.201 -23.784 1.00 71.19 320 GLY A O 1
ATOM 2472 N N . PHE A 1 321 ? 17.849 9.863 -25.873 1.00 74.56 321 PHE A N 1
ATOM 2473 C CA . PHE A 1 321 ? 18.000 8.414 -25.727 1.00 74.56 321 PHE A CA 1
ATOM 2474 C C . PHE A 1 321 ? 19.370 8.058 -25.157 1.00 74.56 321 PHE A C 1
ATOM 2476 O O . PHE A 1 321 ? 20.396 8.416 -25.739 1.00 74.56 321 PHE A O 1
ATOM 2483 N N . HIS A 1 322 ? 19.363 7.250 -24.101 1.00 73.50 322 HIS A N 1
ATOM 2484 C CA . HIS A 1 322 ? 20.551 6.676 -23.482 1.00 73.50 322 HIS A CA 1
ATOM 2485 C C . HIS A 1 322 ? 20.517 5.156 -23.647 1.00 73.50 322 HIS A C 1
ATOM 2487 O O . HIS A 1 322 ? 19.594 4.488 -23.173 1.00 73.50 322 HIS A O 1
ATOM 2493 N N . ASP A 1 323 ? 21.507 4.607 -24.354 1.00 74.75 323 ASP A N 1
ATOM 2494 C CA . ASP A 1 323 ? 21.726 3.160 -24.415 1.00 74.75 323 ASP A CA 1
ATOM 2495 C C . ASP A 1 323 ? 22.299 2.700 -23.066 1.00 74.75 323 ASP A C 1
ATOM 2497 O O . ASP A 1 323 ? 23.394 3.116 -22.686 1.00 74.75 323 ASP A O 1
ATOM 2501 N N . LEU A 1 324 ? 21.586 1.819 -22.357 1.00 68.00 324 LEU A N 1
ATOM 2502 C CA . LEU A 1 324 ? 22.047 1.259 -21.075 1.00 68.00 324 LEU A CA 1
ATOM 2503 C C . LEU A 1 324 ? 23.007 0.065 -21.256 1.00 68.00 324 LEU A C 1
ATOM 2505 O O . LEU A 1 324 ? 23.545 -0.463 -20.288 1.00 68.00 324 LEU A O 1
ATOM 2509 N N . GLY A 1 325 ? 23.292 -0.313 -22.508 1.00 57.44 325 GLY A N 1
ATOM 2510 C CA . GLY A 1 325 ? 24.231 -1.377 -22.869 1.00 57.44 325 GLY A CA 1
ATOM 2511 C C . GLY A 1 325 ? 23.616 -2.786 -22.860 1.00 57.44 325 GLY A C 1
ATOM 2512 O O . GLY A 1 325 ? 22.435 -2.949 -22.550 1.00 57.44 325 GLY A O 1
ATOM 2513 N N . PRO A 1 326 ? 24.390 -3.817 -23.261 1.00 57.91 326 PRO A N 1
ATOM 2514 C CA . PRO A 1 326 ? 23.940 -5.202 -23.208 1.00 57.91 326 PRO A CA 1
ATOM 2515 C C . PRO A 1 326 ? 23.860 -5.669 -21.751 1.00 57.91 326 PRO A C 1
ATOM 2517 O O . PRO A 1 326 ? 24.843 -5.575 -21.015 1.00 57.91 326 PRO A O 1
ATOM 2520 N N . GLY A 1 327 ? 22.706 -6.188 -21.333 1.00 55.59 327 GLY A N 1
ATOM 2521 C CA . GLY A 1 327 ? 22.536 -6.687 -19.969 1.00 55.59 327 GLY A CA 1
ATOM 2522 C C . GLY A 1 327 ? 23.496 -7.844 -19.654 1.00 55.59 327 GLY A C 1
ATOM 2523 O O . GLY A 1 327 ? 23.498 -8.857 -20.350 1.00 55.59 327 GLY A O 1
ATOM 2524 N N . ALA A 1 328 ? 24.282 -7.730 -18.575 1.00 55.53 328 ALA A N 1
ATOM 2525 C CA . ALA A 1 328 ? 25.042 -8.836 -17.974 1.00 55.53 328 ALA A CA 1
ATOM 2526 C C . ALA A 1 328 ? 24.519 -9.162 -16.561 1.00 55.53 328 ALA A C 1
ATOM 2528 O O . ALA A 1 328 ? 24.085 -8.267 -15.840 1.00 55.53 328 ALA A O 1
ATOM 2529 N N . LEU A 1 329 ? 24.487 -10.440 -16.175 1.00 52.56 329 LEU A N 1
ATOM 2530 C CA . LEU A 1 329 ? 24.024 -10.864 -14.846 1.00 52.56 329 LEU A CA 1
ATOM 2531 C C . LEU A 1 329 ? 24.845 -10.170 -13.743 1.00 52.56 329 LEU A C 1
ATOM 2533 O O . LEU A 1 329 ? 26.068 -10.296 -13.721 1.00 52.56 329 LEU A O 1
ATOM 2537 N N . GLY A 1 330 ? 24.169 -9.483 -12.815 1.00 50.59 330 GLY A N 1
ATOM 2538 C CA . GLY A 1 330 ? 24.797 -8.774 -11.690 1.00 50.59 330 GLY A CA 1
ATOM 2539 C C . GLY A 1 330 ? 24.987 -7.265 -11.884 1.00 50.59 330 GLY A C 1
ATOM 2540 O O . GLY A 1 330 ? 25.544 -6.614 -11.001 1.00 50.59 330 GLY A O 1
ATOM 2541 N N . GLU A 1 331 ? 24.523 -6.704 -13.000 1.00 62.09 331 GLU A N 1
ATOM 2542 C CA . GLU A 1 331 ? 24.487 -5.256 -13.208 1.00 62.09 331 GLU A CA 1
ATOM 2543 C C . GLU A 1 331 ? 23.529 -4.555 -12.215 1.00 62.09 331 GLU A C 1
ATOM 2545 O O . GLU A 1 331 ? 22.427 -5.044 -11.960 1.00 62.09 331 GLU A O 1
ATOM 2550 N N . PRO A 1 332 ? 23.900 -3.384 -11.660 1.00 58.19 332 PRO A N 1
ATOM 2551 C CA . PRO A 1 332 ? 23.152 -2.706 -10.601 1.00 58.19 332 PRO A CA 1
ATOM 2552 C C . PRO A 1 332 ? 21.879 -1.991 -11.089 1.00 58.19 332 PRO A C 1
ATOM 2554 O O . PRO A 1 332 ? 21.274 -1.252 -10.320 1.00 58.19 332 PRO A O 1
ATOM 2557 N N . TRP A 1 333 ? 21.485 -2.172 -12.348 1.00 65.38 333 TRP A N 1
ATOM 2558 C CA . TRP A 1 333 ? 20.334 -1.502 -12.955 1.00 65.38 333 TRP A CA 1
ATOM 2559 C C . TRP A 1 333 ? 19.266 -2.477 -13.475 1.00 65.38 333 TRP A C 1
ATOM 2561 O O . TRP A 1 333 ? 18.200 -2.015 -13.890 1.00 65.38 333 TRP A O 1
ATOM 2571 N N . TYR A 1 334 ? 19.503 -3.802 -13.424 1.00 74.12 334 TYR A N 1
ATOM 2572 C CA . TYR A 1 334 ? 18.455 -4.786 -13.715 1.00 74.12 334 TYR A CA 1
ATOM 2573 C C . TYR A 1 334 ? 18.623 -6.156 -13.024 1.00 74.12 334 TYR A C 1
ATOM 2575 O O . TYR A 1 334 ? 19.730 -6.581 -12.693 1.00 74.12 334 TYR A O 1
ATOM 2583 N N . ASN A 1 335 ? 17.510 -6.864 -12.811 1.00 77.12 335 ASN A N 1
ATOM 2584 C CA . ASN A 1 335 ? 17.466 -8.219 -12.249 1.00 77.12 335 ASN A CA 1
ATOM 2585 C C . ASN A 1 335 ? 16.640 -9.151 -13.145 1.00 77.12 335 ASN A C 1
ATOM 2587 O O . ASN A 1 335 ? 15.567 -8.756 -13.589 1.00 77.12 335 ASN A O 1
ATOM 2591 N N . ALA A 1 336 ? 17.111 -10.376 -13.391 1.00 79.31 336 ALA A N 1
ATOM 2592 C CA . ALA A 1 336 ? 16.351 -11.389 -14.125 1.00 79.31 336 ALA A CA 1
ATOM 2593 C C . ALA A 1 336 ? 15.628 -12.333 -13.153 1.00 79.31 336 ALA A C 1
ATOM 2595 O O . ALA A 1 336 ? 16.176 -12.696 -12.110 1.00 79.31 336 ALA A O 1
ATOM 2596 N N . TRP A 1 337 ? 14.422 -12.764 -13.505 1.00 79.88 337 TRP A N 1
ATOM 2597 C CA . TRP A 1 337 ? 13.601 -13.659 -12.690 1.00 79.88 337 TRP A CA 1
ATOM 2598 C C . TRP A 1 337 ? 12.863 -14.691 -13.560 1.00 79.88 337 TRP A C 1
ATOM 2600 O O . TRP A 1 337 ? 12.600 -14.438 -14.740 1.00 79.88 337 TRP A O 1
ATOM 2610 N N . PRO A 1 338 ? 12.583 -15.893 -13.022 1.00 75.94 338 PRO A N 1
ATOM 2611 C CA . PRO A 1 338 ? 11.855 -16.924 -13.755 1.00 75.94 338 PRO A CA 1
ATOM 2612 C C . PRO A 1 338 ? 10.389 -16.516 -13.923 1.00 75.94 338 PRO A C 1
ATOM 2614 O O . PRO A 1 338 ? 9.753 -16.115 -12.955 1.00 75.94 338 PRO A O 1
ATOM 2617 N N . THR A 1 339 ? 9.841 -16.634 -15.131 1.00 70.19 339 THR A N 1
ATOM 2618 C CA . THR A 1 339 ? 8.397 -16.464 -15.353 1.00 70.19 339 THR A CA 1
ATOM 2619 C C . THR A 1 339 ? 7.689 -17.795 -15.150 1.00 70.19 339 THR A C 1
ATOM 2621 O O . THR A 1 339 ? 8.118 -18.799 -15.717 1.00 70.19 339 THR A O 1
ATOM 2624 N N . ASP A 1 340 ? 6.592 -17.793 -14.396 1.00 65.44 340 ASP A N 1
ATOM 2625 C CA . ASP A 1 340 ? 5.748 -18.980 -14.203 1.00 65.44 340 ASP A CA 1
ATOM 2626 C C . ASP A 1 340 ? 4.893 -19.300 -15.451 1.00 65.44 340 ASP A C 1
ATOM 2628 O O . ASP A 1 340 ? 4.367 -20.407 -15.578 1.00 65.44 340 ASP A O 1
ATOM 2632 N N . ASP A 1 341 ? 4.784 -18.346 -16.386 1.00 61.25 341 ASP A N 1
ATOM 2633 C CA . ASP A 1 341 ? 3.715 -18.313 -17.392 1.00 61.25 341 ASP A CA 1
ATOM 2634 C C . ASP A 1 341 ? 4.090 -18.936 -18.752 1.00 61.25 341 ASP A C 1
ATOM 2636 O O . ASP A 1 341 ? 3.205 -19.381 -19.482 1.00 61.25 341 ASP A O 1
ATOM 2640 N N . GLU A 1 342 ? 5.383 -19.035 -19.096 1.00 63.84 342 GLU A N 1
ATOM 2641 C CA . GLU A 1 342 ? 5.841 -19.638 -20.359 1.00 63.84 342 GLU A CA 1
ATOM 2642 C C . GLU A 1 342 ? 7.173 -20.394 -20.216 1.00 63.84 342 GLU A C 1
ATOM 2644 O O . GLU A 1 342 ? 8.191 -19.857 -19.769 1.00 63.84 342 GLU A O 1
ATOM 2649 N N . GLU A 1 343 ? 7.184 -21.659 -20.652 1.00 66.25 343 GLU A N 1
ATOM 2650 C CA . GLU A 1 343 ? 8.368 -22.520 -20.631 1.00 66.25 343 GLU A CA 1
ATOM 2651 C C . GLU A 1 343 ? 9.475 -21.939 -21.531 1.00 66.25 343 GLU A C 1
ATOM 2653 O O . GLU A 1 343 ? 9.304 -21.778 -22.739 1.00 66.25 343 GLU A O 1
ATOM 2658 N N . GLY A 1 344 ? 10.629 -21.622 -20.937 1.00 67.50 344 GLY A N 1
ATOM 2659 C CA . GLY A 1 344 ? 11.782 -21.072 -21.657 1.00 67.50 344 GLY A CA 1
ATOM 2660 C C . GLY A 1 344 ? 11.809 -19.545 -21.785 1.00 67.50 344 GLY A C 1
ATOM 2661 O O . GLY A 1 344 ? 12.702 -19.030 -22.456 1.00 67.50 344 GLY A O 1
ATOM 2662 N N . LYS A 1 345 ? 10.890 -18.819 -21.137 1.00 81.25 345 LYS A N 1
ATOM 2663 C CA . LYS A 1 345 ? 10.930 -17.354 -21.028 1.00 81.25 345 LYS A CA 1
ATOM 2664 C C . LYS A 1 345 ? 11.451 -16.886 -19.669 1.00 81.25 345 LYS A C 1
ATOM 2666 O O . LYS A 1 345 ? 11.498 -17.647 -18.702 1.00 81.25 345 LYS A O 1
ATOM 2671 N N . CYS A 1 346 ? 11.883 -15.630 -19.608 1.00 83.62 346 CYS A N 1
ATOM 2672 C CA . CYS A 1 346 ? 12.259 -14.961 -18.370 1.00 83.62 346 CYS A CA 1
ATOM 2673 C C . CYS A 1 346 ? 11.712 -13.535 -18.300 1.00 83.62 346 CYS A C 1
ATOM 2675 O O . CYS A 1 346 ? 11.333 -12.922 -19.305 1.00 83.62 346 CYS A O 1
ATOM 2677 N N . GLY A 1 347 ? 11.664 -13.023 -17.074 1.00 86.56 347 GLY A N 1
ATOM 2678 C CA . GLY A 1 347 ? 11.344 -11.644 -16.772 1.00 86.56 347 GLY A CA 1
ATOM 2679 C C . GLY A 1 347 ? 12.589 -10.863 -16.378 1.00 86.56 347 GLY A C 1
ATOM 2680 O O . GLY A 1 347 ? 13.581 -11.431 -15.918 1.00 86.56 347 GLY A O 1
ATOM 2681 N N . PHE A 1 348 ? 12.530 -9.554 -16.579 1.00 86.44 348 PHE A N 1
ATOM 2682 C CA . PHE A 1 348 ? 13.565 -8.600 -16.222 1.00 86.44 348 PHE A CA 1
ATOM 2683 C C . PHE A 1 348 ? 12.932 -7.404 -15.517 1.00 86.44 348 PHE A C 1
ATOM 2685 O O . PHE A 1 348 ? 11.926 -6.867 -15.973 1.00 86.44 348 PHE A O 1
ATOM 2692 N N . THR A 1 349 ? 13.541 -6.969 -14.424 1.00 85.44 349 THR A N 1
ATOM 2693 C CA . THR A 1 349 ? 13.145 -5.772 -13.680 1.00 85.44 349 THR A CA 1
ATOM 2694 C C . THR A 1 349 ? 14.223 -4.718 -13.840 1.00 85.44 349 THR A C 1
ATOM 2696 O O . THR A 1 349 ? 15.370 -4.976 -13.484 1.00 85.44 349 THR A O 1
ATOM 2699 N N . PHE A 1 350 ? 13.858 -3.547 -14.357 1.00 84.06 350 PHE A N 1
ATOM 2700 C CA . PHE A 1 350 ? 14.743 -2.403 -14.587 1.00 84.06 350 PHE A CA 1
ATOM 2701 C C . PHE A 1 350 ? 14.455 -1.301 -13.580 1.00 84.06 350 PHE A C 1
ATOM 2703 O O . PHE A 1 350 ? 13.292 -1.030 -13.291 1.00 84.06 350 PHE A O 1
ATOM 2710 N N . LEU A 1 351 ? 15.492 -0.634 -13.081 1.00 79.94 351 LEU A N 1
ATOM 2711 C CA . LEU A 1 351 ? 15.318 0.514 -12.197 1.00 79.94 351 LEU A CA 1
ATOM 2712 C C . LEU A 1 351 ? 15.380 1.816 -12.998 1.00 79.94 351 LEU A C 1
ATOM 2714 O O . LEU A 1 351 ? 16.388 2.106 -13.640 1.00 79.94 351 LEU A O 1
ATOM 2718 N N . VAL A 1 352 ? 14.316 2.611 -12.940 1.00 80.38 352 VAL A N 1
ATOM 2719 C CA . VAL A 1 352 ? 14.212 3.879 -13.667 1.00 80.38 352 VAL A CA 1
ATOM 2720 C C . VAL A 1 352 ? 14.031 5.027 -12.685 1.00 80.38 352 VAL A C 1
ATOM 2722 O O . VAL A 1 352 ? 13.153 4.978 -11.826 1.00 80.38 352 VAL A O 1
ATOM 2725 N N . LYS A 1 353 ? 14.874 6.063 -12.786 1.00 79.94 353 LYS A N 1
ATOM 2726 C CA . LYS A 1 353 ? 14.753 7.257 -11.940 1.00 79.94 353 LYS A CA 1
ATOM 2727 C C . LYS A 1 353 ? 13.680 8.173 -12.505 1.00 79.94 353 LYS A C 1
ATOM 2729 O O . LYS A 1 353 ? 13.820 8.657 -13.627 1.00 79.94 353 LYS A O 1
ATOM 2734 N N . MET A 1 354 ? 12.647 8.439 -11.716 1.00 83.56 354 MET A N 1
ATOM 2735 C CA . MET A 1 354 ? 11.598 9.377 -12.085 1.00 83.56 354 MET A CA 1
ATOM 2736 C C . MET A 1 354 ? 12.109 10.821 -11.974 1.00 83.56 354 MET A C 1
ATOM 2738 O O . MET A 1 354 ? 12.686 11.197 -10.944 1.00 83.56 354 MET A O 1
ATOM 2742 N N . PRO A 1 355 ? 11.907 11.652 -13.011 1.00 80.50 355 PRO A N 1
ATOM 2743 C CA . PRO A 1 355 ? 12.244 13.065 -12.977 1.00 80.50 355 PRO A CA 1
ATOM 2744 C C . PRO A 1 355 ? 11.516 13.804 -11.851 1.00 80.50 355 PRO A C 1
ATOM 2746 O O . PRO A 1 355 ? 10.324 13.608 -11.613 1.00 80.50 355 PRO A O 1
ATOM 2749 N N . ALA A 1 356 ? 12.222 14.709 -11.171 1.00 76.25 356 ALA A N 1
ATOM 2750 C CA . ALA A 1 356 ? 11.647 15.494 -10.076 1.00 76.25 356 ALA A CA 1
ATOM 2751 C C . ALA A 1 356 ? 10.531 16.456 -10.531 1.00 76.25 356 ALA A C 1
ATOM 2753 O O . ALA A 1 356 ? 9.724 16.886 -9.709 1.00 76.25 356 ALA A O 1
ATOM 2754 N N . ASP A 1 357 ? 10.502 16.805 -11.819 1.00 79.12 357 ASP A N 1
ATOM 2755 C CA . ASP A 1 357 ? 9.478 17.641 -12.450 1.00 79.12 357 ASP A CA 1
ATOM 2756 C C . ASP A 1 357 ? 8.245 16.846 -12.918 1.00 79.12 357 ASP A C 1
ATOM 2758 O O . ASP A 1 357 ? 7.296 17.444 -13.426 1.00 79.12 357 ASP A O 1
ATOM 2762 N N 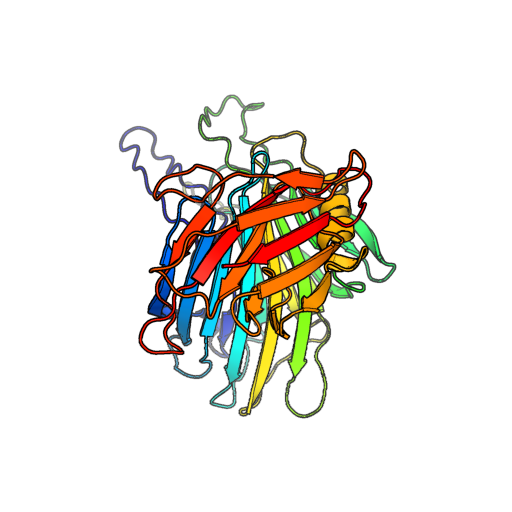. GLY A 1 358 ? 8.236 15.521 -12.722 1.00 77.31 358 GLY A N 1
ATOM 2763 C CA . GLY A 1 358 ? 7.128 14.640 -13.085 1.00 77.31 358 GLY A CA 1
ATOM 2764 C C . GLY A 1 358 ? 7.042 14.315 -14.578 1.00 77.31 358 GLY A C 1
ATOM 2765 O O . GLY A 1 358 ? 6.023 13.778 -15.015 1.00 77.31 358 GLY A O 1
ATOM 2766 N N . ALA A 1 359 ? 8.072 14.636 -15.371 1.00 83.50 359 ALA A N 1
ATOM 2767 C CA . ALA A 1 359 ? 8.110 14.254 -16.777 1.00 83.50 359 ALA A CA 1
ATOM 2768 C C . ALA A 1 359 ? 8.059 12.716 -16.935 1.00 83.50 359 ALA A C 1
ATOM 2770 O O . ALA A 1 359 ? 8.729 12.004 -16.180 1.00 83.50 359 ALA A O 1
ATOM 2771 N N . PRO A 1 360 ? 7.297 12.181 -17.910 1.00 87.00 360 PRO A N 1
ATOM 2772 C CA . PRO A 1 360 ? 7.280 10.748 -18.167 1.00 87.00 360 PRO A CA 1
ATOM 2773 C C . PRO A 1 360 ? 8.644 10.229 -18.630 1.00 87.00 360 PRO A C 1
ATOM 2775 O O . PRO A 1 360 ? 9.364 10.912 -19.363 1.00 87.00 360 PRO A O 1
ATOM 2778 N N . VAL A 1 361 ? 8.965 8.991 -18.262 1.00 87.56 361 VAL A N 1
ATOM 2779 C CA . VAL A 1 361 ? 10.151 8.272 -18.743 1.00 87.56 361 VAL A CA 1
ATOM 2780 C C . VAL A 1 361 ? 9.721 7.197 -19.723 1.00 87.56 361 VAL A C 1
ATOM 2782 O O . VAL A 1 361 ? 8.780 6.456 -19.444 1.00 87.56 361 VAL A O 1
ATOM 2785 N N . LYS A 1 362 ? 10.423 7.067 -20.854 1.00 90.38 362 LYS A N 1
ATOM 2786 C CA . LYS A 1 362 ? 10.189 5.949 -21.780 1.00 90.38 362 LYS A CA 1
ATOM 2787 C C . LYS A 1 362 ? 11.273 4.899 -21.648 1.00 90.38 362 LYS A C 1
ATOM 2789 O O . LYS A 1 362 ? 12.457 5.233 -21.583 1.00 90.38 362 LYS A O 1
ATOM 2794 N N . LEU A 1 363 ? 10.858 3.642 -21.679 1.00 90.31 363 LEU A N 1
ATOM 2795 C CA . LEU A 1 363 ? 11.727 2.478 -21.700 1.00 90.31 363 LEU A CA 1
ATOM 2796 C C . LEU A 1 363 ? 11.449 1.676 -22.972 1.00 90.31 363 LEU A C 1
ATOM 2798 O O . LEU A 1 363 ? 10.300 1.367 -23.287 1.00 90.31 363 LEU A O 1
ATOM 2802 N N . ALA A 1 364 ? 12.508 1.329 -23.696 1.00 90.94 364 ALA A N 1
ATOM 2803 C CA . ALA A 1 364 ? 12.449 0.398 -24.812 1.00 90.94 364 ALA A CA 1
ATOM 2804 C C . ALA A 1 364 ? 13.389 -0.778 -24.545 1.00 90.94 364 ALA A C 1
ATOM 2806 O O . ALA A 1 364 ? 14.568 -0.575 -24.247 1.00 90.94 364 ALA A O 1
ATOM 2807 N N . VAL A 1 365 ? 12.868 -1.995 -24.673 1.00 89.25 365 VAL A N 1
ATOM 2808 C CA . VAL A 1 365 ? 13.591 -3.252 -24.451 1.00 89.25 365 VAL A CA 1
ATOM 2809 C C . VAL A 1 365 ? 13.400 -4.141 -25.672 1.00 89.25 365 VAL A C 1
ATOM 2811 O O . VAL A 1 365 ? 12.274 -4.272 -26.146 1.00 89.25 365 VAL A O 1
ATOM 2814 N N . TRP A 1 366 ? 14.466 -4.733 -26.209 1.00 90.44 366 TRP A N 1
ATOM 2815 C CA . TRP A 1 366 ? 14.360 -5.669 -27.333 1.00 90.44 366 TRP A CA 1
ATOM 2816 C C . TRP A 1 366 ? 15.480 -6.714 -27.356 1.00 90.44 366 TRP A C 1
ATOM 2818 O O . TRP A 1 366 ? 16.504 -6.552 -26.683 1.00 90.44 366 TRP A O 1
ATOM 2828 N N . GLN A 1 367 ? 15.263 -7.771 -28.141 1.00 87.00 367 GLN A N 1
ATOM 2829 C CA . GLN A 1 367 ? 16.162 -8.912 -28.343 1.00 87.00 367 GLN A CA 1
ATOM 2830 C C . GLN A 1 367 ? 16.414 -9.210 -29.820 1.00 87.00 367 GLN A C 1
ATOM 2832 O O . GLN A 1 367 ? 15.566 -8.816 -30.656 1.00 87.00 367 GLN A O 1
#

pLDDT: mean 79.62, std 16.82, range [32.41, 96.81]

Secondary structure (DSSP, 8-state):
--S-------TTT--------EEE--EEEBTTS-EEEPEEEEEEEEEE-SSEEEEEEEEE-TTSSEEEEEEEEEE--SSEEEEEEEEEEEE-S-EEBPSSSS--EESSEEEEESS-EEEEEEEEBTTSSEEEEE--SSSEEEEEEEEB-SS-EEEEEEEE-SGGGT-------PEEEEEEEEEEEESSSSBPPEEEEEEE----SSTT---EEEEEEEESS--SEE-TT-EEEEEEEEEEE-STT--HHHHHHHHIIIIITT-EEEEEESEEEEETTEEEEPBTTEEEEEEES--SEEEEEEEEE-TTSPPEEEEEETTEEEEEEE--TT-TTEEEEE-SSSTT-EEEEEEEEPPTT---EEEEEE-

Solvent-accessible surface area (backbone atoms only — not comparable to full-atom values): 19180 Å² total; per-residue (Å²): 74,67,67,67,87,71,86,52,83,48,90,86,72,82,53,65,66,43,71,43,65,26,52,32,71,38,36,34,21,32,67,85,64,48,80,39,44,38,39,70,70,55,75,48,76,68,36,85,52,94,56,40,36,32,33,39,31,35,29,29,25,84,85,61,39,33,36,41,40,39,38,37,38,41,46,49,52,96,77,40,51,43,35,40,35,40,36,44,36,39,24,72,38,72,38,53,33,18,86,90,44,98,73,30,48,37,38,49,27,44,40,38,47,49,79,54,46,50,33,31,34,30,33,27,29,57,88,62,43,84,42,76,52,72,56,59,74,52,63,40,76,79,39,74,29,44,55,40,25,81,50,32,34,41,34,42,27,46,58,44,49,38,55,97,72,71,42,90,64,91,72,75,62,41,37,41,34,39,28,36,61,48,82,55,33,25,64,68,88,52,72,60,54,61,6,40,30,30,40,23,65,10,58,46,94,51,102,77,39,70,45,37,41,37,45,30,36,23,53,34,62,92,72,58,65,49,46,50,75,14,38,42,34,36,30,32,43,34,39,36,33,65,56,84,85,52,50,66,65,58,52,50,50,48,30,37,26,55,50,68,42,60,47,40,62,48,52,85,36,38,47,71,77,39,59,84,66,33,27,34,39,34,46,96,38,25,33,29,34,38,40,30,38,48,65,54,47,42,57,40,33,38,31,65,32,56,79,89,50,69,43,42,39,36,42,35,53,100,90,42,82,43,77,76,50,73,74,58,96,83,45,98,53,50,44,79,40,75,44,95,86,46,94,78,32,25,24,38,38,34,64,43,76,44,49,94,86,52,56,59,39,35,43,36,40,36,95

Nearest PDB structures (foldseek):
  8iox-assembly5_I  TM=4.851E-01  e=6.887E-08  Escherichia coli
  8ip1-assembly1_A  TM=4.834E-01  e=2.222E-07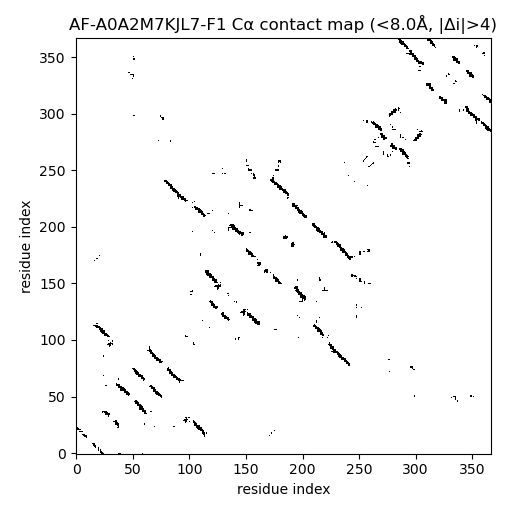  Escherichia coli
  8k7u-assembly1_B  TM=4.489E-01  e=1.158E-06  Blautia pseudococcoides
  4e1t-assembly1_A  TM=3.147E-01  e=1.848E-01  Yersinia pseudotuberculosis